Protein AF-A0A1E7FFR5-F1 (afdb_monomer)

Mean predicted aligned error: 17.93 Å

Secondary structure (DSSP, 8-state):
-EE-TTTTT-SEE------EEE-TTS-EEEP-EEEE-BS-TTS-SGGGEEEE-SS-SS-B--HHHHHTTTPEEEE-SSEEEEEETTEEEEEEEBPTTT-PBP--SB--TT--------------------SS--SSHHHHHHHHHHHTTS--HHHHHHHHHTTTTTTSTT--HHHHHHH----HHHHHHH--PPPTTSS-SS---HHHHHHTT-SS--SSPPP----------SSPPPGGGGTTEEEEEEPPPPSS--TTS--EEEEEEETTT--EEEEEES-S-HHHHHHHHHHHHHHHHHTT----EEEE-TT--HHHHHHHHHTT-EEEEPPTT-GGG-HHHHHHHHHHHHHHHHHHTS-TTS-GGGHHHHHHHHHHHHHHHSBPSS-TTSBHHHHHH----TTTS----TT-EEEEEPPTTTS-TTS-SEEEEE-----TTSTT-

Nearest PDB structures (foldseek):
  3oyn-assembly1_A  TM=8.747E-01  e=1.834E-05  Human spumaretrovirus
  6rny-assembly1_O  TM=8.633E-01  e=1.940E-05  Human spumaretrovirus
  5ejk-assembly1_H  TM=6.238E-01  e=1.550E-06  Rous sarcoma virus - Prague C
  5ejk-assembly1_E  TM=6.844E-01  e=1.238E-05  Rous sarcoma virus - Prague C
  7jn3-assembly1_E  TM=6.292E-01  e=2.052E-05  Rous sarcoma virus (strain Schmidt-Ruppin A)

Sequence (449 aa):
MFLANKHKHLGKPLQHEEINVGVANTNTMNSVTTRQLQLAAELPMEAQKAHGFKEMERSLISVPVLCDADCTVVFKKKNVQVIKENKIIIEGPRDAETNLWLMPLESNTTNTVKPIKRPFVIQLKHTANSAYQQKSASHLQAWHHATLGAPVVTTLIKAIDKNWLTSFPGLTSHGIRKHLPKSIQTTMGHLHKVRKNLQPTDKVTTAEIMEDEEDDPDYLPPRVIKNREHIVQITAINFADLKGMTSSDQTGAFPHTSSRGNRYIMVMEDSDSGAILAVASKSRNKDHLLAGFIEMHDTLKKAGINPVLHRIDNEFSKELIEEIESRGLKYQIAPRGNHRTIPAERAIQTVKNHFVSTLYGCDPSFPKSQWDRLLQVAVLTLNMLRPSRINPAKSAYNELWGNFDFNKTPLAPPGCLIVAHERPQDRKTWANHGVKGYFIGPAKHHYRN

InterPro domains:
  IPR012337 Ribonuclease H-like superfamily [SSF53098] (248-397)
  IPR036397 Ribonuclease H superfamily [G3DSA:3.30.420.10] (244-411)

Organism: NCBI:txid635003

Foldseek 3Di:
DEAELVCQPAADFDDDDWDWDQDPVRDIWIFDGWHFFAQFPLFDRQQRIYTYTHPDPHGDRDPVSLVVRVWDWDDDPFKIFIDHPNDGGWIFTQDPPVRDTDTDRHDCPPDPPDPDPDDDDPPPPPPPDPPDDDPDLLVLQVFVCLLLLNEDLVLLLVLVVLVLPVQRPSDHNVSCVPRHDDDPLLCQLDPDPDDPCPPPPDDDDPVVVVVPPPPDPQPDDADDDDDDDDDDDDPDPPPVVLPLEKEKDKDDFDPDQAPVQFTIKIWMARSQFRAIDIATFNDPDQVRVLVRVCVVQVLCVQLVRHRAEYEYEPSHDPVSVVVCVVSNHHYDYDPPPPPVVTPNVVSVSLLRSSLSSLVVSADPPQDPNNSNLQSVSSSLSSQSSDATSNHRSYGSNCSRPNRDNCQFWNTGRFNYKDWAADDPVRDDPPDDRTDIDGDSGTPVVGGPD

pLDDT: mean 75.16, std 17.01, range [21.8, 92.88]

Radius of gyration: 36.19 Å; Cα contacts (8 Å, |Δi|>4): 705; chains: 1; bounding box: 75×65×106 Å

Structure (mmCIF, N/CA/C/O backbone):
data_AF-A0A1E7FFR5-F1
#
_entry.id   AF-A0A1E7FFR5-F1
#
loop_
_atom_site.group_PDB
_atom_site.id
_atom_site.type_symbol
_atom_site.label_atom_id
_atom_site.label_alt_id
_atom_site.label_comp_id
_atom_site.label_asym_id
_atom_site.label_entity_id
_atom_site.label_seq_id
_atom_site.pdbx_PDB_ins_code
_atom_site.Cartn_x
_atom_site.Cartn_y
_atom_site.Cartn_z
_atom_site.occupancy
_atom_site.B_iso_or_equiv
_atom_site.auth_seq_id
_atom_site.auth_comp_id
_atom_site.auth_asym_id
_atom_site.auth_atom_id
_atom_site.pdbx_PDB_model_num
ATOM 1 N N . MET A 1 1 ? 32.898 -27.944 -46.310 1.00 87.81 1 MET A N 1
ATOM 2 C CA . MET A 1 1 ? 33.447 -26.607 -46.680 1.00 87.81 1 MET A CA 1
ATOM 3 C C . MET A 1 1 ? 34.243 -26.705 -47.976 1.00 87.81 1 MET A C 1
ATOM 5 O O . MET A 1 1 ? 34.567 -27.826 -48.353 1.00 87.81 1 MET A O 1
ATOM 9 N N . PHE A 1 2 ? 34.567 -25.591 -48.645 1.00 89.31 2 PHE A N 1
ATOM 10 C CA . PHE A 1 2 ? 35.280 -25.603 -49.933 1.00 89.31 2 PHE A CA 1
ATOM 11 C C . PHE A 1 2 ? 36.593 -24.813 -49.871 1.00 89.31 2 PHE A C 1
ATOM 13 O O . PHE A 1 2 ? 36.606 -23.646 -49.481 1.00 89.31 2 PHE A O 1
ATOM 20 N N . LEU A 1 3 ? 37.702 -25.439 -50.262 1.00 87.75 3 LEU A N 1
ATOM 21 C CA . LEU A 1 3 ? 39.032 -24.832 -50.293 1.00 87.75 3 LEU A CA 1
ATOM 22 C C . LEU A 1 3 ? 39.431 -24.486 -51.725 1.00 87.75 3 LEU A C 1
ATOM 24 O O . LEU A 1 3 ? 39.307 -25.298 -52.641 1.00 87.75 3 LEU A O 1
ATOM 28 N N . ALA A 1 4 ? 39.964 -23.278 -51.881 1.00 88.25 4 ALA A N 1
ATOM 29 C CA . ALA A 1 4 ? 40.553 -22.811 -53.127 1.00 88.25 4 ALA A CA 1
ATOM 30 C C . ALA A 1 4 ? 41.820 -23.592 -53.480 1.00 88.25 4 ALA A C 1
ATOM 32 O O . ALA A 1 4 ? 42.470 -24.175 -52.609 1.00 88.25 4 ALA A O 1
ATOM 33 N N . ASN A 1 5 ? 42.256 -23.478 -54.734 1.00 84.69 5 ASN A N 1
ATOM 34 C CA . ASN A 1 5 ? 43.468 -24.133 -55.225 1.00 84.69 5 ASN A CA 1
ATOM 35 C C . ASN A 1 5 ? 44.710 -23.797 -54.373 1.00 84.69 5 ASN A C 1
ATOM 37 O O . ASN A 1 5 ? 45.552 -24.657 -54.125 1.00 84.69 5 ASN A O 1
ATOM 41 N N . LYS A 1 6 ? 44.782 -22.562 -53.855 1.00 84.31 6 LYS A N 1
ATOM 42 C CA . LYS A 1 6 ? 45.863 -22.089 -52.971 1.00 84.31 6 LYS A CA 1
ATOM 43 C C . LYS A 1 6 ? 45.853 -22.739 -51.581 1.00 84.31 6 LYS A C 1
ATOM 45 O O . LYS A 1 6 ? 46.903 -22.840 -50.961 1.00 84.31 6 LYS A O 1
ATOM 50 N N . HIS A 1 7 ? 44.696 -23.192 -51.095 1.00 82.75 7 HIS A N 1
ATOM 51 C CA . HIS A 1 7 ? 44.523 -23.745 -49.745 1.00 82.75 7 HIS A CA 1
ATOM 52 C C . HIS A 1 7 ? 44.188 -25.244 -49.741 1.00 82.75 7 HIS A C 1
ATOM 54 O O . HIS A 1 7 ? 43.962 -25.818 -48.683 1.00 82.75 7 HIS A O 1
ATOM 60 N N . LYS A 1 8 ? 44.179 -25.920 -50.897 1.00 77.50 8 LYS A N 1
ATOM 61 C CA . LYS A 1 8 ? 43.788 -27.341 -51.031 1.00 77.50 8 LYS A CA 1
ATOM 62 C C . LYS A 1 8 ? 44.660 -28.341 -50.251 1.00 77.50 8 LYS A C 1
ATOM 64 O O . LYS A 1 8 ? 44.290 -29.510 -50.125 1.00 77.50 8 LYS A O 1
ATOM 69 N N . HIS A 1 9 ? 45.823 -27.895 -49.774 1.00 79.50 9 HIS A N 1
ATOM 70 C CA . HIS A 1 9 ? 46.769 -28.672 -48.967 1.00 79.50 9 HIS A CA 1
ATOM 71 C C . HIS A 1 9 ? 46.733 -28.318 -47.472 1.00 79.50 9 HIS A C 1
ATOM 73 O O . HIS A 1 9 ? 47.487 -28.906 -46.704 1.00 79.50 9 HIS A O 1
ATOM 79 N N . LEU A 1 10 ? 45.873 -27.380 -47.064 1.00 81.31 10 LEU A N 1
ATOM 80 C CA . LEU A 1 10 ? 45.746 -26.932 -45.681 1.00 81.31 10 LEU A CA 1
ATOM 81 C C . LEU A 1 10 ? 45.066 -28.010 -44.819 1.00 81.31 10 LEU A C 1
ATOM 83 O O . LEU A 1 10 ? 44.084 -28.625 -45.245 1.00 81.31 10 LEU A O 1
ATOM 87 N N . GLY A 1 11 ? 45.575 -28.229 -43.606 1.00 81.62 11 GLY A N 1
ATOM 88 C CA . GLY A 1 11 ? 45.042 -29.222 -42.670 1.00 81.62 11 GLY A CA 1
ATOM 89 C C . GLY A 1 11 ? 45.462 -30.676 -42.940 1.00 81.62 11 GLY A C 1
ATOM 90 O O . GLY A 1 11 ? 46.260 -30.994 -43.830 1.00 81.62 11 GLY A O 1
ATOM 91 N N . LYS A 1 12 ? 44.927 -31.600 -42.132 1.00 84.25 12 LYS A N 1
ATOM 92 C CA . LYS A 1 12 ? 45.300 -33.025 -42.185 1.00 84.25 12 LYS A CA 1
ATOM 93 C C . LYS A 1 12 ? 44.598 -33.738 -43.356 1.00 84.25 12 LYS A C 1
ATOM 95 O O . LYS A 1 12 ? 43.412 -33.484 -43.576 1.00 84.25 12 LYS A O 1
ATOM 100 N N . PRO A 1 13 ? 45.290 -34.609 -44.118 1.00 84.62 13 PRO A N 1
ATOM 101 C CA . PRO A 1 13 ? 44.663 -35.423 -45.162 1.00 84.62 13 PRO A CA 1
ATOM 102 C C . PRO A 1 13 ? 43.638 -36.390 -44.566 1.00 84.62 13 PRO A C 1
ATOM 104 O O . PRO A 1 13 ? 43.926 -37.051 -43.572 1.00 84.62 13 PRO A O 1
ATOM 107 N N . LEU A 1 14 ? 42.469 -36.482 -45.197 1.00 85.38 14 LEU A N 1
ATOM 108 C CA . LEU A 1 14 ? 41.482 -37.537 -44.970 1.00 85.38 14 LEU A CA 1
ATOM 109 C C . LEU A 1 14 ? 41.358 -38.403 -46.229 1.00 85.38 14 LEU A C 1
ATOM 111 O O . LEU A 1 14 ? 41.853 -38.026 -47.295 1.00 85.38 14 LEU A O 1
ATOM 115 N N . GLN A 1 15 ? 40.687 -39.553 -46.110 1.00 85.69 15 GLN A N 1
ATOM 116 C CA . GLN A 1 15 ? 40.279 -40.332 -47.278 1.00 85.69 15 GLN A CA 1
ATOM 117 C C . GLN A 1 15 ? 39.445 -39.442 -48.204 1.00 85.69 15 GLN A C 1
ATOM 119 O O . GLN A 1 15 ? 38.571 -38.700 -47.749 1.00 85.69 15 GLN A O 1
ATOM 124 N N . HIS A 1 16 ? 39.775 -39.460 -49.494 1.00 86.00 16 HIS A N 1
ATOM 125 C CA . HIS A 1 16 ? 39.111 -38.590 -50.446 1.00 86.00 16 HIS A CA 1
ATOM 126 C C . HIS A 1 16 ? 37.687 -39.079 -50.706 1.00 86.00 16 HIS A C 1
ATOM 128 O O . HIS A 1 16 ? 37.478 -40.196 -51.169 1.00 86.00 16 HIS A O 1
ATOM 134 N N . GLU A 1 17 ? 36.732 -38.212 -50.405 1.00 83.44 17 GLU A N 1
ATOM 135 C CA . GLU A 1 17 ? 35.335 -38.356 -50.788 1.00 83.44 17 GLU A CA 1
ATOM 136 C C . GLU A 1 17 ? 35.057 -37.349 -51.897 1.00 83.44 17 GLU A C 1
ATOM 138 O O . GLU A 1 17 ? 35.117 -36.132 -51.669 1.00 83.44 17 GLU A O 1
ATOM 143 N N . GLU A 1 18 ? 34.803 -37.874 -53.092 1.00 84.00 18 GLU A N 1
ATOM 144 C CA . GLU A 1 18 ? 34.504 -37.073 -54.270 1.00 84.00 18 GLU A CA 1
ATOM 145 C C . GLU A 1 18 ? 33.135 -36.411 -54.132 1.00 84.00 18 GLU A C 1
ATOM 147 O O . GLU A 1 18 ? 32.122 -37.063 -53.876 1.00 84.00 18 GLU A O 1
ATOM 152 N N . ILE A 1 19 ? 33.114 -35.094 -54.317 1.00 87.06 19 ILE A N 1
ATOM 153 C CA . ILE A 1 19 ? 31.893 -34.306 -54.398 1.00 87.06 19 ILE A CA 1
ATOM 154 C C . ILE A 1 19 ? 31.896 -33.474 -55.678 1.00 87.06 19 ILE A C 1
ATOM 156 O O . ILE A 1 19 ? 32.924 -32.915 -56.078 1.00 87.06 19 ILE A O 1
ATOM 160 N N . ASN A 1 20 ? 30.713 -33.354 -56.274 1.00 85.25 20 ASN A N 1
ATOM 161 C CA . ASN A 1 20 ? 30.481 -32.557 -57.470 1.00 85.25 20 ASN A CA 1
ATOM 162 C C . ASN A 1 20 ? 29.673 -31.319 -57.084 1.00 85.25 20 ASN A C 1
ATOM 164 O O . ASN A 1 20 ? 28.611 -31.428 -56.470 1.00 85.25 20 ASN A O 1
ATOM 168 N N . VAL A 1 21 ? 30.175 -30.137 -57.438 1.00 83.31 21 VAL A N 1
ATOM 169 C CA . VAL A 1 21 ? 29.532 -28.855 -57.124 1.00 83.31 21 VAL A CA 1
ATOM 170 C C . VAL A 1 21 ? 29.175 -28.145 -58.425 1.00 83.31 21 VAL A C 1
ATOM 172 O O . VAL A 1 21 ? 30.049 -27.862 -59.245 1.00 83.31 21 VAL A O 1
ATOM 175 N N . GLY A 1 22 ? 27.889 -27.849 -58.617 1.00 82.56 22 GLY A N 1
ATOM 176 C CA . GLY A 1 22 ? 27.416 -27.062 -59.757 1.00 82.56 22 GLY A CA 1
ATOM 177 C C . GLY A 1 22 ? 27.854 -25.600 -59.648 1.00 82.56 22 GLY A C 1
ATOM 178 O O . GLY A 1 22 ? 27.730 -24.988 -58.586 1.00 82.56 22 GLY A O 1
ATOM 179 N N . VAL A 1 23 ? 28.359 -25.038 -60.745 1.00 80.00 23 VAL A N 1
ATOM 180 C CA . VAL A 1 23 ? 28.769 -23.629 -60.847 1.00 80.00 23 VAL A CA 1
ATOM 181 C C . VAL A 1 23 ? 27.843 -22.835 -61.764 1.00 80.00 23 VAL A C 1
ATOM 183 O O . VAL A 1 23 ? 27.154 -23.382 -62.621 1.00 80.00 23 VAL A O 1
ATOM 186 N N . ALA A 1 24 ? 27.821 -21.511 -61.581 1.00 74.12 24 ALA A N 1
ATOM 187 C CA . ALA A 1 24 ? 26.884 -20.608 -62.256 1.00 74.12 24 ALA A CA 1
ATOM 188 C C . ALA A 1 24 ? 26.970 -20.632 -63.797 1.00 74.12 24 ALA A C 1
ATOM 190 O O . ALA A 1 24 ? 26.011 -20.266 -64.466 1.00 74.12 24 ALA A O 1
ATOM 191 N N . ASN A 1 25 ? 28.089 -21.088 -64.367 1.00 78.56 25 ASN A N 1
ATOM 192 C CA . ASN A 1 25 ? 28.279 -21.267 -65.810 1.00 78.56 25 ASN A CA 1
ATOM 193 C C . ASN A 1 25 ? 27.787 -22.636 -66.328 1.00 78.56 25 ASN A C 1
ATOM 195 O O . ASN A 1 25 ? 28.240 -23.074 -67.380 1.00 78.56 25 ASN A O 1
ATOM 199 N N . THR A 1 26 ? 26.896 -23.326 -65.603 1.00 73.25 26 THR A N 1
ATOM 200 C CA . THR A 1 26 ? 26.338 -24.663 -65.922 1.00 73.25 26 THR A CA 1
ATOM 201 C C . THR A 1 26 ? 27.332 -25.829 -65.934 1.00 73.25 26 THR A C 1
ATOM 203 O O . THR A 1 26 ? 26.937 -26.964 -66.184 1.00 73.25 26 THR A O 1
ATOM 206 N N . ASN A 1 27 ? 28.598 -25.584 -65.590 1.00 80.38 27 ASN A N 1
ATOM 207 C CA . ASN A 1 27 ? 29.601 -26.632 -65.422 1.00 80.38 27 ASN A CA 1
ATOM 208 C C . ASN A 1 27 ? 29.558 -27.244 -64.008 1.00 80.38 27 ASN A C 1
ATOM 210 O O . ASN A 1 27 ? 28.898 -26.739 -63.095 1.00 80.38 27 ASN A O 1
ATOM 214 N N . THR A 1 28 ? 30.301 -28.331 -63.814 1.00 82.25 28 THR A N 1
ATOM 215 C CA . THR A 1 28 ? 30.495 -28.986 -62.514 1.00 82.25 28 THR A CA 1
ATOM 216 C C . THR A 1 28 ? 31.973 -28.989 -62.145 1.00 82.25 28 THR A C 1
ATOM 218 O O . THR A 1 28 ? 32.807 -29.386 -62.956 1.00 82.25 28 THR A O 1
ATOM 221 N N . MET A 1 29 ? 32.295 -28.550 -60.927 1.00 85.25 29 MET A N 1
ATOM 222 C CA . MET A 1 29 ? 33.636 -28.674 -60.352 1.00 85.25 29 MET A CA 1
ATOM 223 C C . MET A 1 29 ? 33.705 -29.936 -59.498 1.00 85.25 29 MET A C 1
ATOM 225 O O . MET A 1 29 ? 32.824 -30.164 -58.663 1.00 85.25 29 MET A O 1
ATOM 229 N N . ASN A 1 30 ? 34.779 -30.705 -59.660 1.00 87.00 30 ASN A N 1
ATOM 230 C CA . ASN A 1 30 ? 35.004 -31.923 -58.890 1.00 87.00 30 ASN A CA 1
ATOM 231 C C . ASN A 1 30 ? 36.055 -31.657 -57.814 1.00 87.00 30 ASN A C 1
ATOM 233 O O . ASN A 1 30 ? 37.094 -31.036 -58.062 1.00 87.00 30 ASN A O 1
ATOM 237 N N . SER A 1 31 ? 35.794 -32.130 -56.599 1.00 88.62 31 SER A N 1
ATOM 238 C CA . SER A 1 31 ? 36.785 -32.051 -55.529 1.00 88.62 31 SER A CA 1
ATOM 239 C C . SER A 1 31 ? 37.996 -32.927 -55.846 1.00 88.62 31 SER A C 1
ATOM 241 O O . SER A 1 31 ? 37.844 -34.012 -56.388 1.00 88.62 31 SER A O 1
ATOM 243 N N . VAL A 1 32 ? 39.186 -32.481 -55.449 1.00 87.38 32 VAL A N 1
ATOM 244 C CA . VAL A 1 32 ? 40.460 -33.190 -55.672 1.00 87.38 32 VAL A CA 1
ATOM 245 C C . VAL A 1 32 ? 41.041 -33.737 -54.370 1.00 87.38 32 VAL A C 1
ATOM 247 O O . VAL A 1 32 ? 41.837 -34.673 -54.371 1.00 87.38 32 VAL A O 1
ATOM 250 N N . THR A 1 33 ? 40.700 -33.118 -53.240 1.00 86.31 33 THR A N 1
ATOM 251 C CA . THR A 1 33 ? 41.192 -33.521 -51.921 1.00 86.31 33 THR A CA 1
ATOM 252 C C . THR A 1 33 ? 40.106 -33.356 -50.869 1.00 86.31 33 THR A C 1
ATOM 254 O O . THR A 1 33 ? 39.301 -32.431 -50.947 1.00 86.31 33 THR A O 1
ATOM 257 N N . THR A 1 34 ? 40.120 -34.217 -49.851 1.00 89.31 34 THR A N 1
ATOM 258 C CA . THR A 1 34 ? 39.325 -34.048 -48.626 1.00 89.31 34 THR A CA 1
ATOM 259 C C . THR A 1 34 ? 40.282 -33.857 -47.455 1.00 89.31 34 THR A C 1
ATOM 261 O O . THR A 1 34 ? 41.282 -34.569 -47.321 1.00 89.31 34 THR A O 1
ATOM 264 N N . ARG A 1 35 ? 40.035 -32.827 -46.647 1.00 87.44 35 ARG A N 1
ATOM 265 C CA . ARG A 1 35 ? 40.941 -32.352 -45.599 1.00 87.44 35 ARG A CA 1
ATOM 266 C C . ARG A 1 35 ? 40.172 -32.016 -44.331 1.00 87.44 35 ARG A C 1
ATOM 268 O O . ARG A 1 35 ? 39.044 -31.532 -44.386 1.00 87.44 35 ARG A O 1
ATOM 275 N N . GLN A 1 36 ? 40.833 -32.230 -43.202 1.00 87.81 36 GLN A N 1
ATOM 276 C CA . GLN A 1 36 ? 40.369 -31.805 -41.891 1.00 87.81 36 GLN A CA 1
ATOM 277 C C . GLN A 1 36 ? 41.048 -30.486 -41.517 1.00 87.81 36 GLN A C 1
ATOM 279 O O . GLN A 1 36 ? 42.264 -30.455 -41.289 1.00 87.81 36 GLN A O 1
ATOM 284 N N . LEU A 1 37 ? 40.268 -29.409 -41.448 1.00 86.62 37 LEU A N 1
ATOM 285 C CA . LEU A 1 37 ? 40.723 -28.115 -40.946 1.00 86.62 37 LEU A CA 1
ATOM 286 C C . LEU A 1 37 ? 40.787 -28.128 -39.413 1.00 86.62 37 LEU A C 1
ATOM 288 O O . LEU A 1 37 ? 40.149 -28.950 -38.758 1.00 86.62 37 LEU A O 1
ATOM 292 N N . GLN A 1 38 ? 41.576 -27.216 -38.848 1.00 83.25 38 GLN A N 1
ATOM 293 C CA . GLN A 1 38 ? 41.631 -26.959 -37.406 1.00 83.25 38 GLN A CA 1
ATOM 294 C C . GLN A 1 38 ? 41.118 -25.543 -37.158 1.00 83.25 38 GLN A C 1
ATOM 296 O O . GLN A 1 38 ? 41.902 -24.637 -36.917 1.00 83.25 38 GLN A O 1
ATOM 301 N N . LEU A 1 39 ? 39.811 -25.328 -37.304 1.00 81.81 39 LEU A N 1
ATOM 302 C CA . LEU A 1 39 ? 39.199 -24.001 -37.182 1.00 81.81 39 LEU A CA 1
ATOM 303 C C . LEU A 1 39 ? 39.085 -23.562 -35.717 1.00 81.81 39 LEU A C 1
ATOM 305 O O . LEU A 1 39 ? 39.417 -22.429 -35.379 1.00 81.81 39 LEU A O 1
ATOM 309 N N . ALA A 1 40 ? 38.626 -24.468 -34.853 1.00 82.00 40 ALA A N 1
ATOM 310 C CA . ALA A 1 40 ? 38.515 -24.267 -33.412 1.00 82.00 40 ALA A CA 1
ATOM 311 C C . ALA A 1 40 ? 38.483 -25.626 -32.697 1.00 82.00 40 ALA A C 1
ATOM 313 O O . ALA A 1 40 ? 37.978 -26.609 -33.244 1.00 82.00 40 ALA A O 1
ATOM 314 N N . ALA A 1 41 ? 38.990 -25.680 -31.464 1.00 79.25 41 ALA A N 1
ATOM 315 C CA . ALA A 1 41 ? 39.007 -26.910 -30.671 1.00 79.25 41 ALA A CA 1
ATOM 316 C C . ALA A 1 41 ? 37.594 -27.357 -30.254 1.00 79.25 41 ALA A C 1
ATOM 318 O O . ALA A 1 41 ? 37.354 -28.544 -30.066 1.00 79.25 41 ALA A O 1
ATOM 319 N N . GLU A 1 42 ? 36.654 -26.417 -30.135 1.00 80.88 42 GLU A N 1
ATOM 320 C CA . GLU A 1 42 ? 35.278 -26.688 -29.710 1.00 80.88 42 GLU A CA 1
ATOM 321 C C . GLU A 1 42 ? 34.362 -27.216 -30.837 1.00 80.88 42 GLU A C 1
ATOM 323 O O . GLU A 1 42 ? 33.207 -27.575 -30.581 1.00 80.88 42 GLU A O 1
ATOM 328 N N . LEU A 1 43 ? 34.827 -27.263 -32.093 1.00 84.38 43 LEU A N 1
ATOM 329 C CA . LEU A 1 43 ? 34.035 -27.745 -33.232 1.00 84.38 43 LEU A CA 1
ATOM 330 C C . LEU A 1 43 ? 34.178 -29.266 -33.427 1.00 84.38 43 LEU A C 1
ATOM 332 O O . LEU A 1 43 ? 35.294 -29.784 -33.368 1.00 84.38 43 LEU A O 1
ATOM 336 N N . PRO A 1 44 ? 33.087 -29.996 -33.730 1.00 85.81 44 PRO A N 1
ATOM 337 C CA . PRO A 1 44 ? 33.170 -31.417 -34.054 1.00 85.81 44 PRO A CA 1
ATOM 338 C C . PRO A 1 44 ? 33.944 -31.637 -35.359 1.00 85.81 44 PRO A C 1
ATOM 340 O O . PRO A 1 44 ? 34.052 -30.733 -36.190 1.00 85.81 44 PRO A O 1
ATOM 343 N N . MET A 1 45 ? 34.468 -32.851 -35.558 1.00 83.44 45 MET A N 1
ATOM 344 C CA . MET A 1 45 ? 35.279 -33.163 -36.739 1.00 83.44 45 MET A CA 1
ATOM 345 C C . MET A 1 45 ? 34.513 -32.942 -38.052 1.00 83.44 45 MET A C 1
ATOM 347 O O . MET A 1 45 ? 35.054 -32.325 -38.966 1.00 83.44 45 MET A O 1
ATOM 351 N N . GLU A 1 46 ? 33.237 -33.325 -38.114 1.00 83.88 46 GLU A N 1
ATOM 352 C CA . GLU A 1 46 ? 32.391 -33.117 -39.300 1.00 83.88 46 GLU A CA 1
ATOM 353 C C . GLU A 1 46 ? 32.286 -31.639 -39.701 1.00 83.88 46 GLU A C 1
ATOM 355 O O . GLU A 1 46 ? 32.411 -31.284 -40.875 1.00 83.88 46 GLU A O 1
ATOM 360 N N . ALA A 1 47 ? 32.171 -30.744 -38.716 1.00 84.25 47 ALA A N 1
ATOM 361 C CA . ALA A 1 47 ? 32.079 -29.308 -38.955 1.00 84.25 47 ALA A CA 1
ATOM 362 C C . ALA A 1 47 ? 33.405 -28.666 -39.381 1.00 84.25 47 ALA A C 1
ATOM 364 O O . ALA A 1 47 ? 33.438 -27.475 -39.671 1.00 84.25 47 ALA A O 1
ATOM 365 N N . GLN A 1 48 ? 34.502 -29.423 -39.424 1.00 87.12 48 GLN A N 1
ATOM 366 C CA . GLN A 1 48 ? 35.806 -28.948 -39.891 1.00 87.12 48 GLN A CA 1
ATOM 367 C C . GLN A 1 48 ? 36.281 -29.706 -41.144 1.00 87.12 48 GLN A C 1
ATOM 369 O O . GLN A 1 48 ? 37.431 -29.561 -41.566 1.00 87.12 48 GLN A O 1
ATOM 374 N N . LYS A 1 49 ? 35.391 -30.478 -41.780 1.00 89.31 49 LYS A N 1
ATOM 375 C CA . LYS A 1 49 ? 35.653 -31.172 -43.044 1.00 89.31 49 LYS A CA 1
ATOM 376 C C . LYS A 1 49 ? 35.581 -30.209 -44.233 1.00 89.31 49 LYS A C 1
ATOM 378 O O . LYS A 1 49 ? 34.608 -29.463 -44.435 1.00 89.31 49 LYS A O 1
ATOM 383 N N . ALA A 1 50 ? 36.613 -30.234 -45.068 1.00 88.88 50 ALA A N 1
ATOM 384 C CA . ALA A 1 50 ? 36.729 -29.374 -46.235 1.00 88.88 50 ALA A CA 1
ATOM 385 C C . ALA A 1 50 ? 37.185 -30.140 -47.482 1.00 88.88 50 ALA A C 1
ATOM 387 O O . ALA A 1 50 ? 38.026 -31.032 -47.410 1.00 88.88 50 ALA A O 1
ATOM 388 N N . HIS A 1 51 ? 36.644 -29.757 -48.635 1.00 90.38 51 HIS A N 1
ATOM 389 C CA . HIS A 1 51 ? 36.973 -30.328 -49.938 1.00 90.38 51 HIS A CA 1
ATOM 390 C C . HIS A 1 51 ? 37.741 -29.293 -50.763 1.00 90.38 51 HIS A C 1
ATOM 392 O O . HIS A 1 51 ? 37.319 -28.139 -50.847 1.00 90.38 51 HIS A O 1
ATOM 398 N N . GLY A 1 52 ? 38.882 -29.673 -51.333 1.00 87.94 52 GLY A N 1
ATOM 399 C CA . GLY A 1 52 ? 39.728 -28.802 -52.148 1.00 87.94 52 GLY A CA 1
ATOM 400 C C . GLY A 1 52 ? 39.412 -28.891 -53.634 1.00 87.94 52 GLY A C 1
ATOM 401 O O . GLY A 1 52 ? 39.253 -29.988 -54.164 1.00 87.94 52 GLY A O 1
ATOM 402 N N . PHE A 1 53 ? 39.383 -27.742 -54.310 1.00 89.06 53 PHE A N 1
ATOM 403 C CA . PHE A 1 53 ? 39.092 -27.615 -55.742 1.00 89.06 53 PHE A CA 1
ATOM 404 C C . PHE A 1 53 ? 40.242 -26.917 -56.474 1.00 89.06 53 PHE A C 1
ATOM 406 O O . PHE A 1 53 ? 40.974 -26.118 -55.883 1.00 89.06 53 PHE A O 1
ATOM 413 N N . LYS A 1 54 ? 40.417 -27.210 -57.769 1.00 85.75 54 LYS A N 1
ATOM 414 C CA . LYS A 1 54 ? 41.439 -26.553 -58.607 1.00 85.75 54 LYS A CA 1
ATOM 415 C C . LYS A 1 54 ? 40.915 -25.274 -59.255 1.00 85.75 54 LYS A C 1
ATOM 417 O O . LYS A 1 54 ? 41.701 -24.352 -59.454 1.00 85.75 54 LYS A O 1
ATOM 422 N N . GLU A 1 55 ? 39.620 -25.213 -59.547 1.00 83.81 55 GLU A N 1
ATOM 423 C CA . GLU A 1 55 ? 39.001 -24.102 -60.273 1.00 83.81 55 GLU A CA 1
ATOM 424 C C . GLU A 1 55 ? 38.625 -22.913 -59.368 1.00 83.81 55 GLU A C 1
ATOM 426 O O . GLU A 1 55 ? 38.346 -21.825 -59.861 1.00 83.81 55 GLU A O 1
ATOM 431 N N . MET A 1 56 ? 38.631 -23.087 -58.039 1.00 81.38 56 MET A N 1
ATOM 432 C CA . MET A 1 56 ? 38.228 -22.041 -57.092 1.00 81.38 56 MET A CA 1
ATOM 433 C C . MET A 1 56 ? 39.379 -21.101 -56.708 1.00 81.38 56 MET A C 1
ATOM 435 O O . MET A 1 56 ? 40.426 -21.540 -56.222 1.00 81.38 56 MET A O 1
ATOM 439 N N . GLU A 1 57 ? 39.134 -19.791 -56.817 1.00 82.12 57 GLU A N 1
ATOM 440 C CA . GLU A 1 57 ? 40.076 -18.742 -56.396 1.00 82.12 57 GLU A CA 1
ATOM 441 C C . GLU A 1 57 ? 40.033 -18.444 -54.890 1.00 82.12 57 GLU A C 1
ATOM 443 O O . GLU A 1 57 ? 41.073 -18.190 -54.276 1.00 82.12 57 GLU A O 1
ATOM 448 N N . ARG A 1 58 ? 38.841 -18.481 -54.276 1.00 84.38 58 ARG A N 1
ATOM 449 C CA . ARG A 1 58 ? 38.621 -18.181 -52.849 1.00 84.38 58 ARG A CA 1
ATOM 450 C C . ARG A 1 58 ? 37.978 -19.357 -52.128 1.00 84.38 58 ARG A C 1
ATOM 452 O O . ARG A 1 58 ? 37.209 -20.109 -52.710 1.00 84.38 58 ARG A O 1
ATOM 459 N N . SER A 1 59 ? 38.337 -19.532 -50.859 1.00 89.19 59 SER A N 1
ATOM 460 C CA . SER A 1 59 ? 37.783 -20.599 -50.016 1.00 89.19 59 SER A CA 1
ATOM 461 C C . SER A 1 59 ? 36.466 -20.146 -49.392 1.00 89.19 59 SER A C 1
ATOM 463 O O . SER A 1 59 ? 36.316 -18.969 -49.069 1.00 89.19 59 SER A O 1
ATOM 465 N N . LEU A 1 60 ? 35.528 -21.074 -49.217 1.00 89.75 60 LEU A N 1
ATOM 466 C CA . LEU A 1 60 ? 34.194 -20.822 -48.682 1.00 89.75 60 LEU A CA 1
ATOM 467 C C . LEU A 1 60 ? 33.924 -21.708 -47.466 1.00 89.75 60 LEU A C 1
ATOM 469 O O . LEU A 1 60 ? 34.123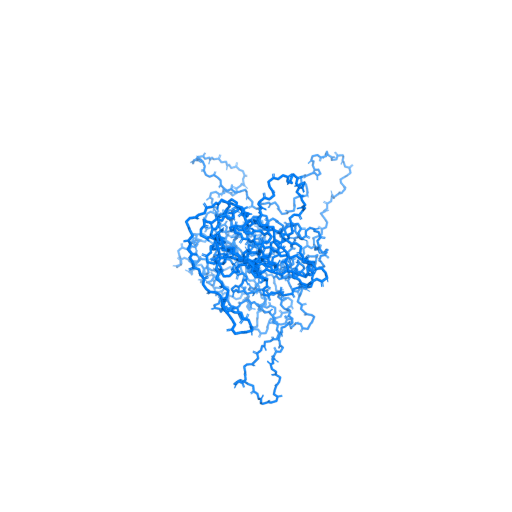 -22.928 -47.490 1.00 89.75 60 LEU A O 1
ATOM 473 N N . ILE A 1 61 ? 33.405 -2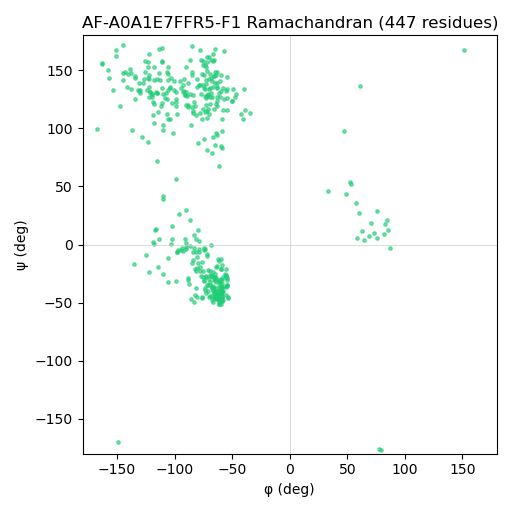1.081 -46.415 1.00 89.00 61 ILE A N 1
ATOM 474 C CA . ILE A 1 61 ? 32.928 -21.755 -45.211 1.00 89.00 61 ILE A CA 1
ATOM 475 C C . ILE A 1 61 ? 31.410 -21.888 -45.306 1.00 89.00 61 ILE A C 1
ATOM 477 O O . ILE A 1 61 ? 30.708 -20.929 -45.620 1.00 89.00 61 ILE A O 1
ATOM 481 N N . SER A 1 62 ? 30.908 -23.094 -45.050 1.00 87.81 62 SER A N 1
ATOM 482 C CA . SER A 1 62 ? 29.474 -23.379 -45.085 1.00 87.81 62 SER A CA 1
ATOM 483 C C . SER A 1 62 ? 28.847 -23.004 -43.745 1.00 87.81 62 SER A C 1
ATOM 485 O O . SER A 1 62 ? 29.170 -23.611 -42.726 1.00 87.81 62 SER A O 1
ATOM 487 N N . VAL A 1 63 ? 27.960 -22.005 -43.747 1.00 89.00 63 VAL A N 1
ATOM 488 C CA . VAL A 1 63 ? 27.204 -21.593 -42.552 1.00 89.00 63 VAL A CA 1
ATOM 489 C C . VAL A 1 63 ? 26.271 -22.705 -42.053 1.00 89.00 63 VAL A C 1
ATOM 491 O O . VAL A 1 63 ? 26.308 -22.956 -40.852 1.00 89.00 63 VAL A O 1
ATOM 494 N N . PRO A 1 64 ? 25.512 -23.424 -42.913 1.00 88.00 64 PRO A N 1
ATOM 495 C CA . PRO A 1 64 ? 24.689 -24.552 -42.470 1.00 88.00 64 PRO A CA 1
ATOM 496 C C . PRO A 1 64 ? 25.476 -25.594 -41.674 1.00 88.00 64 PRO A C 1
ATOM 498 O O . PRO A 1 64 ? 25.081 -25.926 -40.570 1.00 88.00 64 PRO A O 1
ATOM 501 N N . VAL A 1 65 ? 26.663 -25.985 -42.151 1.00 89.06 65 VAL A N 1
ATOM 502 C CA . VAL A 1 65 ? 27.526 -26.968 -41.465 1.00 89.06 65 VAL A CA 1
ATOM 503 C C . VAL A 1 65 ? 27.955 -26.498 -40.068 1.00 89.06 65 VAL A C 1
ATOM 505 O O . VAL A 1 65 ? 28.114 -27.311 -39.163 1.00 89.06 65 VAL A O 1
ATOM 508 N N . LEU A 1 66 ? 28.151 -25.189 -39.872 1.00 88.88 66 LEU A N 1
ATOM 509 C CA . LEU A 1 66 ? 28.432 -24.632 -38.546 1.00 88.88 66 LEU A CA 1
ATOM 510 C C . LEU A 1 66 ? 27.176 -24.633 -37.664 1.00 88.88 66 LEU A C 1
ATOM 512 O O . LEU A 1 66 ? 27.262 -24.958 -36.482 1.00 88.88 66 LEU A O 1
ATOM 516 N N . CYS A 1 67 ? 26.020 -24.281 -38.223 1.00 86.06 67 CYS A N 1
ATOM 517 C CA . CYS A 1 67 ? 24.753 -24.268 -37.494 1.00 86.06 67 CYS A CA 1
ATOM 518 C C . CYS A 1 67 ? 24.282 -25.672 -37.090 1.00 86.06 67 CYS A C 1
ATOM 520 O O . CYS A 1 67 ? 23.814 -25.829 -35.968 1.00 86.06 67 CYS A O 1
ATOM 522 N N . ASP A 1 68 ? 24.499 -26.683 -37.935 1.00 89.25 68 ASP A N 1
ATOM 523 C CA . ASP A 1 68 ? 24.233 -28.098 -37.634 1.00 89.25 68 ASP A CA 1
ATOM 524 C C . ASP A 1 68 ? 25.125 -28.627 -36.492 1.00 89.25 68 ASP A C 1
ATOM 526 O O . ASP A 1 68 ? 24.810 -29.627 -35.857 1.00 89.25 68 ASP A O 1
ATOM 530 N N . ALA A 1 69 ? 26.233 -27.937 -36.202 1.00 86.56 69 ALA A N 1
ATOM 531 C CA . ALA A 1 69 ? 27.134 -28.210 -35.082 1.00 86.56 69 ALA A CA 1
ATOM 532 C C . ALA A 1 69 ? 26.848 -27.337 -33.842 1.00 86.56 69 ALA A C 1
ATOM 534 O O . ALA A 1 69 ? 27.767 -27.046 -33.062 1.00 86.56 69 ALA A O 1
ATOM 535 N N . ASP A 1 70 ? 25.598 -26.886 -33.697 1.00 88.31 70 ASP A N 1
ATOM 536 C CA . ASP A 1 70 ? 25.086 -26.031 -32.618 1.00 88.31 70 ASP A CA 1
ATOM 537 C C . ASP A 1 70 ? 25.780 -24.661 -32.502 1.00 88.31 70 ASP A C 1
ATOM 539 O O . ASP A 1 70 ? 25.838 -24.053 -31.428 1.00 88.31 70 ASP A O 1
ATOM 543 N N . CYS A 1 71 ? 26.325 -24.138 -33.606 1.00 86.56 71 CYS A N 1
ATOM 544 C CA . CYS A 1 71 ? 26.936 -22.809 -33.617 1.00 86.56 71 CYS A CA 1
ATOM 545 C C . CYS A 1 71 ? 25.961 -21.728 -34.096 1.00 86.56 71 CYS A C 1
ATOM 547 O O . CYS A 1 71 ? 25.244 -21.872 -35.083 1.00 86.56 71 CYS A O 1
ATOM 549 N N . THR A 1 72 ? 26.011 -20.565 -33.451 1.00 88.31 72 THR A N 1
ATOM 550 C CA . THR A 1 72 ? 25.334 -19.348 -33.911 1.00 88.31 72 THR A CA 1
ATOM 551 C C . THR A 1 72 ? 26.323 -18.450 -34.648 1.00 88.31 72 THR A C 1
ATOM 553 O O . THR A 1 72 ? 27.332 -18.034 -34.076 1.00 88.31 72 THR A O 1
ATOM 556 N N . VAL A 1 73 ? 26.030 -18.112 -35.906 1.00 88.81 73 VAL A N 1
ATOM 557 C CA . VAL A 1 73 ? 26.853 -17.199 -36.715 1.00 88.81 73 VAL A CA 1
ATOM 558 C C . VAL A 1 73 ? 26.201 -15.818 -36.764 1.00 88.81 73 VAL A C 1
ATOM 560 O O . VAL A 1 73 ? 25.066 -15.672 -37.211 1.00 88.81 73 VAL A O 1
ATOM 563 N N . VAL A 1 74 ? 26.920 -14.788 -36.317 1.00 88.88 74 VAL A N 1
ATOM 564 C CA . VAL A 1 74 ? 26.437 -13.401 -36.279 1.00 88.88 74 VAL A CA 1
ATOM 565 C C . VAL A 1 74 ? 27.248 -12.539 -37.241 1.00 88.88 74 VAL A C 1
ATOM 567 O O . VAL A 1 74 ? 28.430 -12.272 -37.015 1.00 88.88 74 VAL A O 1
ATOM 570 N N . PHE A 1 75 ? 26.593 -12.047 -38.292 1.00 89.31 75 PHE A N 1
ATOM 571 C CA . PHE A 1 75 ? 27.166 -11.082 -39.229 1.00 89.31 75 PHE A CA 1
ATOM 572 C C . PHE A 1 75 ? 26.915 -9.652 -38.737 1.00 89.31 75 PHE A C 1
ATOM 574 O O . PHE A 1 75 ? 25.773 -9.216 -38.600 1.00 89.31 75 PHE A O 1
ATOM 581 N N . LYS A 1 76 ? 27.986 -8.899 -38.471 1.00 85.00 76 LYS A N 1
ATOM 582 C CA . LYS A 1 76 ? 27.931 -7.482 -38.080 1.00 85.00 76 LYS A CA 1
ATOM 583 C C . LYS A 1 76 ? 28.497 -6.603 -39.195 1.00 85.00 76 LYS A C 1
ATOM 585 O O . LYS A 1 76 ? 29.159 -7.071 -40.122 1.00 85.00 76 LYS A O 1
ATOM 590 N N . LYS A 1 77 ? 28.293 -5.284 -39.068 1.00 85.06 77 LYS A N 1
ATOM 591 C CA . LYS A 1 77 ? 28.772 -4.285 -40.044 1.00 85.06 77 LYS A CA 1
ATOM 592 C C . LYS A 1 77 ? 30.284 -4.376 -40.309 1.00 85.06 77 LYS A C 1
ATOM 594 O O . LYS A 1 77 ? 30.690 -4.127 -41.438 1.00 85.06 77 LYS A O 1
ATOM 599 N N . LYS A 1 78 ? 31.089 -4.712 -39.290 1.00 83.88 78 LYS A N 1
ATOM 600 C CA . LYS A 1 78 ? 32.566 -4.708 -39.347 1.00 83.88 78 LYS A CA 1
ATOM 601 C C . LYS A 1 78 ? 33.230 -6.088 -39.206 1.00 83.88 78 LYS A C 1
ATOM 603 O O . LYS A 1 78 ? 34.390 -6.222 -39.571 1.00 83.88 78 LYS A O 1
ATOM 608 N N . ASN A 1 79 ? 32.540 -7.091 -38.666 1.00 87.12 79 ASN A N 1
ATOM 609 C CA . ASN A 1 79 ? 33.106 -8.414 -38.384 1.00 87.12 79 ASN A CA 1
ATOM 610 C C . ASN A 1 79 ? 32.038 -9.518 -38.453 1.00 87.12 79 ASN A C 1
ATOM 612 O O . ASN A 1 79 ? 30.838 -9.240 -38.492 1.00 87.12 79 ASN A O 1
ATOM 616 N N . VAL A 1 80 ? 32.489 -10.769 -38.473 1.00 89.00 80 VAL A N 1
ATOM 617 C CA . VAL A 1 80 ? 31.675 -11.975 -38.287 1.00 89.00 80 VAL A CA 1
ATOM 618 C C . VAL A 1 80 ? 32.150 -12.713 -37.040 1.00 89.00 80 VAL A C 1
ATOM 620 O O . VAL A 1 80 ? 33.348 -12.749 -36.756 1.00 89.00 80 VAL A O 1
ATOM 623 N N . GLN A 1 81 ? 31.210 -13.275 -36.281 1.00 89.81 81 GLN A N 1
ATOM 624 C CA . GLN A 1 81 ? 31.492 -14.041 -35.066 1.00 89.81 81 GLN A CA 1
ATOM 625 C C . GLN A 1 81 ? 30.747 -15.377 -35.107 1.00 89.81 81 GLN A C 1
ATOM 627 O O . GLN A 1 81 ? 29.551 -15.401 -35.399 1.00 89.81 81 GLN A O 1
ATOM 632 N N . VAL A 1 82 ? 31.445 -16.470 -34.798 1.00 86.88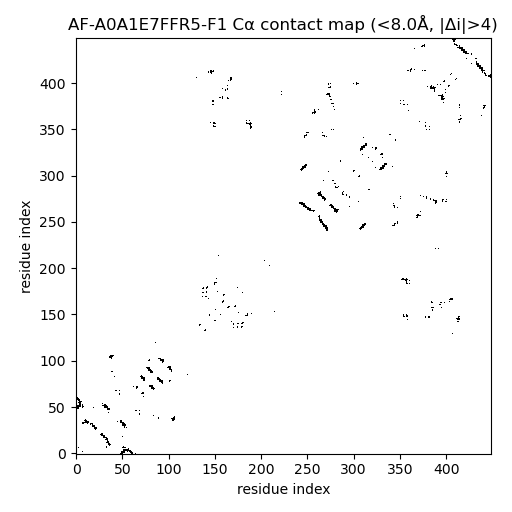 82 VAL A N 1
ATOM 633 C CA . VAL A 1 82 ? 30.864 -17.807 -34.605 1.00 86.88 82 VAL A CA 1
ATOM 634 C C . VAL A 1 82 ? 30.872 -18.115 -33.112 1.00 86.88 82 VAL A C 1
ATOM 636 O O . VAL A 1 82 ? 31.913 -18.013 -32.456 1.00 86.88 82 VAL A O 1
ATOM 639 N N . ILE A 1 83 ? 29.704 -18.448 -32.571 1.00 85.12 83 ILE A N 1
ATOM 640 C CA . ILE A 1 83 ? 29.466 -18.624 -31.139 1.00 85.12 83 ILE A CA 1
ATOM 641 C C . ILE A 1 83 ? 28.998 -20.053 -30.889 1.00 85.12 83 ILE A C 1
ATOM 643 O O . ILE A 1 83 ? 28.033 -20.491 -31.510 1.00 85.12 83 ILE A O 1
ATOM 647 N N . LYS A 1 84 ? 29.631 -20.742 -29.942 1.00 82.06 84 LYS A N 1
ATOM 648 C CA . LYS A 1 84 ? 29.200 -22.050 -29.439 1.00 82.06 84 LYS A CA 1
ATOM 649 C C . LYS A 1 84 ? 29.179 -22.002 -27.915 1.00 82.06 84 LYS A C 1
ATOM 651 O O . LYS A 1 84 ? 30.111 -21.465 -27.322 1.00 82.06 84 LYS A O 1
ATOM 656 N N . GLU A 1 85 ? 28.098 -22.468 -27.287 1.00 80.69 85 GLU A N 1
ATOM 657 C CA . GLU A 1 85 ? 27.942 -22.470 -25.817 1.00 80.69 85 GLU A CA 1
ATOM 658 C C . GLU A 1 85 ? 28.269 -21.109 -25.155 1.00 80.69 85 GLU A C 1
ATOM 660 O O . GLU A 1 85 ? 28.954 -21.022 -24.138 1.00 80.69 85 GLU A O 1
ATOM 665 N N . ASN A 1 86 ? 27.804 -20.003 -25.754 1.00 73.75 86 ASN A N 1
ATOM 666 C CA . ASN A 1 86 ? 28.081 -18.620 -25.324 1.00 73.75 86 ASN A CA 1
ATOM 667 C C . ASN A 1 86 ? 29.558 -18.172 -25.361 1.00 73.75 86 ASN A C 1
ATOM 669 O O . ASN A 1 86 ? 29.880 -17.087 -24.867 1.00 73.75 86 ASN A O 1
ATOM 673 N N . LYS A 1 87 ? 30.451 -18.940 -25.988 1.00 78.50 87 LYS A N 1
ATOM 674 C CA . LYS A 1 87 ? 31.845 -18.561 -26.236 1.00 78.50 87 LYS A CA 1
ATOM 675 C C . LYS A 1 87 ? 32.038 -18.212 -27.711 1.00 78.50 87 LYS A C 1
ATOM 677 O O . LYS A 1 87 ? 31.597 -18.943 -28.595 1.00 78.50 87 LYS A O 1
ATOM 682 N N . ILE A 1 88 ? 32.696 -17.085 -27.985 1.00 82.75 88 ILE A N 1
ATOM 683 C CA . ILE A 1 88 ? 33.143 -16.754 -29.344 1.00 82.75 88 ILE A CA 1
ATOM 684 C C . ILE A 1 88 ? 34.331 -17.664 -29.649 1.00 82.75 88 ILE A C 1
ATOM 686 O O . ILE A 1 88 ? 35.364 -17.560 -28.988 1.00 82.75 88 ILE A O 1
ATOM 690 N N . ILE A 1 89 ? 34.155 -18.559 -30.617 1.00 84.50 89 ILE A N 1
ATOM 691 C CA . ILE A 1 89 ? 35.168 -19.547 -31.006 1.00 84.50 89 ILE A CA 1
ATOM 692 C C . ILE A 1 89 ? 35.958 -19.097 -32.238 1.00 84.50 89 ILE A C 1
ATOM 694 O O . ILE A 1 89 ? 37.142 -19.391 -32.351 1.00 84.50 89 ILE A O 1
ATOM 698 N N . ILE A 1 90 ? 35.324 -18.342 -33.142 1.00 85.69 90 ILE A N 1
ATOM 699 C CA . ILE A 1 90 ? 35.947 -17.807 -34.358 1.00 85.69 90 ILE A CA 1
ATOM 700 C C . ILE A 1 90 ? 35.487 -16.360 -34.541 1.00 85.69 90 ILE A C 1
ATOM 702 O O . ILE A 1 90 ? 34.293 -16.059 -34.454 1.00 85.69 90 ILE A O 1
ATOM 706 N N . GLU A 1 91 ? 36.430 -15.466 -34.830 1.00 85.81 91 GLU A N 1
ATOM 707 C CA . GLU A 1 91 ? 36.166 -14.073 -35.184 1.00 85.81 91 GLU A CA 1
ATOM 708 C C . GLU A 1 91 ? 36.943 -13.694 -36.446 1.00 85.81 91 GLU A C 1
ATOM 710 O O . GLU A 1 91 ? 38.096 -14.086 -36.625 1.00 85.81 91 GLU A O 1
ATOM 715 N N . GLY A 1 92 ? 36.291 -12.937 -37.327 1.00 85.81 92 GLY A N 1
ATOM 716 C CA . GLY A 1 92 ? 36.837 -12.575 -38.626 1.00 85.81 92 GLY A CA 1
ATOM 717 C C . GLY A 1 92 ? 36.433 -11.168 -39.078 1.00 85.81 92 GLY A C 1
ATOM 718 O O . GLY A 1 92 ? 35.301 -10.747 -38.813 1.00 85.81 92 GLY A O 1
ATOM 719 N N . PRO A 1 93 ? 37.323 -10.399 -39.731 1.00 88.94 93 PRO A N 1
ATOM 720 C CA . PRO A 1 93 ? 37.002 -9.061 -40.215 1.00 88.94 93 PRO A CA 1
ATOM 721 C C . PRO A 1 93 ? 36.123 -9.109 -41.471 1.00 88.94 93 PRO A C 1
ATOM 723 O O . PRO A 1 93 ? 36.150 -10.066 -42.246 1.00 88.94 93 PRO A O 1
ATOM 726 N N . ARG A 1 94 ? 35.353 -8.041 -41.699 1.00 89.44 94 ARG A N 1
ATOM 727 C CA . ARG A 1 94 ? 34.737 -7.791 -43.004 1.00 89.44 94 ARG A CA 1
ATOM 728 C C . ARG A 1 94 ? 35.709 -6.992 -43.861 1.00 89.44 94 ARG A C 1
ATOM 730 O O . ARG A 1 94 ? 36.086 -5.886 -43.478 1.00 89.44 94 ARG A O 1
ATOM 737 N N . ASP A 1 95 ? 36.096 -7.557 -44.993 1.00 85.06 95 ASP A N 1
ATOM 738 C CA . ASP A 1 95 ? 36.969 -6.884 -45.945 1.00 85.06 95 ASP A CA 1
ATOM 739 C C . ASP A 1 95 ? 36.217 -5.740 -46.643 1.00 85.06 95 ASP A C 1
ATOM 741 O O . ASP A 1 95 ? 35.094 -5.923 -47.123 1.00 85.06 95 ASP A O 1
ATOM 745 N N . ALA A 1 96 ? 36.821 -4.552 -46.660 1.00 81.19 96 ALA A N 1
ATOM 746 C CA . ALA A 1 96 ? 36.210 -3.340 -47.199 1.00 81.19 96 ALA A CA 1
ATOM 747 C C . ALA A 1 96 ? 36.229 -3.308 -48.734 1.00 81.19 96 ALA A C 1
ATOM 749 O O . ALA A 1 96 ? 35.346 -2.697 -49.331 1.00 81.19 96 ALA A O 1
ATOM 750 N N . GLU A 1 97 ? 37.195 -3.982 -49.365 1.00 82.19 97 GLU A N 1
ATOM 751 C CA . GLU A 1 97 ? 37.319 -4.018 -50.825 1.00 82.19 97 GLU A CA 1
ATOM 752 C C . GLU A 1 97 ? 36.363 -5.041 -51.440 1.00 82.19 97 GLU A C 1
ATOM 754 O O . GLU A 1 97 ? 35.664 -4.751 -52.408 1.00 82.19 97 GLU A O 1
ATOM 759 N N . THR A 1 98 ? 36.288 -6.241 -50.856 1.00 80.38 98 THR A N 1
ATOM 760 C CA . THR A 1 98 ? 35.500 -7.341 -51.438 1.00 80.38 98 THR A CA 1
ATOM 761 C C . THR A 1 98 ? 34.117 -7.503 -50.814 1.00 80.38 98 THR A C 1
ATOM 763 O O . THR A 1 98 ? 33.318 -8.302 -51.295 1.00 80.38 98 THR A O 1
ATOM 766 N N . ASN A 1 99 ? 33.808 -6.746 -49.752 1.00 82.38 99 ASN A N 1
ATOM 767 C CA . ASN A 1 99 ? 32.575 -6.820 -48.957 1.00 82.38 99 ASN A CA 1
ATOM 768 C C . ASN A 1 99 ? 32.284 -8.185 -48.304 1.00 82.38 99 ASN A C 1
ATOM 770 O O . ASN A 1 99 ? 31.229 -8.337 -47.673 1.00 82.38 99 ASN A O 1
ATOM 774 N N . LEU A 1 100 ? 33.208 -9.146 -48.408 1.00 86.81 100 LEU A N 1
ATOM 775 C CA . LEU A 1 100 ? 33.101 -10.485 -47.837 1.00 86.81 100 LEU A CA 1
ATOM 776 C C . LEU A 1 100 ? 33.557 -10.505 -46.376 1.00 86.81 100 LEU A C 1
ATOM 778 O O . LEU A 1 100 ? 34.455 -9.772 -45.959 1.00 86.81 100 LEU A O 1
ATOM 782 N N . TRP A 1 101 ? 32.950 -11.391 -45.592 1.00 89.56 101 TRP A N 1
ATOM 783 C CA . TRP A 1 101 ? 33.435 -11.708 -44.254 1.00 89.56 101 TRP A CA 1
ATOM 784 C C . TRP A 1 101 ? 34.519 -12.775 -44.353 1.00 89.56 101 TRP A C 1
ATOM 786 O O . TRP A 1 101 ? 34.268 -13.880 -44.833 1.00 89.56 101 TRP A O 1
ATOM 796 N N . LEU A 1 102 ? 35.725 -12.431 -43.914 1.00 87.81 102 LEU A N 1
ATOM 797 C CA . LEU A 1 102 ? 36.867 -13.333 -43.926 1.00 87.81 102 LEU A CA 1
ATOM 798 C C . LEU A 1 102 ? 36.908 -14.096 -42.609 1.00 87.81 102 LEU A C 1
ATOM 800 O O . LEU A 1 102 ? 36.835 -13.487 -41.547 1.00 87.81 102 LEU A O 1
ATOM 804 N N . MET A 1 103 ? 37.048 -15.416 -42.677 1.00 85.75 103 MET A N 1
ATOM 805 C CA . MET A 1 103 ? 37.236 -16.271 -41.507 1.00 85.75 103 MET A CA 1
ATOM 806 C C . MET A 1 103 ? 38.616 -16.934 -41.565 1.00 85.75 103 MET A C 1
ATOM 808 O O . MET A 1 103 ? 39.061 -17.303 -42.657 1.00 85.75 103 MET A O 1
ATOM 812 N N . PRO A 1 104 ? 39.298 -17.097 -40.420 1.00 83.62 104 PRO A N 1
ATOM 813 C CA . PRO A 1 104 ? 40.552 -17.833 -40.370 1.00 83.62 104 PRO A CA 1
ATOM 814 C C . PRO A 1 104 ? 40.307 -19.311 -40.709 1.00 83.62 104 PRO A C 1
ATOM 816 O O . PRO A 1 104 ? 39.317 -19.896 -40.274 1.00 83.62 104 PRO A O 1
ATOM 819 N N . LEU A 1 105 ? 41.206 -19.903 -41.498 1.00 80.19 105 LEU A N 1
ATOM 820 C CA . LEU A 1 105 ? 41.147 -21.319 -41.891 1.00 80.19 105 LEU A CA 1
ATOM 821 C C . LEU A 1 105 ? 41.945 -22.240 -40.945 1.00 80.19 105 LEU A C 1
ATOM 823 O O . LEU A 1 105 ? 41.875 -23.461 -41.077 1.00 80.19 105 LEU A O 1
ATOM 827 N N . GLU A 1 106 ? 42.662 -21.655 -39.983 1.00 74.88 106 GLU A N 1
ATOM 828 C CA . GLU A 1 106 ? 43.403 -22.337 -38.920 1.00 74.88 106 GLU A CA 1
ATOM 829 C C . GLU A 1 106 ? 43.216 -21.598 -37.588 1.00 74.88 106 GLU A C 1
ATOM 831 O O . GLU A 1 106 ? 43.021 -20.379 -37.550 1.00 74.88 106 GLU A O 1
ATOM 836 N N . SER A 1 107 ? 43.280 -22.335 -36.483 1.00 65.94 107 SER A N 1
ATOM 837 C CA . SER A 1 107 ? 43.157 -21.800 -35.137 1.00 65.94 107 SER A CA 1
ATOM 838 C C . SER A 1 107 ? 44.402 -20.984 -34.800 1.00 65.94 107 SER A C 1
ATOM 840 O O . SER A 1 107 ? 45.485 -21.541 -34.619 1.00 65.94 107 SER A O 1
ATOM 842 N N . ASN A 1 108 ? 44.256 -19.668 -34.664 1.00 56.09 108 ASN A N 1
ATOM 843 C CA . ASN A 1 108 ? 45.317 -18.810 -34.141 1.00 56.09 108 ASN A CA 1
ATOM 844 C C . ASN A 1 108 ? 45.488 -19.054 -32.631 1.00 56.09 108 ASN A C 1
ATOM 846 O O . ASN A 1 108 ? 44.980 -18.297 -31.808 1.00 56.09 108 ASN A O 1
ATOM 850 N N . THR A 1 109 ? 46.216 -20.103 -32.250 1.00 47.34 109 THR A N 1
ATOM 851 C CA . THR A 1 109 ? 46.610 -20.367 -30.853 1.00 47.34 109 THR A CA 1
ATOM 852 C C . THR A 1 109 ? 47.731 -19.446 -30.356 1.00 47.34 109 THR A C 1
ATOM 854 O O . THR A 1 109 ? 48.073 -19.485 -29.178 1.00 47.34 109 THR A O 1
ATOM 857 N N . THR A 1 110 ? 48.280 -18.570 -31.204 1.00 38.56 110 THR A N 1
ATOM 858 C CA . THR A 1 110 ? 49.444 -17.723 -30.885 1.00 38.56 110 THR A CA 1
ATOM 859 C C . THR A 1 110 ? 49.133 -16.267 -30.545 1.00 38.56 110 THR A C 1
ATOM 861 O O . THR A 1 110 ? 50.060 -15.510 -30.271 1.00 38.56 110 THR A O 1
ATOM 864 N N . ASN A 1 111 ? 47.866 -15.855 -30.464 1.00 39.19 111 ASN A N 1
ATOM 865 C CA . ASN A 1 111 ? 47.540 -14.510 -29.991 1.00 39.19 111 ASN A CA 1
ATOM 866 C C . ASN A 1 111 ? 47.074 -14.538 -28.533 1.00 39.19 111 ASN A C 1
ATOM 868 O O . ASN A 1 111 ? 45.893 -14.705 -28.229 1.00 39.19 111 ASN A O 1
ATOM 872 N N . THR A 1 112 ? 48.019 -14.280 -27.629 1.00 37.94 112 THR A N 1
ATOM 873 C CA . THR A 1 112 ? 47.783 -13.705 -26.299 1.00 37.94 112 THR A CA 1
ATOM 874 C C . THR A 1 112 ? 47.167 -12.307 -26.445 1.00 37.94 112 THR A C 1
ATOM 876 O O . THR A 1 112 ? 47.772 -11.279 -26.145 1.00 37.94 112 THR A O 1
ATOM 879 N N . VAL A 1 113 ? 45.927 -12.239 -26.934 1.00 40.69 113 VAL A N 1
ATOM 880 C CA . VAL A 1 113 ? 45.151 -11.001 -26.926 1.00 40.69 113 VAL A CA 1
ATOM 881 C C . VAL A 1 113 ? 44.761 -10.745 -25.475 1.00 40.69 113 VAL A C 1
ATOM 883 O O . VAL A 1 113 ? 43.937 -11.460 -24.903 1.00 40.69 113 VAL A O 1
ATOM 886 N N . LYS A 1 114 ? 45.375 -9.724 -24.862 1.00 36.47 114 LYS A N 1
ATOM 887 C CA . LYS A 1 114 ? 44.889 -9.104 -23.617 1.00 36.47 114 LYS A CA 1
ATOM 888 C C . LYS A 1 114 ? 43.361 -9.004 -23.698 1.00 36.47 114 LYS A C 1
ATOM 890 O O . LYS A 1 114 ? 42.886 -8.560 -24.740 1.00 36.47 114 LYS A O 1
ATOM 895 N N . PRO A 1 115 ? 42.591 -9.378 -22.661 1.00 36.72 115 PRO A N 1
ATOM 896 C CA . PRO A 1 115 ? 41.138 -9.465 -22.749 1.00 36.72 115 PRO A CA 1
ATOM 897 C C . PRO A 1 115 ? 40.558 -8.101 -23.131 1.00 36.72 115 PRO A C 1
ATOM 899 O O . PRO A 1 115 ? 40.390 -7.213 -22.294 1.00 36.72 115 PRO A O 1
ATOM 902 N N . ILE A 1 116 ? 40.271 -7.920 -24.419 1.00 43.31 116 ILE A N 1
ATOM 903 C CA . ILE A 1 116 ? 39.511 -6.784 -24.913 1.00 43.31 116 ILE A CA 1
ATOM 904 C C . ILE A 1 116 ? 38.143 -6.933 -24.261 1.00 43.31 116 ILE A C 1
ATOM 906 O O . ILE A 1 116 ? 37.523 -7.997 -24.334 1.00 43.31 116 ILE A O 1
ATOM 910 N N . LYS A 1 117 ? 37.726 -5.888 -23.536 1.00 42.84 117 LYS A N 1
ATOM 911 C CA . LYS A 1 117 ? 36.450 -5.817 -22.818 1.00 42.84 117 LYS A CA 1
ATOM 912 C C . LYS A 1 117 ? 35.356 -6.465 -23.667 1.00 42.84 117 LYS A C 1
ATOM 914 O O . LYS A 1 117 ? 35.076 -5.997 -24.767 1.00 42.84 117 LYS A O 1
ATOM 919 N N . ARG A 1 118 ? 34.807 -7.562 -23.135 1.00 45.22 118 ARG A N 1
ATOM 920 C CA . ARG A 1 118 ? 33.798 -8.439 -23.744 1.00 45.22 118 ARG A CA 1
ATOM 921 C C . ARG A 1 118 ? 32.828 -7.620 -24.613 1.00 45.22 118 ARG A C 1
ATOM 923 O O . ARG A 1 118 ? 32.082 -6.818 -24.042 1.00 45.22 118 ARG A O 1
ATOM 930 N N . PRO A 1 119 ? 32.803 -7.776 -25.951 1.00 43.31 119 PRO A N 1
ATOM 931 C CA . PRO A 1 119 ? 31.719 -7.215 -26.735 1.00 43.31 119 PRO A CA 1
ATOM 932 C C . PRO A 1 119 ? 30.432 -7.907 -26.285 1.00 43.31 119 PRO A C 1
ATOM 934 O O . PRO A 1 119 ? 30.365 -9.130 -26.198 1.00 43.31 119 PRO A O 1
ATOM 937 N N . PHE A 1 120 ? 29.453 -7.084 -25.923 1.00 43.66 120 PHE A N 1
ATOM 938 C CA . PHE A 1 120 ? 28.137 -7.448 -25.412 1.00 43.66 120 PHE A CA 1
ATOM 939 C C . PHE A 1 120 ? 27.573 -8.661 -26.173 1.00 43.66 120 PHE A C 1
ATOM 941 O O . PHE A 1 120 ? 27.188 -8.551 -27.339 1.00 43.66 120 PHE A O 1
ATOM 948 N N . VAL A 1 121 ? 27.530 -9.826 -25.522 1.00 45.59 121 VAL A N 1
ATOM 949 C CA . VAL A 1 121 ? 26.616 -10.889 -25.937 1.00 45.59 121 VAL A CA 1
ATOM 950 C C . VAL A 1 121 ? 25.236 -10.288 -25.722 1.00 45.59 121 VAL A C 1
ATOM 952 O O . VAL A 1 121 ? 24.911 -9.893 -24.599 1.00 45.59 121 VAL A O 1
ATOM 955 N N . ILE A 1 122 ? 24.440 -10.159 -26.785 1.00 47.31 122 ILE A N 1
ATOM 956 C CA . ILE A 1 122 ? 23.004 -9.925 -26.641 1.00 47.31 122 ILE A CA 1
ATOM 957 C C . ILE A 1 122 ? 22.461 -11.226 -26.050 1.00 47.31 122 ILE A C 1
ATOM 959 O O . ILE A 1 122 ? 21.928 -12.078 -26.748 1.00 47.31 122 ILE A O 1
ATOM 963 N N . GLN A 1 123 ? 22.641 -11.411 -24.741 1.00 45.31 123 GLN A N 1
ATOM 964 C CA . GLN A 1 123 ? 21.648 -12.142 -23.988 1.00 45.31 123 GLN A CA 1
ATOM 965 C C . GLN A 1 123 ? 20.362 -11.385 -24.294 1.00 45.31 123 GLN A C 1
ATOM 967 O O . GLN A 1 123 ? 20.252 -10.207 -23.936 1.00 45.31 123 GLN A O 1
ATOM 972 N N . LEU A 1 124 ? 19.401 -12.030 -24.957 1.00 42.28 124 LEU A N 1
ATOM 973 C CA . LEU A 1 124 ? 18.014 -11.685 -24.700 1.00 42.28 124 LEU A CA 1
ATOM 974 C C . LEU A 1 124 ? 17.817 -11.935 -23.205 1.00 42.28 124 LEU A C 1
ATOM 976 O O . LEU A 1 124 ? 17.401 -13.001 -22.765 1.00 42.28 124 LEU A O 1
ATOM 980 N N . LYS A 1 125 ? 18.198 -10.946 -22.392 1.00 42.72 125 LYS A N 1
ATOM 981 C CA . LYS A 1 125 ? 17.647 -10.800 -21.067 1.00 42.72 125 LYS A CA 1
ATOM 982 C C . LYS A 1 125 ? 16.171 -10.653 -21.356 1.00 42.72 125 LYS A C 1
ATOM 984 O O . LYS A 1 125 ? 15.752 -9.630 -21.893 1.00 42.72 125 LYS A O 1
ATOM 989 N N . HIS A 1 126 ? 15.402 -11.686 -21.045 1.00 40.12 126 HIS A N 1
ATOM 990 C CA . HIS A 1 126 ? 13.991 -11.506 -20.783 1.00 40.12 126 HIS A CA 1
ATOM 991 C C . HIS A 1 126 ? 13.917 -10.538 -19.601 1.00 40.12 126 HIS A C 1
ATOM 993 O O . HIS A 1 126 ? 13.934 -10.923 -18.437 1.00 40.12 126 HIS A O 1
ATOM 999 N N . THR A 1 127 ? 13.983 -9.245 -19.902 1.00 44.09 127 THR A N 1
ATOM 1000 C CA . THR A 1 127 ? 13.768 -8.193 -18.932 1.00 44.09 127 THR A CA 1
ATOM 1001 C C . THR A 1 127 ? 12.269 -8.156 -18.736 1.00 44.09 127 THR A C 1
ATOM 1003 O O . THR A 1 127 ? 11.535 -7.729 -19.629 1.00 44.09 127 THR A O 1
ATOM 1006 N N . ALA A 1 128 ? 11.808 -8.628 -17.581 1.00 40.88 128 ALA A N 1
ATOM 1007 C CA . ALA A 1 128 ? 10.491 -8.276 -17.086 1.00 40.88 128 ALA A CA 1
ATOM 1008 C C . ALA A 1 128 ? 10.513 -6.767 -16.806 1.00 40.88 128 ALA A C 1
ATOM 1010 O O . ALA A 1 128 ? 10.865 -6.318 -15.718 1.00 40.88 128 ALA A O 1
ATOM 1011 N N . ASN A 1 129 ? 10.248 -5.973 -17.842 1.00 46.91 129 ASN A N 1
ATOM 1012 C CA . ASN A 1 129 ? 10.082 -4.540 -17.686 1.00 46.91 129 ASN A CA 1
ATOM 1013 C C . ASN A 1 129 ? 8.816 -4.317 -16.859 1.00 46.91 129 ASN A C 1
ATOM 1015 O O . ASN A 1 129 ? 7.799 -4.977 -17.085 1.00 46.91 129 ASN A O 1
ATOM 1019 N N . SER A 1 130 ? 8.893 -3.407 -15.888 1.00 46.78 130 SER A N 1
ATOM 1020 C CA . SER A 1 130 ? 7.720 -2.965 -15.136 1.00 46.78 130 SER A CA 1
ATOM 1021 C C . SER A 1 130 ? 6.608 -2.588 -16.117 1.00 46.78 130 SER A C 1
ATOM 1023 O O . SER A 1 130 ? 6.864 -1.857 -17.074 1.00 46.78 130 SER A O 1
ATOM 1025 N N . ALA A 1 131 ? 5.375 -3.041 -15.869 1.00 47.28 131 ALA A N 1
ATOM 1026 C CA . ALA A 1 131 ? 4.201 -2.591 -16.626 1.00 47.28 131 ALA A CA 1
ATOM 1027 C C . ALA A 1 131 ? 3.976 -1.066 -16.506 1.00 47.28 131 ALA A C 1
ATOM 1029 O O . ALA A 1 131 ? 3.203 -0.485 -17.263 1.00 47.28 131 ALA A O 1
ATOM 1030 N N . TYR A 1 132 ? 4.676 -0.418 -15.569 1.00 55.00 132 TYR A N 1
ATOM 1031 C CA . TYR A 1 132 ? 4.618 1.008 -15.288 1.00 55.00 132 TYR A CA 1
ATOM 1032 C C . TYR A 1 132 ? 5.852 1.701 -15.857 1.00 55.00 132 TYR A C 1
ATOM 1034 O O . TYR A 1 132 ? 6.966 1.562 -15.345 1.00 55.00 132 TYR A O 1
ATOM 1042 N N . GLN A 1 133 ? 5.646 2.467 -16.926 1.00 57.38 133 GLN A N 1
ATOM 1043 C CA . GLN A 1 133 ? 6.697 3.237 -17.573 1.00 57.38 133 GLN A CA 1
ATOM 1044 C C . GLN A 1 133 ? 6.845 4.586 -16.870 1.00 57.38 133 GLN A C 1
ATOM 1046 O O . GLN A 1 133 ? 6.045 5.498 -17.069 1.00 57.38 133 GLN A O 1
ATOM 1051 N N . GLN A 1 134 ? 7.880 4.718 -16.041 1.00 63.34 134 GLN A N 1
ATOM 1052 C CA . GLN A 1 134 ? 8.233 5.990 -15.422 1.00 63.34 134 GLN A CA 1
ATOM 1053 C C . GLN A 1 134 ? 9.557 6.509 -15.988 1.00 63.34 134 GLN A C 1
ATOM 1055 O O . GLN A 1 134 ? 10.520 5.759 -16.134 1.00 63.34 134 GLN A O 1
ATOM 1060 N N . LYS A 1 135 ? 9.605 7.803 -16.325 1.00 67.06 135 LYS A N 1
ATOM 1061 C CA . LYS A 1 135 ? 10.706 8.407 -17.102 1.00 67.06 135 LYS A CA 1
ATOM 1062 C C . LYS A 1 135 ? 12.034 8.491 -16.336 1.00 67.06 135 LYS A C 1
ATOM 1064 O O . LYS A 1 135 ? 13.085 8.597 -16.954 1.00 67.06 135 LYS A O 1
ATOM 1069 N N . SER A 1 136 ? 11.992 8.474 -15.001 1.00 81.69 136 SER A N 1
ATOM 1070 C CA . SER A 1 136 ? 13.168 8.562 -14.124 1.00 81.69 136 SER A CA 1
ATOM 1071 C C . SER A 1 136 ? 12.979 7.706 -12.874 1.00 81.69 136 SER A C 1
ATOM 1073 O O . SER A 1 136 ? 11.872 7.622 -12.338 1.00 81.69 136 SER A O 1
ATOM 1075 N N . ALA A 1 137 ? 14.083 7.160 -12.357 1.00 79.94 137 ALA A N 1
ATOM 1076 C CA . ALA A 1 137 ? 14.117 6.468 -11.073 1.00 79.94 137 ALA A CA 1
ATOM 1077 C C . ALA A 1 137 ? 13.567 7.338 -9.928 1.00 79.94 137 ALA A C 1
ATOM 1079 O O . ALA A 1 137 ? 12.873 6.817 -9.062 1.00 79.94 137 ALA A O 1
ATOM 1080 N N . SER A 1 138 ? 13.795 8.658 -9.949 1.00 83.19 138 SER A N 1
ATOM 1081 C CA . SER A 1 138 ? 13.269 9.581 -8.929 1.00 83.19 138 SER A CA 1
ATOM 1082 C C . SER A 1 138 ? 11.747 9.650 -8.911 1.00 83.19 138 SER A C 1
ATOM 1084 O O . SER A 1 138 ? 11.130 9.511 -7.857 1.00 83.19 138 SER A O 1
ATOM 1086 N N . HIS A 1 139 ? 11.131 9.790 -10.083 1.00 85.06 139 HIS A N 1
ATOM 1087 C CA . HIS A 1 139 ? 9.678 9.804 -10.212 1.00 85.06 139 HIS A CA 1
ATOM 1088 C C . HIS A 1 139 ? 9.064 8.450 -9.842 1.00 85.06 139 HIS A C 1
ATOM 1090 O O . HIS A 1 139 ? 7.948 8.410 -9.336 1.00 85.06 139 HIS A O 1
ATOM 1096 N N . LEU A 1 140 ? 9.785 7.347 -10.062 1.00 86.88 140 LEU A N 1
ATOM 1097 C CA . LEU A 1 140 ? 9.330 6.012 -9.675 1.00 86.88 140 LEU A CA 1
ATOM 1098 C C . LEU A 1 140 ? 9.331 5.849 -8.150 1.00 86.88 140 LEU A C 1
ATOM 1100 O O . LEU A 1 140 ? 8.340 5.396 -7.585 1.00 86.88 140 LEU A O 1
ATOM 1104 N N . GLN A 1 141 ? 10.397 6.289 -7.474 1.00 88.00 141 GLN A N 1
ATOM 1105 C CA . GLN A 1 141 ? 10.446 6.283 -6.009 1.00 88.00 141 GLN A CA 1
ATOM 1106 C C . GLN A 1 141 ? 9.354 7.174 -5.404 1.00 88.00 141 GLN A C 1
ATOM 1108 O O . GLN A 1 141 ? 8.660 6.750 -4.483 1.00 88.00 141 GLN A O 1
ATOM 1113 N N . ALA A 1 142 ? 9.161 8.381 -5.947 1.00 88.50 142 ALA A N 1
ATOM 1114 C CA . ALA A 1 142 ? 8.110 9.294 -5.503 1.00 88.50 142 ALA A CA 1
ATOM 1115 C C . ALA A 1 142 ? 6.705 8.707 -5.723 1.00 88.50 142 ALA A C 1
ATOM 1117 O O . ALA A 1 142 ? 5.848 8.815 -4.849 1.00 88.50 142 ALA A O 1
ATOM 1118 N N . TRP A 1 143 ? 6.482 8.029 -6.854 1.00 89.31 143 TRP A N 1
ATOM 1119 C CA . TRP A 1 143 ? 5.225 7.339 -7.139 1.00 89.31 143 TRP A CA 1
ATOM 1120 C C . TRP A 1 143 ? 4.933 6.238 -6.119 1.00 89.31 143 TRP A C 1
ATOM 1122 O O . TRP A 1 143 ? 3.837 6.197 -5.563 1.00 89.31 143 TRP A O 1
ATOM 1132 N N . HIS A 1 144 ? 5.902 5.365 -5.831 1.00 90.44 144 HIS A N 1
ATOM 1133 C CA . HIS A 1 144 ? 5.720 4.306 -4.836 1.00 90.44 144 HIS A CA 1
ATOM 1134 C C . HIS A 1 144 ? 5.561 4.855 -3.417 1.00 90.44 144 HIS A C 1
ATOM 1136 O O . HIS A 1 144 ? 4.724 4.358 -2.667 1.00 90.44 144 HIS A O 1
ATOM 1142 N N . HIS A 1 145 ? 6.297 5.910 -3.063 1.00 91.81 145 HIS A N 1
ATOM 1143 C CA . HIS A 1 145 ? 6.146 6.593 -1.778 1.00 91.81 145 HIS A CA 1
ATOM 1144 C C . HIS A 1 145 ? 4.729 7.159 -1.602 1.00 91.81 145 HIS A C 1
ATOM 1146 O O . HIS A 1 145 ? 4.086 6.872 -0.594 1.00 91.81 145 HIS A O 1
ATOM 1152 N N . ALA A 1 146 ? 4.193 7.853 -2.610 1.00 91.38 146 ALA A N 1
ATOM 1153 C CA . ALA A 1 146 ? 2.816 8.353 -2.599 1.00 91.38 146 ALA A CA 1
ATOM 1154 C C . ALA A 1 146 ? 1.773 7.217 -2.615 1.00 91.38 146 ALA A C 1
ATOM 1156 O O . ALA A 1 146 ? 0.766 7.283 -1.914 1.00 91.38 146 ALA A O 1
ATOM 1157 N N . THR A 1 147 ? 2.038 6.138 -3.358 1.00 91.69 147 THR A N 1
ATOM 1158 C CA . THR A 1 147 ? 1.192 4.930 -3.403 1.00 91.69 147 THR A CA 1
ATOM 1159 C C . THR A 1 147 ? 1.026 4.294 -2.027 1.00 91.69 147 THR A C 1
ATOM 1161 O O . THR A 1 147 ? -0.054 3.822 -1.687 1.00 91.69 147 THR A O 1
ATOM 1164 N N . LEU A 1 148 ? 2.081 4.318 -1.213 1.00 92.12 148 LEU A N 1
ATOM 1165 C CA . LEU A 1 148 ? 2.080 3.778 0.142 1.00 92.12 148 LEU A CA 1
ATOM 1166 C C . LEU A 1 148 ? 1.510 4.750 1.190 1.00 92.12 148 LEU A C 1
ATOM 1168 O O . LEU A 1 148 ? 1.583 4.441 2.371 1.00 92.12 148 LEU A O 1
ATOM 1172 N N . GLY A 1 149 ? 0.933 5.893 0.798 1.00 89.38 149 GLY A N 1
ATOM 1173 C CA . GLY A 1 149 ? 0.379 6.885 1.734 1.00 89.38 149 GLY A CA 1
ATOM 1174 C C . GLY A 1 149 ? 1.411 7.871 2.293 1.00 89.38 149 GLY A C 1
ATOM 1175 O O . GLY A 1 149 ? 1.191 8.472 3.343 1.00 89.38 149 GLY A O 1
ATOM 1176 N N . ALA A 1 150 ? 2.541 8.036 1.599 1.00 90.75 150 ALA A N 1
ATOM 1177 C CA . ALA A 1 150 ? 3.641 8.922 1.972 1.00 90.75 150 ALA A CA 1
ATOM 1178 C C . ALA A 1 150 ? 4.155 8.718 3.417 1.00 90.75 150 ALA A C 1
ATOM 1180 O O . ALA A 1 150 ? 4.241 9.689 4.179 1.00 90.75 150 ALA A O 1
ATOM 1181 N N . PRO A 1 151 ? 4.533 7.481 3.800 1.00 88.88 151 PRO A N 1
ATOM 1182 C CA . PRO A 1 151 ? 5.010 7.177 5.147 1.00 88.88 151 PRO A CA 1
ATOM 1183 C C . PRO A 1 151 ? 6.333 7.888 5.462 1.00 88.88 151 PRO A C 1
ATOM 1185 O O . PRO A 1 151 ? 7.027 8.391 4.569 1.00 88.88 151 PRO A O 1
ATOM 1188 N N . VAL A 1 152 ? 6.726 7.867 6.738 1.00 88.19 152 VAL A N 1
ATOM 1189 C CA . VAL A 1 152 ? 8.059 8.311 7.165 1.00 88.19 152 VAL A CA 1
ATOM 1190 C C . VAL A 1 152 ? 9.134 7.495 6.436 1.00 88.19 152 VAL A C 1
ATOM 1192 O O . VAL A 1 152 ? 9.039 6.273 6.297 1.00 88.19 152 VAL A O 1
ATOM 1195 N N . VAL A 1 153 ? 10.158 8.187 5.929 1.00 86.62 153 VAL A N 1
ATOM 1196 C CA . VAL A 1 153 ? 11.181 7.599 5.048 1.00 86.62 153 VAL A CA 1
ATOM 1197 C C . VAL A 1 153 ? 11.962 6.484 5.750 1.00 86.62 153 VAL A C 1
ATOM 1199 O O . VAL A 1 153 ? 12.285 5.478 5.122 1.00 86.62 153 VAL A O 1
ATOM 1202 N N . THR A 1 154 ? 12.220 6.618 7.051 1.00 85.94 154 THR A N 1
ATOM 1203 C CA . THR A 1 154 ? 12.887 5.598 7.874 1.00 85.94 154 THR A CA 1
ATOM 1204 C C . THR A 1 154 ? 12.056 4.321 7.973 1.00 85.94 154 THR A C 1
ATOM 1206 O O . THR A 1 154 ? 12.582 3.239 7.711 1.00 85.94 154 THR A O 1
ATOM 1209 N N . THR A 1 155 ? 10.750 4.428 8.237 1.00 86.38 155 THR A N 1
ATOM 1210 C CA . THR A 1 155 ? 9.812 3.292 8.235 1.00 86.38 155 THR A CA 1
ATOM 1211 C C . THR A 1 155 ? 9.778 2.591 6.878 1.00 86.38 155 THR A C 1
ATOM 1213 O O . THR A 1 155 ? 9.839 1.363 6.813 1.00 86.38 155 THR A O 1
ATOM 1216 N N . LEU A 1 156 ? 9.740 3.358 5.782 1.00 88.38 156 LEU A N 1
ATOM 1217 C CA . LEU A 1 156 ? 9.754 2.795 4.432 1.00 88.38 156 LEU A CA 1
ATOM 1218 C C . LEU A 1 156 ? 11.059 2.042 4.139 1.00 88.38 156 LEU A C 1
ATOM 1220 O O . LEU A 1 156 ? 11.020 0.935 3.609 1.00 88.38 156 LEU A O 1
ATOM 1224 N N . ILE A 1 157 ? 12.210 2.610 4.507 1.00 88.88 157 ILE A N 1
ATOM 1225 C CA . ILE A 1 157 ? 13.513 1.955 4.336 1.00 88.88 157 ILE A CA 1
ATOM 1226 C C . ILE A 1 157 ? 13.574 0.658 5.151 1.00 88.88 157 ILE A C 1
ATOM 1228 O O . ILE A 1 157 ? 13.924 -0.376 4.586 1.00 88.88 157 ILE A O 1
ATOM 1232 N N . LYS A 1 158 ? 13.149 0.677 6.426 1.00 88.38 158 LYS A N 1
ATOM 1233 C CA . LYS A 1 158 ? 13.076 -0.525 7.277 1.00 88.38 158 LYS A CA 1
ATOM 1234 C C . LYS A 1 158 ? 12.229 -1.629 6.620 1.00 88.38 158 LYS A C 1
ATOM 1236 O O . LYS A 1 158 ? 12.631 -2.790 6.626 1.00 88.38 158 LYS A O 1
ATOM 1241 N N . ALA A 1 159 ? 11.082 -1.282 6.033 1.00 88.19 159 ALA A N 1
ATOM 1242 C CA . ALA A 1 159 ? 10.205 -2.243 5.357 1.00 88.19 159 ALA A CA 1
ATOM 1243 C C . ALA A 1 159 ? 10.824 -2.827 4.070 1.00 88.19 159 ALA A C 1
ATOM 1245 O O . ALA A 1 159 ? 10.654 -4.015 3.782 1.00 88.19 159 ALA A O 1
ATOM 1246 N N . ILE A 1 160 ? 11.558 -2.009 3.306 1.00 89.69 160 ILE A N 1
ATOM 1247 C CA . ILE A 1 160 ? 12.281 -2.453 2.104 1.00 89.69 160 ILE A CA 1
ATOM 1248 C C . ILE A 1 160 ? 13.425 -3.394 2.487 1.00 89.69 160 ILE A C 1
ATOM 1250 O O . ILE A 1 160 ? 13.537 -4.473 1.912 1.00 89.69 160 ILE A O 1
ATOM 1254 N N . ASP A 1 161 ? 14.233 -3.024 3.483 1.00 88.06 161 ASP A N 1
ATOM 1255 C CA . ASP A 1 161 ? 15.392 -3.814 3.914 1.00 88.06 161 ASP A CA 1
ATOM 1256 C C . ASP A 1 161 ? 14.969 -5.171 4.517 1.00 88.06 161 ASP A C 1
ATOM 1258 O O . ASP A 1 161 ? 15.682 -6.165 4.384 1.00 88.06 161 ASP A O 1
ATOM 1262 N N . LYS A 1 162 ? 13.764 -5.254 5.105 1.00 86.31 162 LYS A N 1
ATOM 1263 C CA . LYS A 1 162 ? 13.141 -6.510 5.567 1.00 86.31 162 LYS A CA 1
ATOM 1264 C C . LYS A 1 162 ? 12.442 -7.318 4.461 1.00 86.31 162 LYS A C 1
ATOM 1266 O O . LYS A 1 162 ? 11.835 -8.344 4.755 1.00 86.31 162 LYS A O 1
ATOM 1271 N N . ASN A 1 163 ? 12.532 -6.899 3.196 1.00 87.69 163 ASN A N 1
ATOM 1272 C CA . ASN A 1 163 ? 11.924 -7.567 2.039 1.00 87.69 163 ASN A CA 1
ATOM 1273 C C . ASN A 1 163 ? 10.395 -7.745 2.137 1.00 87.69 163 ASN A C 1
ATOM 1275 O O . ASN A 1 163 ? 9.843 -8.734 1.654 1.00 87.69 163 ASN A O 1
ATOM 1279 N N . TRP A 1 164 ? 9.674 -6.791 2.733 1.00 88.56 164 TRP A N 1
ATOM 1280 C CA . TRP A 1 164 ? 8.204 -6.851 2.783 1.00 88.56 164 TRP A CA 1
ATOM 1281 C C . TRP A 1 164 ? 7.537 -6.367 1.491 1.00 88.56 164 TRP A C 1
ATOM 1283 O O . TRP A 1 164 ? 6.408 -6.749 1.197 1.00 88.56 164 TRP A O 1
ATOM 1293 N N . LEU A 1 165 ? 8.239 -5.546 0.706 1.00 88.00 165 LEU A N 1
ATOM 1294 C CA . LEU A 1 165 ? 7.735 -4.891 -0.507 1.00 88.00 165 LEU A CA 1
ATOM 1295 C C . LEU A 1 165 ? 8.370 -5.471 -1.785 1.00 88.00 165 LEU A C 1
ATOM 1297 O O . LEU A 1 165 ? 8.700 -4.739 -2.713 1.00 88.00 165 LEU A O 1
ATOM 1301 N N . THR A 1 166 ? 8.563 -6.790 -1.841 1.00 84.50 166 THR A N 1
ATOM 1302 C CA . THR A 1 166 ? 9.304 -7.474 -2.925 1.00 84.50 166 THR A CA 1
ATOM 1303 C C . THR A 1 166 ? 8.663 -7.357 -4.303 1.00 84.50 166 THR A C 1
ATOM 1305 O O . THR A 1 166 ? 9.367 -7.377 -5.309 1.00 84.50 166 THR A O 1
ATOM 1308 N N . SER A 1 167 ? 7.338 -7.226 -4.371 1.00 84.94 167 SER A N 1
ATOM 1309 C CA . SER A 1 167 ? 6.613 -7.123 -5.638 1.00 84.94 167 SER A CA 1
ATOM 1310 C C . SER A 1 167 ? 6.648 -5.721 -6.258 1.00 84.94 167 SER A C 1
ATOM 1312 O O . SER A 1 167 ? 6.271 -5.573 -7.420 1.00 84.94 167 SER A O 1
ATOM 1314 N N . PHE A 1 168 ? 7.119 -4.698 -5.531 1.00 86.25 168 PHE A N 1
ATOM 1315 C CA . PHE A 1 168 ? 7.151 -3.313 -6.005 1.00 86.25 168 PHE A CA 1
ATOM 1316 C C . PHE A 1 168 ? 8.319 -3.097 -6.984 1.00 86.25 168 PHE A C 1
ATOM 1318 O O . PHE A 1 168 ? 9.487 -3.153 -6.587 1.00 86.25 168 PHE A O 1
ATOM 1325 N N . PRO A 1 169 ? 8.044 -2.826 -8.271 1.00 84.38 169 PRO A N 1
ATOM 1326 C CA . PRO A 1 169 ? 9.082 -2.797 -9.292 1.00 84.38 169 PRO A CA 1
ATOM 1327 C C . PRO A 1 169 ? 10.019 -1.599 -9.110 1.00 84.38 169 PRO A C 1
ATOM 1329 O O . PRO A 1 169 ? 9.600 -0.451 -9.182 1.00 84.38 169 PRO A O 1
ATOM 1332 N N . GLY A 1 170 ? 11.316 -1.853 -8.931 1.00 81.94 170 GLY A N 1
ATOM 1333 C CA . GLY A 1 170 ? 12.332 -0.797 -8.849 1.00 81.94 170 GLY A CA 1
ATOM 1334 C C . GLY A 1 170 ? 12.370 -0.034 -7.519 1.00 81.94 170 GLY A C 1
ATOM 1335 O O . GLY A 1 170 ? 13.148 0.915 -7.394 1.00 81.94 170 GLY A O 1
ATOM 1336 N N . LEU A 1 171 ? 11.583 -0.439 -6.519 1.00 85.31 171 LEU A N 1
ATOM 1337 C CA . LEU A 1 171 ? 11.635 0.118 -5.168 1.00 85.31 171 LEU A CA 1
ATOM 1338 C C . LEU A 1 171 ? 12.880 -0.414 -4.441 1.00 85.31 171 LEU A C 1
ATOM 1340 O O . LEU A 1 171 ? 13.022 -1.614 -4.234 1.00 85.31 171 LEU A O 1
ATOM 1344 N N . THR A 1 172 ? 13.809 0.473 -4.076 1.00 86.44 172 THR A N 1
ATOM 1345 C CA . THR A 1 172 ? 15.061 0.094 -3.390 1.00 86.44 172 THR A CA 1
ATOM 1346 C C . THR A 1 172 ? 15.411 1.107 -2.308 1.00 86.44 172 THR A C 1
ATOM 1348 O O . THR A 1 172 ? 15.181 2.305 -2.481 1.00 86.44 172 THR A O 1
ATOM 1351 N N . SER A 1 173 ? 16.023 0.660 -1.208 1.00 86.62 173 SER A N 1
ATOM 1352 C CA . SER A 1 173 ? 16.424 1.551 -0.110 1.00 86.62 173 SER A CA 1
ATOM 1353 C C . SER A 1 173 ? 17.479 2.569 -0.557 1.00 86.62 173 SER A C 1
ATOM 1355 O O . SER A 1 173 ? 17.392 3.746 -0.203 1.00 86.62 173 SER A O 1
ATOM 1357 N N . HIS A 1 174 ? 18.411 2.166 -1.430 1.00 85.25 174 HIS A N 1
ATOM 1358 C CA . HIS A 1 174 ? 19.353 3.089 -2.074 1.00 85.25 174 HIS A CA 1
ATOM 1359 C C . HIS A 1 174 ? 18.642 4.128 -2.956 1.00 85.25 174 HIS A C 1
ATOM 1361 O O . HIS A 1 174 ? 18.956 5.316 -2.885 1.00 85.25 174 HIS A O 1
ATOM 1367 N N . GLY A 1 175 ? 17.661 3.699 -3.759 1.00 82.44 175 GLY A N 1
ATOM 1368 C CA . GLY A 1 175 ? 16.875 4.589 -4.610 1.00 82.44 175 GLY A CA 1
ATOM 1369 C C . GLY A 1 175 ? 16.109 5.632 -3.801 1.00 82.44 175 GLY A C 1
ATOM 1370 O O . GLY A 1 175 ? 16.159 6.812 -4.139 1.00 82.44 175 GLY A O 1
ATOM 1371 N N . ILE A 1 176 ? 15.468 5.219 -2.706 1.00 85.69 176 ILE A N 1
ATOM 1372 C CA . ILE A 1 176 ? 14.746 6.120 -1.799 1.00 85.69 176 ILE A CA 1
ATOM 1373 C C . ILE A 1 176 ? 15.699 7.145 -1.177 1.00 85.69 176 ILE A C 1
ATOM 1375 O O . ILE A 1 176 ? 15.455 8.342 -1.297 1.00 85.69 176 ILE A O 1
ATOM 1379 N N . ARG A 1 177 ? 16.826 6.711 -0.596 1.00 84.75 177 ARG A N 1
ATOM 1380 C CA . ARG A 1 177 ? 17.805 7.624 0.028 1.00 84.75 177 ARG A CA 1
ATOM 1381 C C . ARG A 1 177 ? 18.384 8.644 -0.956 1.00 84.75 177 ARG A C 1
ATOM 1383 O O . ARG A 1 177 ? 18.657 9.775 -0.571 1.00 84.75 177 ARG A O 1
ATOM 1390 N N . LYS A 1 178 ? 18.598 8.242 -2.212 1.00 84.31 178 LYS A N 1
ATOM 1391 C CA . LYS A 1 178 ? 19.251 9.075 -3.230 1.00 84.31 178 LYS A CA 1
ATOM 1392 C C . LYS A 1 178 ? 18.287 9.986 -3.988 1.00 84.31 178 LYS A C 1
ATOM 1394 O O . LYS A 1 178 ? 18.690 11.060 -4.428 1.00 84.31 178 LYS A O 1
ATOM 1399 N N . HIS A 1 179 ? 17.053 9.540 -4.211 1.00 80.31 179 HIS A N 1
ATOM 1400 C CA . HIS A 1 179 ? 16.163 10.156 -5.194 1.00 80.31 179 HIS A CA 1
ATOM 1401 C C . HIS A 1 179 ? 14.806 10.604 -4.652 1.00 80.31 179 HIS A C 1
ATOM 1403 O O . HIS A 1 179 ? 14.088 11.275 -5.395 1.00 80.31 179 HIS A O 1
ATOM 1409 N N . LEU A 1 180 ? 14.437 10.261 -3.412 1.00 83.56 180 LEU A N 1
ATOM 1410 C CA . LEU A 1 180 ? 13.190 10.731 -2.814 1.00 83.56 180 LEU A CA 1
ATOM 1411 C C . LEU A 1 180 ? 13.401 12.127 -2.193 1.00 83.56 180 LEU A C 1
ATOM 1413 O O . LEU A 1 180 ? 14.140 12.248 -1.214 1.00 83.56 180 LEU A O 1
ATOM 1417 N N . PRO A 1 181 ? 12.775 13.194 -2.726 1.00 78.00 181 PRO A N 1
ATOM 1418 C CA . PRO A 1 181 ? 12.788 14.494 -2.065 1.00 78.00 181 PRO A CA 1
ATOM 1419 C C . PRO A 1 181 ? 11.975 14.446 -0.764 1.00 78.00 181 PRO A C 1
ATOM 1421 O O . PRO A 1 181 ? 11.089 13.606 -0.598 1.00 78.00 181 PRO A O 1
ATOM 1424 N N . LYS A 1 182 ? 12.233 15.385 0.155 1.00 79.75 182 LYS A N 1
ATOM 1425 C CA . LYS A 1 182 ? 11.403 15.543 1.358 1.00 79.75 182 LYS A CA 1
ATOM 1426 C C . LYS A 1 182 ? 9.954 15.813 0.938 1.00 79.75 182 LYS A C 1
ATOM 1428 O O . LYS A 1 182 ? 9.668 16.828 0.308 1.00 79.75 182 LYS A O 1
ATOM 1433 N N . SER A 1 183 ? 9.055 14.891 1.273 1.00 82.94 183 SER A N 1
ATOM 1434 C CA . SER A 1 183 ? 7.645 14.986 0.905 1.00 82.94 183 SER A CA 1
ATOM 1435 C C . SER A 1 183 ? 6.885 15.860 1.896 1.00 82.94 183 SER A C 1
ATOM 1437 O O . SER A 1 183 ? 6.824 15.551 3.087 1.00 82.94 183 SER A O 1
ATOM 1439 N N . ILE A 1 184 ? 6.244 16.915 1.388 1.00 84.94 184 ILE A N 1
ATOM 1440 C CA . ILE A 1 184 ? 5.322 17.754 2.170 1.00 84.94 184 ILE A CA 1
ATOM 1441 C C . ILE A 1 184 ? 4.169 16.899 2.722 1.00 84.94 184 ILE A C 1
ATOM 1443 O O . ILE A 1 184 ? 3.727 17.122 3.846 1.00 84.94 184 ILE A O 1
ATOM 1447 N N . GLN A 1 185 ? 3.731 15.874 1.977 1.00 86.50 185 GLN A N 1
ATOM 1448 C CA . GLN A 1 185 ? 2.652 14.963 2.380 1.00 86.50 185 GLN A CA 1
ATOM 1449 C C . GLN A 1 185 ? 2.991 14.242 3.694 1.00 86.50 185 GLN A C 1
ATOM 1451 O O . GLN A 1 185 ? 2.172 14.203 4.611 1.00 86.50 185 GLN A O 1
ATOM 1456 N N . THR A 1 186 ? 4.225 13.741 3.822 1.00 86.44 186 THR A N 1
ATOM 1457 C CA . THR A 1 186 ? 4.714 13.107 5.055 1.00 86.44 186 THR A CA 1
ATOM 1458 C C . THR A 1 186 ? 4.754 14.107 6.205 1.00 86.44 186 THR A C 1
ATOM 1460 O O . THR A 1 186 ? 4.295 13.800 7.303 1.00 86.44 186 THR A O 1
ATOM 1463 N N . THR A 1 187 ? 5.255 15.324 5.963 1.00 84.31 187 THR A N 1
ATOM 1464 C CA . THR A 1 187 ? 5.316 16.370 6.993 1.00 84.31 187 THR A CA 1
ATOM 1465 C C . THR A 1 187 ? 3.927 16.719 7.525 1.00 84.31 187 THR A C 1
ATOM 1467 O O . THR A 1 187 ? 3.753 16.809 8.734 1.00 84.31 187 THR A O 1
ATOM 1470 N N . MET A 1 188 ? 2.915 16.843 6.665 1.00 86.56 188 MET A N 1
ATOM 1471 C CA . MET A 1 188 ? 1.558 17.209 7.093 1.00 86.56 188 MET A CA 1
ATOM 1472 C C . MET A 1 188 ? 0.888 16.155 7.988 1.00 86.56 188 MET A C 1
ATOM 1474 O O . MET A 1 188 ? 0.088 16.516 8.847 1.00 86.56 188 MET A O 1
ATOM 1478 N N . GLY A 1 189 ? 1.212 14.870 7.811 1.00 80.12 189 GLY A N 1
ATOM 1479 C CA . GLY A 1 189 ? 0.669 13.787 8.641 1.00 80.12 189 GLY A CA 1
ATOM 1480 C C . GLY A 1 189 ? 1.469 13.492 9.912 1.00 80.12 189 GLY A C 1
ATOM 1481 O O . GLY A 1 189 ? 0.894 13.044 10.900 1.00 80.12 189 GLY A O 1
ATOM 1482 N N . HIS A 1 190 ? 2.783 13.738 9.906 1.00 83.75 190 HIS A N 1
ATOM 1483 C CA . HIS A 1 190 ? 3.702 13.250 10.946 1.00 83.75 190 HIS A CA 1
ATOM 1484 C C . HIS A 1 190 ? 4.435 14.353 11.726 1.00 83.75 190 HIS A C 1
ATOM 1486 O O . HIS A 1 190 ? 5.259 14.046 12.589 1.00 83.75 190 HIS A O 1
ATOM 1492 N N . LEU A 1 191 ? 4.167 15.635 11.456 1.00 81.88 191 LEU A N 1
ATOM 1493 C CA . LEU A 1 191 ? 4.779 16.727 12.211 1.00 81.88 191 LEU A CA 1
ATOM 1494 C C . LEU A 1 191 ? 4.199 16.797 13.631 1.00 81.88 191 LEU A C 1
ATOM 1496 O O . LEU A 1 191 ? 3.020 17.087 13.834 1.00 81.88 191 LEU A O 1
ATOM 1500 N N . HIS A 1 192 ? 5.054 16.574 14.626 1.00 73.44 192 HIS A N 1
ATOM 1501 C CA . HIS A 1 192 ? 4.715 16.706 16.039 1.00 73.44 192 HIS A CA 1
ATOM 1502 C C . HIS A 1 192 ? 5.328 17.967 16.646 1.00 73.44 192 HIS A C 1
ATOM 1504 O O . HIS A 1 192 ? 6.362 18.464 16.198 1.00 73.44 192 HIS A O 1
ATOM 1510 N N . LYS A 1 193 ? 4.684 18.493 17.695 1.00 71.25 193 LYS A N 1
ATOM 1511 C CA . LYS A 1 193 ? 5.249 19.598 18.469 1.00 71.25 193 LYS A CA 1
ATOM 1512 C C . LYS A 1 193 ? 6.572 19.142 19.087 1.00 71.25 193 LYS A C 1
ATOM 1514 O O . LYS A 1 193 ? 6.631 18.104 19.740 1.00 71.25 193 LYS A O 1
ATOM 1519 N N . VAL A 1 194 ? 7.595 19.966 18.898 1.00 64.88 194 VAL A N 1
ATOM 1520 C CA . VAL A 1 194 ? 8.904 19.876 19.548 1.00 64.88 194 VAL A CA 1
ATOM 1521 C C . VAL A 1 194 ? 8.706 19.667 21.061 1.00 64.88 194 VAL A C 1
ATOM 1523 O O . VAL A 1 194 ? 7.931 20.400 21.688 1.00 64.88 194 VAL A O 1
ATOM 1526 N N . ARG A 1 195 ? 9.333 18.630 21.640 1.00 52.28 195 ARG A N 1
ATOM 1527 C CA . ARG A 1 195 ? 9.182 18.296 23.070 1.00 52.28 195 ARG A CA 1
ATOM 1528 C C . ARG A 1 195 ? 9.638 19.482 23.935 1.00 52.28 195 ARG A C 1
ATOM 1530 O O . ARG A 1 195 ? 10.545 20.226 23.569 1.00 52.28 195 ARG A O 1
ATOM 1537 N N . LYS A 1 196 ? 8.998 19.692 25.090 1.00 45.09 196 LYS A N 1
ATOM 1538 C CA . LYS A 1 196 ? 9.510 20.658 26.078 1.00 45.09 196 LYS A CA 1
ATOM 1539 C C . LYS A 1 196 ? 10.876 20.159 26.583 1.00 45.09 196 LYS A C 1
ATOM 1541 O O . LYS A 1 196 ? 11.043 18.953 26.715 1.00 45.09 196 LYS A O 1
ATOM 1546 N N . ASN A 1 197 ? 11.797 21.078 26.882 1.00 54.88 197 ASN A N 1
ATOM 1547 C CA . ASN A 1 197 ? 13.141 20.823 27.437 1.00 54.88 197 ASN A CA 1
ATOM 1548 C C . ASN A 1 197 ? 14.208 20.280 26.462 1.00 54.88 197 ASN A C 1
ATOM 1550 O O . ASN A 1 197 ? 15.140 19.619 26.892 1.00 54.88 197 ASN A O 1
ATOM 1554 N N . LEU A 1 198 ? 14.133 20.599 25.165 1.00 56.66 198 LEU A N 1
ATOM 1555 C CA . LEU A 1 198 ? 15.200 20.257 24.201 1.00 56.66 198 LEU A CA 1
ATOM 1556 C C . LEU A 1 198 ? 16.494 21.073 24.357 1.00 56.66 198 LEU A C 1
ATOM 1558 O O . LEU A 1 198 ? 17.504 20.740 23.747 1.00 56.66 198 LEU A O 1
ATOM 1562 N N . GLN A 1 199 ? 16.477 22.120 25.182 1.00 49.28 199 GLN A N 1
ATOM 1563 C CA . GLN A 1 199 ? 17.692 22.734 25.715 1.00 49.28 199 GLN A CA 1
ATOM 1564 C C . GLN A 1 199 ? 17.629 22.717 27.243 1.00 49.28 199 GLN A C 1
ATOM 1566 O O . GLN A 1 199 ? 17.092 23.648 27.847 1.00 49.28 199 GLN A O 1
ATOM 1571 N N . PRO A 1 200 ? 18.107 21.636 27.874 1.00 50.75 200 PRO A N 1
ATOM 1572 C CA . PRO A 1 200 ? 18.351 21.603 29.308 1.00 50.75 200 PRO A CA 1
ATOM 1573 C C . PRO A 1 200 ? 19.432 22.636 29.655 1.00 50.75 200 PRO A C 1
ATOM 1575 O O . PRO A 1 200 ? 20.440 22.736 28.961 1.00 50.75 200 PRO A O 1
ATOM 1578 N N . THR A 1 201 ? 19.240 23.416 30.720 1.00 54.69 201 THR A N 1
ATOM 1579 C CA . THR A 1 201 ? 20.271 24.332 31.252 1.00 54.69 201 THR A CA 1
ATOM 1580 C C . THR A 1 201 ? 21.387 23.612 32.015 1.00 54.69 201 THR A C 1
ATOM 1582 O O . THR A 1 201 ? 22.375 24.247 32.376 1.00 54.69 201 THR A O 1
ATOM 1585 N N . ASP A 1 202 ? 21.267 22.298 32.209 1.00 57.50 202 ASP A N 1
ATOM 1586 C CA . ASP A 1 202 ? 22.266 21.459 32.864 1.00 57.50 202 ASP A CA 1
ATOM 1587 C C . ASP A 1 202 ? 23.024 20.604 31.840 1.00 57.50 202 ASP A C 1
ATOM 1589 O O . ASP A 1 202 ? 22.480 20.207 30.809 1.00 57.50 202 ASP A O 1
ATOM 1593 N N . LYS A 1 203 ? 24.313 20.350 32.110 1.00 48.25 203 LYS A N 1
ATOM 1594 C CA . LYS A 1 203 ? 25.218 19.602 31.225 1.00 48.25 203 LYS A CA 1
ATOM 1595 C C . LYS A 1 203 ? 24.742 18.155 31.072 1.00 48.25 203 LYS A C 1
ATOM 1597 O O . LYS A 1 203 ? 25.078 17.309 31.891 1.00 48.25 203 LYS A O 1
ATOM 1602 N N . VAL A 1 204 ? 23.998 17.891 30.006 1.00 46.16 204 VAL A N 1
ATOM 1603 C CA . VAL A 1 204 ? 23.611 16.541 29.590 1.00 46.16 204 VAL A CA 1
ATOM 1604 C C . VAL A 1 204 ? 24.823 15.829 28.992 1.00 46.16 204 VAL A C 1
ATOM 1606 O O . VAL A 1 204 ? 25.582 16.402 28.204 1.00 46.16 204 VAL A O 1
ATOM 1609 N N . THR A 1 205 ? 25.029 14.582 29.403 1.00 51.81 205 THR A N 1
ATOM 1610 C CA . THR A 1 205 ? 26.145 13.744 28.951 1.00 51.81 205 THR A CA 1
ATOM 1611 C C . THR A 1 205 ? 25.845 13.235 27.541 1.00 51.81 205 THR A C 1
ATOM 1613 O O . THR A 1 205 ? 24.698 12.955 27.208 1.00 51.81 205 THR A O 1
ATOM 1616 N N . THR A 1 206 ? 26.856 13.053 26.689 1.00 46.25 206 THR A N 1
ATOM 1617 C CA . THR A 1 206 ? 26.683 12.634 25.280 1.00 46.25 206 THR A CA 1
ATOM 1618 C C . THR A 1 206 ? 25.894 11.327 25.099 1.00 46.25 206 THR A C 1
ATOM 1620 O O . THR A 1 206 ? 25.334 11.113 24.031 1.00 46.25 206 THR A O 1
ATOM 1623 N N . ALA A 1 207 ? 25.819 10.480 26.132 1.00 47.06 207 ALA A N 1
ATOM 1624 C CA . ALA A 1 207 ? 25.015 9.257 26.142 1.00 47.06 207 ALA A CA 1
ATOM 1625 C C . ALA A 1 207 ? 23.496 9.521 26.208 1.00 47.06 207 ALA A C 1
ATOM 1627 O O . ALA A 1 207 ? 22.737 8.820 25.553 1.00 47.06 207 ALA A O 1
ATOM 1628 N N . GLU A 1 208 ? 23.058 10.565 26.917 1.00 43.88 208 GLU A N 1
ATOM 1629 C CA . GLU A 1 208 ? 21.637 10.923 27.070 1.00 43.88 208 GLU A CA 1
ATOM 1630 C C . GLU A 1 208 ? 21.079 11.587 25.797 1.00 43.88 208 GLU A C 1
ATOM 1632 O O . GLU A 1 208 ? 19.908 11.441 25.473 1.00 43.88 208 GLU A O 1
ATOM 1637 N N . ILE A 1 209 ? 21.933 12.256 25.012 1.00 42.09 209 ILE A N 1
ATOM 1638 C CA . ILE A 1 209 ? 21.557 12.876 23.725 1.00 42.09 209 ILE A CA 1
ATOM 1639 C C . ILE A 1 209 ? 21.318 11.810 22.638 1.00 42.09 209 ILE A C 1
ATOM 1641 O O . ILE A 1 209 ? 20.542 12.031 21.711 1.00 42.09 209 ILE A O 1
ATOM 1645 N N . MET A 1 210 ? 21.978 10.650 22.741 1.00 36.41 210 MET A N 1
ATOM 1646 C CA . MET A 1 210 ? 21.897 9.573 21.747 1.00 36.41 210 MET A CA 1
ATOM 1647 C C . MET A 1 210 ? 20.699 8.630 21.947 1.00 36.41 210 MET A C 1
ATOM 1649 O O . MET A 1 210 ? 20.353 7.914 21.011 1.00 36.41 210 MET A O 1
ATOM 1653 N N . GLU A 1 211 ? 20.051 8.635 23.117 1.00 37.47 211 GLU A N 1
ATOM 1654 C CA . GLU A 1 211 ? 18.821 7.859 23.366 1.00 37.47 211 GLU A CA 1
ATOM 1655 C C . GLU A 1 211 ? 17.557 8.548 22.810 1.00 37.47 211 GLU A C 1
ATOM 1657 O O . GLU A 1 211 ? 16.553 7.891 22.547 1.00 37.47 211 GLU A O 1
ATOM 1662 N N . ASP A 1 212 ? 17.599 9.861 22.561 1.00 35.38 212 ASP A N 1
ATOM 1663 C CA . ASP A 1 212 ? 16.411 10.657 22.218 1.00 35.38 212 ASP A CA 1
ATOM 1664 C C . ASP A 1 212 ? 16.094 10.757 20.706 1.00 35.38 212 ASP A C 1
ATOM 1666 O O . ASP A 1 212 ? 15.045 11.294 20.330 1.00 35.38 212 ASP A O 1
ATOM 1670 N N . GLU A 1 213 ? 16.938 10.197 19.827 1.00 33.50 213 GLU A N 1
ATOM 1671 C CA . GLU A 1 213 ? 16.665 10.027 18.384 1.00 33.50 213 GLU A CA 1
ATOM 1672 C C . GLU A 1 213 ? 15.977 8.681 18.053 1.00 33.50 213 GLU A C 1
ATOM 1674 O O . GLU A 1 213 ? 16.122 8.136 16.955 1.00 33.50 213 GLU A O 1
ATOM 1679 N N . GLU A 1 214 ? 15.182 8.124 18.973 1.00 34.94 214 GLU A N 1
ATOM 1680 C CA . GLU A 1 214 ? 14.318 6.982 18.656 1.00 34.94 214 GLU A CA 1
ATOM 1681 C C . GLU A 1 214 ? 13.097 7.409 17.823 1.00 34.94 214 GLU A C 1
ATOM 1683 O O . GLU A 1 214 ? 12.013 7.751 18.306 1.00 34.94 214 GLU A O 1
ATOM 1688 N N . ASP A 1 215 ? 13.300 7.351 16.512 1.00 41.72 215 ASP A N 1
ATOM 1689 C CA . ASP A 1 215 ? 12.271 7.302 15.483 1.00 41.72 215 ASP A CA 1
ATOM 1690 C C . ASP A 1 215 ? 11.450 6.003 15.661 1.00 41.72 215 ASP A C 1
ATOM 1692 O O . ASP A 1 215 ? 11.860 4.944 15.187 1.00 41.72 215 ASP A O 1
ATOM 1696 N N . ASP A 1 216 ? 10.325 6.107 16.388 1.00 39.91 216 ASP A N 1
ATOM 1697 C CA . ASP A 1 216 ? 9.408 5.029 16.825 1.00 39.91 216 ASP A CA 1
ATOM 1698 C C . ASP A 1 216 ? 10.181 3.838 17.440 1.00 39.91 216 ASP A C 1
ATOM 1700 O O . ASP A 1 216 ? 10.679 3.002 16.676 1.00 39.91 216 ASP A O 1
ATOM 1704 N N . PRO A 1 217 ? 10.307 3.725 18.787 1.00 36.12 217 PRO A N 1
ATOM 1705 C CA . PRO A 1 217 ? 10.946 2.558 19.388 1.00 36.12 217 PRO A CA 1
ATOM 1706 C C . PRO A 1 217 ? 10.291 1.334 18.775 1.00 36.12 217 PRO A C 1
ATOM 1708 O O . PRO A 1 217 ? 9.057 1.236 18.785 1.00 36.12 217 PRO A O 1
ATOM 1711 N N . ASP A 1 218 ? 11.104 0.461 18.173 1.00 40.09 218 ASP A N 1
ATOM 1712 C CA . ASP A 1 218 ? 10.643 -0.813 17.642 1.00 40.09 218 ASP A CA 1
ATOM 1713 C C . ASP A 1 218 ? 9.685 -1.393 18.687 1.00 40.09 218 ASP A C 1
ATOM 1715 O O . ASP A 1 218 ? 10.065 -1.622 19.837 1.00 40.09 218 ASP A O 1
ATOM 1719 N N . TYR A 1 219 ? 8.402 -1.465 18.321 1.00 44.34 219 TYR A N 1
ATOM 1720 C CA . TYR A 1 219 ? 7.321 -1.667 19.274 1.00 44.34 219 TYR A CA 1
ATOM 1721 C C . TYR A 1 219 ? 7.454 -3.068 19.870 1.00 44.34 219 TYR A C 1
ATOM 1723 O O . TYR A 1 219 ? 6.932 -4.029 19.312 1.00 44.34 219 TYR A O 1
ATOM 1731 N N . LEU A 1 220 ? 8.151 -3.139 21.005 1.00 48.62 220 LEU A N 1
ATOM 1732 C CA . LEU A 1 220 ? 8.548 -4.329 21.752 1.00 48.62 220 LEU A CA 1
ATOM 1733 C C . LEU A 1 220 ? 9.467 -5.293 20.965 1.00 48.62 220 LEU A C 1
ATOM 1735 O O . LEU A 1 220 ? 9.223 -5.597 19.796 1.00 48.62 220 LEU A O 1
ATOM 1739 N N . PRO A 1 221 ? 10.532 -5.823 21.597 1.00 41.97 221 PRO A N 1
ATOM 1740 C CA . PRO A 1 221 ? 11.497 -6.675 20.913 1.00 41.97 221 PRO A CA 1
ATOM 1741 C C . PRO A 1 221 ? 10.860 -7.985 20.393 1.00 41.97 221 PRO A C 1
ATOM 1743 O O . PRO A 1 221 ? 9.959 -8.536 21.036 1.00 41.97 221 PRO A O 1
ATOM 1746 N N . PRO A 1 222 ? 11.354 -8.530 19.260 1.00 41.81 222 PRO A N 1
ATOM 1747 C CA . PRO A 1 222 ? 11.038 -9.877 18.780 1.00 41.81 222 PRO A CA 1
ATOM 1748 C C . PRO A 1 222 ? 11.131 -10.935 19.888 1.00 41.81 222 PRO A C 1
ATOM 1750 O O . PRO A 1 222 ? 12.148 -11.038 20.574 1.00 41.81 222 PRO A O 1
ATOM 1753 N N . ARG A 1 223 ? 10.094 -11.766 20.055 1.00 44.47 223 ARG A N 1
ATOM 1754 C CA . ARG A 1 223 ? 10.094 -12.837 21.066 1.00 44.47 223 ARG A CA 1
ATOM 1755 C C . ARG A 1 223 ? 11.024 -13.981 20.651 1.00 44.47 223 ARG A C 1
ATOM 1757 O O . ARG A 1 223 ? 10.823 -14.590 19.605 1.00 44.47 223 ARG A O 1
ATOM 1764 N N . VAL A 1 224 ? 11.965 -14.350 21.521 1.00 42.72 224 VAL A N 1
ATOM 1765 C CA . VAL A 1 224 ? 12.704 -15.621 21.438 1.00 42.72 224 VAL A CA 1
ATOM 1766 C C . VAL A 1 224 ? 12.385 -16.430 22.694 1.00 42.72 224 VAL A C 1
ATOM 1768 O O . VAL A 1 224 ? 12.849 -16.113 23.785 1.00 42.72 224 VAL A O 1
ATOM 1771 N N . ILE A 1 225 ? 11.547 -17.459 22.564 1.00 45.09 225 ILE A N 1
ATOM 1772 C CA . ILE A 1 225 ? 11.128 -18.300 23.694 1.00 45.09 225 ILE A CA 1
ATOM 1773 C C . ILE A 1 225 ? 12.234 -19.327 23.962 1.00 45.09 225 ILE A C 1
ATOM 1775 O O . ILE A 1 225 ? 12.446 -20.211 23.135 1.00 45.09 225 ILE A O 1
ATOM 1779 N N . LYS A 1 226 ? 12.939 -19.213 25.097 1.00 48.69 226 LYS A N 1
ATOM 1780 C CA . LYS A 1 226 ? 13.996 -20.170 25.487 1.00 48.69 226 LYS A CA 1
ATOM 1781 C C . LYS A 1 226 ? 13.795 -20.875 26.836 1.00 48.69 226 LYS A C 1
ATOM 1783 O O . LYS A 1 226 ? 14.315 -21.973 26.969 1.00 48.69 226 LYS A O 1
ATOM 1788 N N . ASN A 1 227 ? 13.039 -20.337 27.803 1.00 37.72 227 ASN A N 1
ATOM 1789 C CA . ASN A 1 227 ? 12.650 -21.077 29.019 1.00 37.72 227 ASN A CA 1
ATOM 1790 C C . ASN A 1 227 ? 11.466 -20.423 29.766 1.00 37.72 227 ASN A C 1
ATOM 1792 O O . ASN A 1 227 ? 11.195 -19.243 29.560 1.00 37.72 227 ASN A O 1
ATOM 1796 N N . ARG A 1 228 ? 10.726 -21.214 30.562 1.00 39.69 228 ARG A N 1
ATOM 1797 C CA . ARG A 1 228 ? 9.341 -20.954 31.029 1.00 39.69 228 ARG A CA 1
ATOM 1798 C C . ARG A 1 228 ? 9.176 -20.624 32.533 1.00 39.69 228 ARG A C 1
ATOM 1800 O O . ARG A 1 228 ? 8.209 -21.085 33.124 1.00 39.69 228 ARG A O 1
ATOM 1807 N N . GLU A 1 229 ? 10.025 -19.812 33.160 1.00 32.34 229 GLU A N 1
ATOM 1808 C CA . GLU A 1 229 ? 9.756 -19.333 34.538 1.00 32.34 229 GLU A CA 1
ATOM 1809 C C . GLU A 1 229 ? 10.305 -17.926 34.786 1.00 32.34 229 GLU A C 1
ATOM 1811 O O . GLU A 1 229 ? 11.517 -17.777 34.727 1.00 32.34 229 GLU A O 1
ATOM 1816 N N . HIS A 1 230 ? 9.458 -16.931 35.121 1.00 27.97 230 HIS A N 1
ATOM 1817 C CA . HIS A 1 230 ? 9.860 -15.667 35.779 1.00 27.97 230 HIS A CA 1
ATOM 1818 C C . HIS A 1 230 ? 8.684 -14.991 36.534 1.00 27.97 230 HIS A C 1
ATOM 1820 O O . HIS A 1 230 ? 7.556 -14.982 36.042 1.00 27.97 230 HIS A O 1
ATOM 1826 N N . ILE A 1 231 ? 8.976 -14.371 37.692 1.00 33.97 231 ILE A N 1
ATOM 1827 C CA . ILE A 1 231 ? 8.114 -13.465 38.490 1.00 33.97 231 ILE A CA 1
ATOM 1828 C C . ILE A 1 231 ? 8.755 -12.071 38.488 1.00 33.97 231 ILE A C 1
ATOM 1830 O O . ILE A 1 231 ? 9.922 -11.991 38.859 1.00 33.97 231 ILE A O 1
ATOM 1834 N N . VAL A 1 232 ? 8.018 -10.989 38.181 1.00 24.27 232 VAL A N 1
ATOM 1835 C CA . VAL A 1 232 ? 8.365 -9.602 38.584 1.00 24.27 232 VAL A CA 1
ATOM 1836 C C . VAL A 1 232 ? 7.101 -8.732 38.670 1.00 24.27 232 VAL A C 1
ATOM 1838 O O . VAL A 1 232 ? 6.295 -8.705 37.743 1.00 24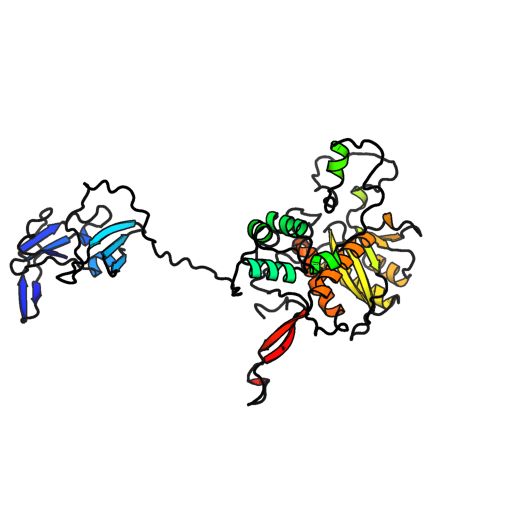.27 2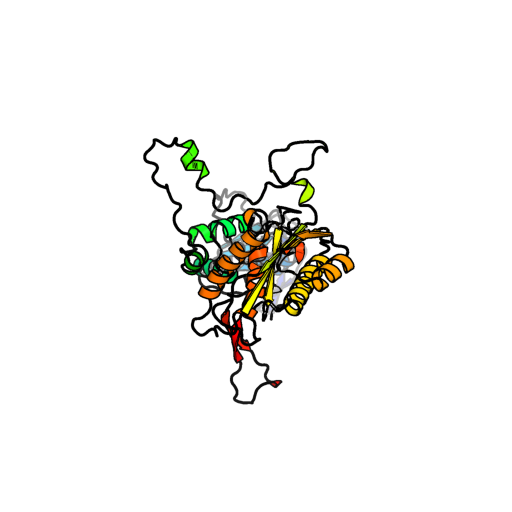32 VAL A O 1
ATOM 1841 N N . GLN A 1 233 ? 6.964 -7.973 39.760 1.00 21.80 233 GLN A N 1
ATOM 1842 C CA . GLN A 1 233 ? 5.988 -6.897 39.937 1.00 21.80 233 GLN A CA 1
ATOM 1843 C C . GLN A 1 233 ? 6.740 -5.589 40.227 1.00 21.80 233 GLN A C 1
ATOM 1845 O O . GLN A 1 233 ? 7.626 -5.576 41.072 1.00 21.80 233 GLN A O 1
ATOM 1850 N N . ILE A 1 234 ? 6.380 -4.517 39.516 1.00 25.12 234 ILE A N 1
ATOM 1851 C CA . ILE A 1 234 ? 6.011 -3.171 40.000 1.00 25.12 234 ILE A CA 1
ATOM 1852 C C . ILE A 1 234 ? 5.388 -2.493 38.769 1.00 25.12 234 ILE A C 1
ATOM 1854 O O . ILE A 1 234 ? 6.065 -2.140 37.809 1.00 25.12 234 ILE A O 1
ATOM 1858 N N . THR A 1 235 ? 4.052 -2.501 38.768 1.00 34.66 235 THR A N 1
ATOM 1859 C CA . THR A 1 235 ? 3.091 -1.990 37.768 1.00 34.66 235 THR A CA 1
ATOM 1860 C C . THR A 1 235 ? 3.525 -2.083 36.298 1.00 34.66 235 THR A C 1
ATOM 1862 O O . THR A 1 235 ? 3.358 -1.156 35.511 1.00 34.66 235 THR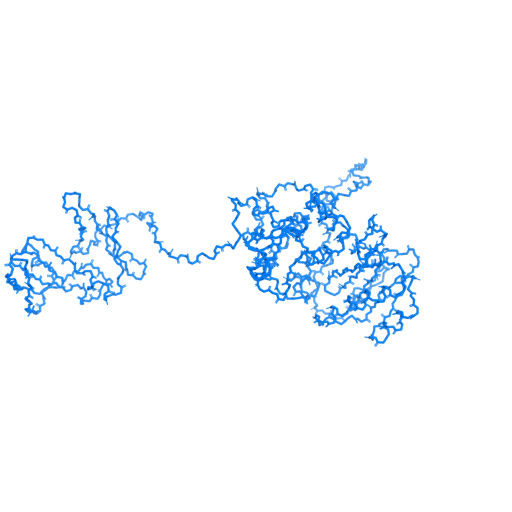 A O 1
ATOM 1865 N N . ALA A 1 236 ? 4.043 -3.254 35.931 1.00 31.72 236 ALA A N 1
ATOM 1866 C CA . ALA A 1 236 ? 4.205 -3.725 34.568 1.00 31.72 236 ALA A CA 1
ATOM 1867 C C . ALA A 1 236 ? 3.030 -4.663 34.258 1.00 31.72 236 ALA A C 1
ATOM 1869 O O . ALA A 1 236 ? 2.789 -5.620 34.992 1.00 31.72 236 ALA A O 1
ATOM 1870 N N . ILE A 1 237 ? 2.279 -4.392 33.190 1.00 35.62 237 ILE A N 1
ATOM 1871 C CA . ILE A 1 237 ? 1.371 -5.398 32.624 1.00 35.62 237 ILE A CA 1
ATOM 1872 C C . ILE A 1 237 ? 2.275 -6.535 32.130 1.00 35.62 237 ILE A C 1
ATOM 1874 O O . ILE A 1 237 ? 3.162 -6.296 31.312 1.00 35.62 237 ILE A O 1
ATOM 1878 N N . ASN A 1 238 ? 2.094 -7.749 32.650 1.00 34.62 238 ASN A N 1
ATOM 1879 C CA . ASN A 1 238 ? 2.892 -8.913 32.271 1.00 34.62 238 ASN A CA 1
ATOM 1880 C C . ASN A 1 238 ? 2.788 -9.137 30.749 1.00 34.62 238 ASN A C 1
ATOM 1882 O O . ASN A 1 238 ? 1.694 -9.270 30.208 1.00 34.62 238 ASN A O 1
ATOM 1886 N N . PHE A 1 239 ? 3.913 -9.206 30.028 1.00 39.28 239 PHE A N 1
ATOM 1887 C CA . PHE A 1 239 ? 3.920 -9.423 28.567 1.00 39.28 239 PHE A CA 1
ATOM 1888 C C . PHE A 1 239 ? 3.336 -10.785 28.147 1.00 39.28 239 PHE A C 1
ATOM 1890 O O . PHE A 1 239 ? 2.946 -10.964 26.990 1.00 39.28 239 PHE A O 1
ATOM 1897 N N . ALA A 1 240 ? 3.251 -11.733 29.084 1.00 38.00 240 ALA A N 1
ATOM 1898 C CA . ALA A 1 240 ? 2.531 -12.993 28.924 1.00 38.00 240 ALA A CA 1
ATOM 1899 C C . ALA A 1 240 ? 1.002 -12.799 28.808 1.00 38.00 240 ALA A C 1
ATOM 1901 O O . ALA A 1 240 ? 0.345 -13.609 28.156 1.00 38.00 240 ALA A O 1
ATOM 1902 N N . ASP A 1 241 ? 0.463 -11.692 29.332 1.00 43.53 241 ASP A N 1
ATOM 1903 C CA . ASP A 1 241 ? -0.976 -11.396 29.387 1.00 43.53 241 ASP A CA 1
ATOM 1904 C C . ASP A 1 241 ? -1.492 -10.626 28.152 1.00 43.53 241 ASP A C 1
ATOM 1906 O O . ASP A 1 241 ? -2.686 -10.353 28.051 1.00 43.53 241 ASP A O 1
ATOM 1910 N N . LEU A 1 242 ? -0.620 -10.274 27.193 1.00 47.84 242 LEU A N 1
ATOM 1911 C CA . LEU A 1 242 ? -1.006 -9.659 25.906 1.00 47.84 242 LEU A CA 1
ATOM 1912 C C . LEU A 1 242 ? -1.361 -10.681 24.807 1.00 47.84 242 LEU A C 1
ATOM 1914 O O . LEU A 1 242 ? -1.709 -10.279 23.698 1.00 47.84 242 LEU A O 1
ATOM 1918 N N . LYS A 1 243 ? -1.263 -11.989 25.082 1.00 47.06 243 LYS A N 1
ATOM 1919 C CA . LYS A 1 243 ? -1.539 -13.034 24.086 1.00 47.06 243 LYS A CA 1
ATOM 1920 C C . LYS A 1 243 ? -3.040 -13.129 23.793 1.00 47.06 243 LYS A C 1
ATOM 1922 O O . LYS A 1 243 ? -3.845 -13.293 24.706 1.00 47.06 243 LYS A O 1
ATOM 1927 N N . GLY A 1 244 ? -3.408 -13.072 22.519 1.00 50.16 244 GLY A N 1
ATOM 1928 C CA . GLY A 1 244 ? -4.787 -13.091 22.037 1.00 50.16 244 GLY A CA 1
ATOM 1929 C C . GLY A 1 244 ? -5.555 -11.811 22.357 1.00 50.16 244 GLY A C 1
ATOM 1930 O O . GLY A 1 244 ? -6.783 -11.844 22.380 1.00 50.16 244 GLY A O 1
ATOM 1931 N N . MET A 1 245 ? -4.870 -10.707 22.662 1.00 57.88 245 MET A N 1
ATOM 1932 C CA . MET A 1 245 ? -5.527 -9.463 23.040 1.00 57.88 245 MET A CA 1
ATOM 1933 C C . MET A 1 245 ? -5.790 -8.575 21.825 1.00 57.88 245 MET A C 1
ATOM 1935 O O . MET A 1 245 ? -4.878 -8.230 21.081 1.00 57.88 245 MET A O 1
ATOM 1939 N N . THR A 1 246 ? -7.032 -8.129 21.686 1.00 58.56 246 THR A N 1
ATOM 1940 C CA . THR A 1 246 ? -7.411 -7.042 20.780 1.00 58.56 246 THR A CA 1
ATOM 1941 C C . THR A 1 246 ? -7.880 -5.851 21.594 1.00 58.56 246 THR A C 1
ATOM 1943 O O . THR A 1 246 ? -8.469 -6.007 22.663 1.00 58.56 246 THR A O 1
ATOM 1946 N N . SER A 1 247 ? -7.633 -4.648 21.100 1.00 59.38 247 SER A N 1
ATOM 1947 C CA . SER A 1 247 ? -8.101 -3.417 21.727 1.00 59.38 247 SER A CA 1
ATOM 1948 C C . SER A 1 247 ? -8.782 -2.560 20.678 1.00 59.38 247 SER A C 1
ATOM 1950 O O . SER A 1 247 ? -8.219 -2.366 19.602 1.00 59.38 247 SER A O 1
ATOM 1952 N N . SER A 1 248 ? -9.988 -2.071 20.966 1.00 63.84 248 SER A N 1
ATOM 1953 C CA . SER A 1 248 ? -10.691 -1.160 20.063 1.00 63.84 248 SER A CA 1
ATOM 1954 C C . SER A 1 248 ? -11.047 0.155 20.738 1.00 63.84 248 SER A C 1
ATOM 1956 O O . SER A 1 248 ? -11.373 0.196 21.923 1.00 63.84 248 SER A O 1
ATOM 1958 N N . ASP A 1 249 ? -10.954 1.233 19.966 1.00 67.75 249 ASP A N 1
ATOM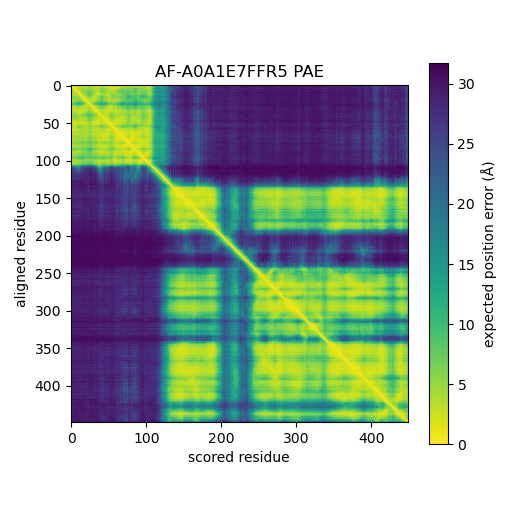 1959 C CA . ASP A 1 249 ? -11.357 2.569 20.385 1.00 67.75 249 ASP A CA 1
ATOM 1960 C C . ASP A 1 249 ? -11.820 3.387 19.162 1.00 67.75 249 ASP A C 1
ATOM 1962 O O . ASP A 1 249 ? -11.582 3.029 18.000 1.00 67.75 249 ASP A O 1
ATOM 1966 N N . GLN A 1 250 ? -12.547 4.471 19.409 1.00 63.53 250 GLN A N 1
ATOM 1967 C CA . GLN A 1 250 ? -13.097 5.351 18.389 1.00 63.53 250 GLN A CA 1
ATOM 1968 C C . GLN A 1 250 ? -12.332 6.663 18.311 1.00 63.53 250 GLN A C 1
ATOM 1970 O O . GLN A 1 250 ? -12.006 7.305 19.308 1.00 63.53 250 GLN A O 1
ATOM 1975 N N . THR A 1 251 ? -12.146 7.156 17.092 1.00 67.50 251 THR A N 1
ATOM 1976 C CA . THR A 1 251 ? -11.638 8.510 16.904 1.00 67.50 251 THR A CA 1
ATOM 1977 C C . THR A 1 251 ? -12.686 9.565 17.267 1.00 67.50 251 THR A C 1
ATOM 1979 O O . THR A 1 251 ? -13.896 9.330 17.244 1.00 67.50 251 THR A O 1
ATOM 1982 N N . GLY A 1 252 ? -12.222 10.797 17.497 1.00 71.56 252 GLY A N 1
ATOM 1983 C CA . GLY A 1 252 ? -13.082 11.978 17.416 1.00 71.56 252 GLY A CA 1
ATOM 1984 C C . GLY A 1 252 ? -13.753 12.110 16.040 1.00 71.56 252 GLY A C 1
ATOM 1985 O O . GLY A 1 252 ? -13.369 11.436 15.078 1.00 71.56 252 GLY A O 1
ATOM 1986 N N . ALA A 1 253 ? -14.761 12.981 15.958 1.00 75.56 253 ALA A N 1
ATOM 1987 C CA . ALA A 1 253 ? -15.506 13.213 14.726 1.00 75.56 253 ALA A CA 1
ATOM 1988 C C . ALA A 1 253 ? -14.586 13.713 13.603 1.00 75.56 253 ALA A C 1
ATOM 1990 O O . ALA A 1 253 ? -13.814 14.656 13.784 1.00 75.56 253 ALA A O 1
ATOM 1991 N N . PHE A 1 254 ? -14.707 13.099 12.430 1.00 81.25 254 PHE A N 1
ATOM 1992 C CA . PHE A 1 254 ? -14.030 13.546 11.227 1.00 81.25 254 PHE A CA 1
ATOM 1993 C C . PHE A 1 254 ? -14.614 14.899 10.769 1.00 81.25 254 PHE A C 1
ATOM 1995 O O . PHE A 1 254 ? -15.829 15.102 10.890 1.00 81.25 254 PHE A O 1
ATOM 2002 N N . PRO A 1 255 ? -13.797 15.831 10.233 1.00 81.25 255 PRO A N 1
ATOM 2003 C CA . PRO A 1 255 ? -14.257 17.182 9.887 1.00 81.25 255 PRO A CA 1
ATOM 2004 C C . PRO A 1 255 ? -15.401 17.234 8.866 1.00 81.25 255 PRO A C 1
ATOM 2006 O O . PRO A 1 255 ? -16.225 18.145 8.903 1.00 81.25 255 PRO A O 1
ATOM 2009 N N . HIS A 1 256 ? -15.470 16.255 7.960 1.00 81.94 256 HIS A N 1
ATOM 2010 C CA . HIS A 1 256 ? -16.492 16.172 6.918 1.00 81.94 256 HIS A CA 1
ATOM 2011 C C . HIS A 1 256 ? -17.272 14.862 7.019 1.00 81.94 256 HIS A C 1
ATOM 2013 O O . HIS A 1 256 ? -16.689 13.788 7.145 1.00 81.94 256 HIS A O 1
ATOM 2019 N N . THR A 1 257 ? -18.598 14.931 6.906 1.00 86.50 257 THR A N 1
ATOM 2020 C CA . THR A 1 257 ? -19.418 13.714 6.809 1.00 86.50 257 THR A CA 1
ATOM 2021 C C . THR A 1 257 ? -19.258 13.118 5.413 1.00 86.50 257 THR A C 1
ATOM 2023 O O . THR A 1 257 ? -19.274 13.849 4.418 1.00 86.50 257 THR A O 1
ATOM 2026 N N . SER A 1 258 ? -19.056 11.804 5.330 1.00 88.00 258 SER A N 1
ATOM 2027 C CA . SER A 1 258 ? -18.927 11.127 4.044 1.00 88.00 258 SER A CA 1
ATOM 2028 C C . SER A 1 258 ? -20.263 11.086 3.299 1.00 88.00 258 SER A C 1
ATOM 2030 O O . SER A 1 258 ? -21.333 11.192 3.897 1.00 88.00 258 SER A O 1
ATOM 2032 N N . SER A 1 259 ? -20.225 10.857 1.987 1.00 87.56 259 SER A N 1
ATOM 2033 C CA . SER A 1 259 ? -21.430 10.662 1.167 1.00 87.56 259 SER A CA 1
ATOM 2034 C C . SER A 1 259 ? -22.285 9.467 1.612 1.00 87.56 259 SER A C 1
ATOM 2036 O O . SER A 1 259 ? -23.477 9.421 1.329 1.00 87.56 259 SER A O 1
ATOM 2038 N N . ARG A 1 260 ? -21.687 8.511 2.335 1.00 85.38 260 ARG A N 1
ATOM 2039 C CA . ARG A 1 260 ? -22.362 7.346 2.927 1.00 85.38 260 ARG A CA 1
ATOM 2040 C C . ARG A 1 260 ? -22.875 7.614 4.347 1.00 85.38 260 ARG A C 1
ATOM 2042 O O . ARG A 1 260 ? -23.446 6.717 4.967 1.00 85.38 260 ARG A O 1
ATOM 2049 N N . GLY A 1 261 ? -22.679 8.830 4.859 1.00 84.94 261 GLY A N 1
ATOM 2050 C CA . GLY A 1 261 ? -23.062 9.244 6.206 1.00 84.94 261 GLY A CA 1
ATOM 2051 C C . GLY A 1 261 ? -22.031 8.913 7.284 1.00 84.94 261 GLY A C 1
ATOM 2052 O O . GLY A 1 261 ? -22.363 9.002 8.461 1.00 84.94 261 GLY A O 1
ATOM 2053 N N . ASN A 1 262 ? -20.803 8.522 6.922 1.00 86.94 262 ASN A N 1
ATOM 2054 C CA . ASN A 1 262 ? -19.766 8.187 7.898 1.00 86.94 262 ASN A CA 1
ATOM 2055 C C . ASN A 1 262 ? -19.134 9.450 8.489 1.00 86.94 262 ASN A C 1
ATOM 2057 O O . ASN A 1 262 ? -18.826 10.397 7.764 1.00 86.94 262 ASN A O 1
ATOM 2061 N N . ARG A 1 263 ? -18.913 9.455 9.805 1.00 84.25 263 ARG A N 1
ATOM 2062 C CA . ARG A 1 263 ? -18.324 10.584 10.540 1.00 84.25 263 ARG A CA 1
ATOM 2063 C C . ARG A 1 263 ? -17.246 10.168 11.537 1.00 84.25 263 ARG A C 1
ATOM 2065 O O . ARG A 1 263 ? -16.467 11.013 11.959 1.00 84.25 263 ARG A O 1
ATOM 2072 N N . TYR A 1 264 ? -17.172 8.897 11.905 1.00 84.06 264 TYR A N 1
ATOM 2073 C CA . TYR A 1 264 ? -16.217 8.381 12.881 1.00 84.06 264 TYR A CA 1
ATOM 2074 C C . TYR A 1 264 ? -15.376 7.273 12.254 1.00 84.06 264 TYR A C 1
ATOM 2076 O O . TYR A 1 264 ? -15.790 6.651 11.276 1.00 84.06 264 TYR A O 1
ATOM 2084 N N . ILE A 1 265 ? -14.194 7.031 12.813 1.00 85.62 265 ILE A N 1
ATOM 2085 C CA . ILE A 1 265 ? -13.350 5.893 12.457 1.00 85.62 265 ILE A CA 1
ATOM 2086 C C . ILE A 1 265 ? -13.191 5.061 13.725 1.00 85.62 265 ILE A C 1
ATOM 2088 O O . ILE A 1 265 ? -12.755 5.569 14.757 1.00 85.62 265 ILE A O 1
ATOM 2092 N N . MET A 1 266 ? -13.581 3.796 13.658 1.00 84.31 266 MET A N 1
ATOM 2093 C CA . MET A 1 266 ? -13.304 2.818 14.701 1.00 84.31 266 MET A CA 1
ATOM 2094 C C . MET A 1 266 ? -11.993 2.125 14.353 1.00 84.31 266 MET A C 1
ATOM 2096 O O . MET A 1 266 ? -11.804 1.732 13.203 1.00 84.31 266 MET A O 1
ATOM 2100 N N . VAL A 1 267 ? -11.089 2.006 15.320 1.00 84.12 267 VAL A N 1
ATOM 2101 C CA . VAL A 1 267 ? -9.772 1.392 15.135 1.00 84.12 267 VAL A CA 1
ATOM 2102 C C . VAL A 1 267 ? -9.643 0.222 16.097 1.00 84.12 267 VAL A C 1
ATOM 2104 O O . VAL A 1 267 ? -9.924 0.365 17.284 1.00 84.12 267 VAL A O 1
ATOM 2107 N N . MET A 1 268 ? -9.207 -0.926 15.586 1.00 82.31 268 MET A N 1
ATOM 2108 C CA . MET A 1 268 ? -8.866 -2.108 16.369 1.00 82.31 268 MET A CA 1
ATOM 2109 C C . MET A 1 268 ? -7.397 -2.452 16.144 1.00 82.31 268 MET A C 1
ATOM 2111 O O . MET A 1 268 ? -6.953 -2.594 15.007 1.00 82.31 268 MET A O 1
ATOM 2115 N N . GLU A 1 269 ? -6.646 -2.595 17.227 1.00 82.94 269 GLU A N 1
ATOM 2116 C CA . GLU A 1 269 ? -5.305 -3.172 17.208 1.00 82.94 269 GLU A CA 1
ATOM 2117 C C . GLU A 1 269 ? -5.382 -4.622 17.670 1.00 82.94 269 GLU A C 1
ATOM 2119 O O . GLU A 1 269 ? -6.038 -4.928 18.670 1.00 82.94 269 GLU A O 1
ATOM 2124 N N . ASP A 1 270 ? -4.731 -5.507 16.921 1.00 77.81 270 ASP A N 1
ATOM 2125 C CA . ASP A 1 270 ? -4.466 -6.870 17.359 1.00 77.81 270 ASP A CA 1
ATOM 2126 C C . ASP A 1 270 ? -3.037 -6.961 17.883 1.00 77.81 270 ASP A C 1
ATOM 2128 O O . ASP A 1 270 ? -2.071 -6.706 17.157 1.00 77.81 270 ASP A O 1
ATOM 2132 N N . SER A 1 271 ? -2.897 -7.327 19.155 1.00 69.56 271 SER A N 1
ATOM 2133 C CA . SER A 1 271 ? -1.604 -7.283 19.819 1.00 69.56 271 SER A CA 1
ATOM 2134 C C . SER A 1 271 ? -0.671 -8.420 19.401 1.00 69.56 271 SER A C 1
ATOM 2136 O O . SER A 1 271 ? 0.544 -8.254 19.506 1.00 69.56 271 SER A O 1
ATOM 2138 N N . ASP A 1 272 ? -1.192 -9.539 18.898 1.00 65.44 272 ASP A N 1
ATOM 2139 C CA . ASP A 1 272 ? -0.365 -10.662 18.448 1.00 65.44 272 ASP A CA 1
ATOM 2140 C C . ASP A 1 272 ? 0.151 -10.449 17.022 1.00 65.44 272 ASP A C 1
ATOM 2142 O O . ASP A 1 272 ? 1.350 -10.558 16.777 1.00 65.44 272 ASP A O 1
ATOM 2146 N N . SER A 1 273 ? -0.708 -10.097 16.067 1.00 68.25 273 SER A N 1
ATOM 2147 C CA . SER A 1 273 ? -0.267 -9.792 14.700 1.00 68.25 273 SER A CA 1
ATOM 2148 C C . SER A 1 273 ? 0.345 -8.401 14.563 1.00 68.25 273 SER A C 1
ATOM 2150 O O . SER A 1 273 ? 1.076 -8.162 13.610 1.00 68.25 273 SER A O 1
ATOM 2152 N N . GLY A 1 274 ? 0.087 -7.472 15.487 1.00 74.06 274 GLY A N 1
ATOM 2153 C CA . GLY A 1 274 ? 0.496 -6.067 15.366 1.00 74.06 274 GLY A CA 1
ATOM 2154 C C . GLY A 1 274 ? -0.259 -5.294 14.275 1.00 74.06 274 GLY A C 1
ATOM 2155 O O . GLY A 1 274 ? 0.104 -4.144 13.975 1.00 74.06 274 GLY A O 1
ATOM 2156 N N . ALA A 1 275 ? -1.279 -5.920 13.676 1.00 80.69 275 ALA A N 1
ATOM 2157 C CA . ALA A 1 275 ? -2.116 -5.335 12.646 1.00 80.69 275 ALA A CA 1
ATOM 2158 C C . ALA A 1 275 ? -3.062 -4.297 13.240 1.00 80.69 275 ALA A C 1
ATOM 2160 O O . ALA A 1 275 ? -3.616 -4.471 14.328 1.00 80.69 275 ALA A O 1
ATOM 2161 N N . ILE A 1 276 ? -3.267 -3.218 12.489 1.00 86.50 276 ILE A N 1
ATOM 2162 C CA . ILE A 1 276 ? -4.277 -2.219 12.812 1.00 86.50 276 ILE A CA 1
ATOM 2163 C C . ILE A 1 276 ? -5.382 -2.308 11.771 1.00 86.50 276 ILE A C 1
ATOM 2165 O O . ILE A 1 276 ? -5.136 -2.135 10.578 1.00 86.50 276 ILE A O 1
ATOM 2169 N N . LEU A 1 277 ? -6.603 -2.554 12.220 1.00 85.75 277 LEU A N 1
ATOM 2170 C CA . LEU A 1 277 ? -7.806 -2.513 11.404 1.00 85.75 277 LEU A CA 1
ATOM 2171 C C . LEU A 1 277 ? -8.551 -1.213 11.694 1.00 85.75 277 LEU A C 1
ATOM 2173 O O . LEU A 1 277 ? -8.565 -0.736 12.827 1.00 85.75 277 LEU A O 1
ATOM 2177 N N . ALA A 1 278 ? -9.158 -0.622 10.667 1.00 87.62 278 ALA A N 1
ATOM 2178 C CA . ALA A 1 278 ? -9.998 0.550 10.846 1.00 87.62 278 ALA A CA 1
ATOM 2179 C C . ALA A 1 278 ? -11.222 0.498 9.932 1.00 87.62 278 ALA A C 1
ATOM 2181 O O . ALA A 1 278 ? -11.103 0.189 8.744 1.00 87.62 278 ALA A O 1
ATOM 2182 N N . VAL A 1 279 ? -12.383 0.836 10.491 1.00 86.75 279 VAL A N 1
ATOM 2183 C CA . VAL A 1 279 ? -13.680 0.849 9.803 1.00 86.75 279 VAL A CA 1
ATOM 2184 C C . VAL A 1 279 ? -14.346 2.207 10.011 1.00 86.75 279 VAL A C 1
ATOM 2186 O O . VAL A 1 279 ? -14.291 2.790 11.095 1.00 86.75 279 VAL A O 1
ATOM 2189 N N . ALA A 1 280 ? -14.964 2.740 8.958 1.00 87.25 280 ALA A N 1
ATOM 2190 C CA . ALA A 1 280 ? -15.714 3.987 9.034 1.00 87.25 280 ALA A CA 1
ATOM 2191 C C . ALA A 1 280 ? -17.114 3.736 9.618 1.00 87.25 280 ALA A C 1
ATOM 2193 O O . ALA A 1 280 ? -17.803 2.806 9.207 1.00 87.25 280 ALA A O 1
ATOM 2194 N N . SER A 1 281 ? -17.548 4.592 10.540 1.00 82.31 281 SER A N 1
ATOM 2195 C CA . SER A 1 281 ? -18.840 4.502 11.224 1.00 82.31 281 SER A CA 1
ATOM 2196 C C . SER A 1 281 ? -19.639 5.804 11.101 1.00 82.31 281 SER A C 1
ATOM 2198 O O . SER A 1 281 ? -19.076 6.904 11.045 1.00 82.31 281 SER A O 1
ATOM 2200 N N . LYS A 1 282 ? -20.971 5.692 11.070 1.00 83.62 282 LYS A N 1
ATOM 2201 C CA . LYS A 1 282 ? -21.906 6.823 10.936 1.00 83.62 282 LYS A CA 1
ATOM 2202 C C . LYS A 1 282 ? -22.068 7.613 12.225 1.00 83.62 282 LYS A C 1
ATOM 2204 O O . LYS A 1 282 ? -22.010 8.841 12.216 1.00 83.62 282 LYS A O 1
ATOM 2209 N N . SER A 1 283 ? -22.245 6.914 13.337 1.00 78.38 283 SER A N 1
ATOM 2210 C CA . SER A 1 283 ? -22.453 7.524 14.646 1.00 78.38 283 SER A CA 1
ATOM 2211 C C . SER A 1 283 ? -21.790 6.701 15.745 1.00 78.38 283 SER A C 1
ATOM 2213 O O . SER A 1 283 ? -21.318 5.589 15.512 1.00 78.38 283 SER A O 1
ATOM 2215 N N . ARG A 1 284 ? -21.776 7.255 16.961 1.00 70.44 284 ARG A N 1
ATOM 2216 C CA . ARG A 1 284 ? -21.340 6.554 18.179 1.00 70.44 284 ARG A CA 1
ATOM 2217 C C . ARG A 1 284 ? -22.433 5.627 18.738 1.00 70.44 284 ARG A C 1
ATOM 2219 O O . ARG A 1 284 ? -22.339 5.191 19.880 1.00 70.44 284 ARG A O 1
ATOM 2226 N N . ASN A 1 285 ? -23.495 5.364 17.967 1.00 75.75 285 ASN A N 1
ATOM 2227 C CA . ASN A 1 285 ? -24.566 4.469 18.392 1.00 75.75 285 ASN A CA 1
ATOM 2228 C C . ASN A 1 285 ? -24.060 3.030 18.449 1.00 75.75 285 ASN A C 1
ATOM 2230 O O . ASN A 1 285 ? -23.259 2.599 17.620 1.00 75.75 285 ASN A O 1
ATOM 2234 N N . LYS A 1 286 ? -24.607 2.287 19.405 1.00 74.25 286 LYS A N 1
ATOM 2235 C CA . LYS A 1 286 ? -24.218 0.920 19.754 1.00 74.25 286 LYS A CA 1
ATOM 2236 C C . LYS A 1 286 ? -24.237 -0.022 18.546 1.00 74.25 286 LYS A C 1
ATOM 2238 O O . LYS A 1 286 ? -23.244 -0.700 18.309 1.00 74.25 286 LYS A O 1
ATOM 2243 N N . ASP A 1 287 ? -25.282 0.040 17.724 1.00 78.38 287 ASP A N 1
ATOM 2244 C CA . ASP A 1 287 ? -25.458 -0.819 16.543 1.00 78.38 287 ASP A CA 1
ATOM 2245 C C . ASP A 1 287 ? -24.324 -0.664 15.521 1.00 78.38 287 ASP A C 1
ATOM 2247 O O . ASP A 1 287 ? -23.841 -1.637 14.942 1.00 78.38 287 ASP A O 1
ATOM 2251 N N . HIS A 1 288 ? -23.859 0.569 15.303 1.00 79.31 288 HIS A N 1
ATOM 2252 C CA . HIS A 1 288 ? -22.771 0.831 14.361 1.00 79.31 288 HIS A CA 1
ATOM 2253 C C . HIS A 1 288 ? -21.408 0.405 14.914 1.00 79.31 288 HIS A C 1
ATOM 2255 O O . HIS A 1 288 ? -20.540 0.000 14.141 1.00 79.31 288 HIS A O 1
ATOM 2261 N N . LEU A 1 289 ? -21.225 0.458 16.235 1.00 75.38 289 LEU A N 1
ATOM 2262 C CA . LEU A 1 289 ? -20.024 -0.060 16.896 1.00 75.38 289 LEU A CA 1
ATOM 2263 C C . LEU A 1 289 ? -19.982 -1.580 16.863 1.00 75.38 289 LEU A C 1
ATOM 2265 O O . LEU A 1 289 ? -18.930 -2.152 16.592 1.00 75.38 289 LEU A O 1
ATOM 2269 N N . LEU A 1 290 ? -21.132 -2.218 17.069 1.00 80.69 290 LEU A N 1
ATOM 2270 C CA . LEU A 1 290 ? -21.284 -3.659 16.947 1.00 80.69 290 LEU A CA 1
ATOM 2271 C C . LEU A 1 290 ? -20.954 -4.125 15.531 1.00 80.69 290 LEU A C 1
ATOM 2273 O O . LEU A 1 290 ? -20.120 -5.009 15.359 1.00 80.69 290 LEU A O 1
ATOM 2277 N N . ALA A 1 291 ? -21.519 -3.473 14.513 1.00 83.94 291 ALA A N 1
ATOM 2278 C CA . ALA A 1 291 ? -21.215 -3.784 13.120 1.00 83.94 291 ALA A CA 1
ATOM 2279 C C . ALA A 1 291 ? -19.715 -3.631 12.798 1.00 83.94 291 ALA A C 1
ATOM 2281 O O . ALA A 1 291 ? -19.125 -4.519 12.182 1.00 83.94 291 ALA A O 1
ATOM 2282 N N . GLY A 1 292 ? -19.083 -2.541 13.252 1.00 81.31 292 GLY A N 1
ATOM 2283 C CA . GLY A 1 292 ? -17.648 -2.316 13.057 1.00 81.31 292 GLY A CA 1
ATOM 2284 C C . GLY A 1 292 ? -16.776 -3.347 13.781 1.00 81.31 292 GLY A C 1
ATOM 2285 O O . GLY A 1 292 ? -15.801 -3.838 13.212 1.00 81.31 292 GLY A O 1
ATOM 2286 N N . PHE A 1 293 ? -17.144 -3.719 15.010 1.00 81.94 293 PHE A N 1
ATOM 2287 C CA . PHE A 1 293 ? -16.469 -4.771 15.767 1.00 81.94 293 PHE A CA 1
ATOM 2288 C C . PHE A 1 293 ? -16.554 -6.122 15.051 1.00 81.94 293 PHE A C 1
ATOM 2290 O O . PHE A 1 293 ? -15.524 -6.770 14.858 1.00 81.94 293 PHE A O 1
ATOM 2297 N N . ILE A 1 294 ? -17.754 -6.514 14.609 1.00 84.44 294 ILE A N 1
ATOM 2298 C CA . ILE A 1 294 ? -17.992 -7.766 13.883 1.00 84.44 294 ILE A CA 1
ATOM 2299 C C . ILE A 1 294 ? -17.130 -7.823 12.618 1.00 84.44 294 ILE A C 1
ATOM 2301 O O . ILE A 1 294 ? -16.428 -8.809 12.410 1.00 84.44 294 ILE A O 1
ATOM 2305 N N . GLU A 1 295 ? -17.108 -6.757 11.811 1.00 86.81 295 GLU A N 1
ATOM 2306 C CA . GLU A 1 295 ? -16.315 -6.705 10.575 1.00 86.81 295 GLU A CA 1
ATOM 2307 C C . GLU A 1 295 ? -14.808 -6.885 10.833 1.00 86.81 295 GLU A C 1
ATOM 2309 O O . GLU A 1 295 ? -14.136 -7.673 10.154 1.00 86.81 295 GLU A O 1
ATOM 2314 N N . MET A 1 296 ? -14.262 -6.180 11.829 1.00 84.69 296 MET A N 1
ATOM 2315 C CA . MET A 1 296 ? -12.838 -6.266 12.168 1.00 84.69 296 MET A CA 1
ATOM 2316 C C . MET A 1 296 ? -12.476 -7.639 12.741 1.00 84.69 296 MET A C 1
ATOM 2318 O O . MET A 1 296 ? -11.490 -8.247 12.324 1.00 84.69 296 MET A O 1
ATOM 2322 N N . HIS A 1 297 ? -13.301 -8.167 13.641 1.00 81.81 297 HIS A N 1
ATOM 2323 C CA . HIS A 1 297 ? -13.087 -9.477 14.239 1.00 81.81 297 HIS A CA 1
ATOM 2324 C C . HIS A 1 297 ? -13.211 -10.616 13.211 1.00 81.81 297 HIS A C 1
ATOM 2326 O O . HIS A 1 297 ? -12.384 -11.529 13.194 1.00 81.81 297 HIS A O 1
ATOM 2332 N N . ASP A 1 298 ? -14.195 -10.565 12.311 1.00 85.44 298 ASP A N 1
ATOM 2333 C CA . ASP A 1 298 ? -14.345 -11.555 11.238 1.00 85.44 298 ASP A CA 1
ATOM 2334 C C . ASP A 1 298 ? -13.161 -11.520 10.268 1.00 85.44 298 ASP A C 1
ATOM 2336 O O . ASP A 1 298 ? -12.764 -12.555 9.732 1.00 85.44 298 ASP A O 1
ATOM 2340 N N . THR A 1 299 ? -12.560 -10.345 10.062 1.00 83.44 299 THR A N 1
ATOM 2341 C CA . THR A 1 299 ? -11.332 -10.206 9.271 1.00 83.44 299 THR A CA 1
ATOM 2342 C C . THR A 1 299 ? -10.156 -10.930 9.931 1.00 83.44 299 THR A C 1
ATOM 2344 O O . THR A 1 299 ? -9.427 -11.640 9.237 1.00 83.44 299 THR A O 1
ATOM 2347 N N . LEU A 1 300 ? -10.001 -10.823 11.256 1.00 79.25 300 LEU A N 1
ATOM 2348 C CA . LEU A 1 300 ? -8.973 -11.556 12.009 1.00 79.25 300 LEU A CA 1
ATOM 2349 C C . LEU A 1 300 ? -9.219 -13.071 11.979 1.00 79.25 300 LEU A C 1
ATOM 2351 O O . LEU A 1 300 ? -8.309 -13.830 11.641 1.00 79.25 300 LEU A O 1
ATOM 2355 N N . LYS A 1 301 ? -10.462 -13.515 12.221 1.00 80.62 301 LYS A N 1
ATOM 2356 C CA . LYS A 1 301 ? -10.815 -14.944 12.162 1.00 80.62 301 LYS A CA 1
ATOM 2357 C C . LYS A 1 301 ? -10.576 -15.546 10.778 1.00 80.62 301 LYS A C 1
ATOM 2359 O O . LYS A 1 301 ? -10.053 -16.653 10.682 1.00 80.62 301 LYS A O 1
ATOM 2364 N N . LYS A 1 302 ? -10.896 -14.822 9.699 1.00 82.88 302 LYS A N 1
ATOM 2365 C CA . LYS A 1 302 ? -10.606 -15.259 8.318 1.00 82.88 302 LYS A CA 1
ATOM 2366 C C . LYS A 1 302 ? -9.110 -15.430 8.050 1.00 82.88 302 LYS A C 1
ATOM 2368 O O . LYS A 1 302 ? -8.746 -16.286 7.251 1.00 82.88 302 LYS A O 1
ATOM 2373 N N . ALA A 1 303 ? -8.264 -14.647 8.715 1.00 75.06 303 ALA A N 1
ATOM 2374 C CA . ALA A 1 303 ? -6.811 -14.781 8.649 1.00 75.06 303 ALA A CA 1
ATOM 2375 C C . ALA A 1 303 ? -6.258 -15.927 9.523 1.00 75.06 303 ALA A C 1
ATOM 2377 O O . ALA A 1 303 ? -5.059 -16.186 9.507 1.00 75.06 303 ALA A O 1
ATOM 2378 N N . GLY A 1 304 ? -7.108 -16.620 10.291 1.00 74.25 304 GLY A N 1
ATOM 2379 C CA . GLY A 1 304 ? -6.693 -17.662 11.234 1.00 74.25 304 GLY A CA 1
ATOM 2380 C C . GLY A 1 304 ? -6.200 -17.124 12.581 1.00 74.25 304 GLY A C 1
ATOM 2381 O O . GLY A 1 304 ? -5.693 -1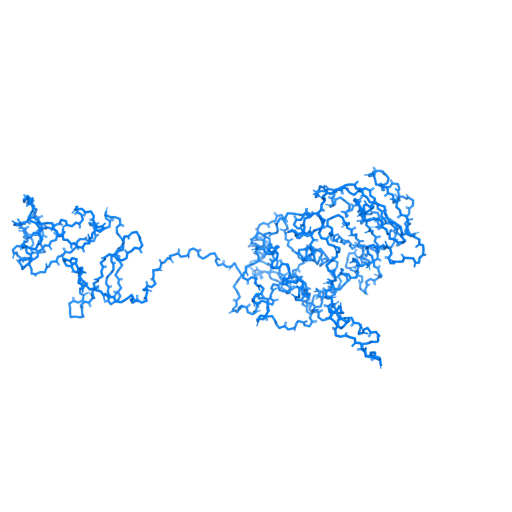7.896 13.395 1.00 74.25 304 GLY A O 1
ATOM 2382 N N . ILE A 1 305 ? -6.362 -15.822 12.840 1.00 73.88 305 ILE A N 1
ATOM 2383 C CA . ILE A 1 305 ? -6.053 -15.201 14.129 1.00 73.88 305 ILE A CA 1
ATOM 2384 C C . ILE A 1 305 ? -7.318 -15.263 14.980 1.00 73.88 305 ILE A C 1
ATOM 2386 O O . ILE A 1 305 ? -8.356 -14.723 14.602 1.00 73.88 305 ILE A O 1
ATOM 2390 N N . ASN A 1 306 ? -7.230 -15.924 16.132 1.00 74.50 306 ASN A N 1
ATOM 2391 C CA . ASN A 1 306 ? -8.343 -16.079 17.065 1.00 74.50 306 ASN A CA 1
ATOM 2392 C C . ASN A 1 306 ? -8.073 -15.255 18.329 1.00 74.50 306 ASN A C 1
ATOM 2394 O O . ASN A 1 306 ? -7.334 -15.726 19.201 1.00 74.50 306 ASN A O 1
ATOM 2398 N N . PRO A 1 307 ? -8.644 -14.043 18.450 1.00 72.31 307 PRO A N 1
ATOM 2399 C CA . PRO A 1 307 ? -8.493 -13.252 19.660 1.00 72.31 307 PRO A CA 1
ATOM 2400 C C . PRO A 1 307 ? -9.214 -13.923 20.838 1.00 72.31 307 PRO A C 1
ATOM 2402 O O . PRO A 1 307 ? -10.300 -14.477 20.690 1.00 72.31 307 PRO A O 1
ATOM 2405 N N . VAL A 1 308 ? -8.592 -13.869 22.013 1.00 66.75 308 VAL A N 1
ATOM 2406 C CA . VAL A 1 308 ? -9.050 -14.479 23.272 1.00 66.75 308 VAL A CA 1
ATOM 2407 C C . VAL A 1 308 ? -9.593 -13.422 24.232 1.00 66.75 308 VAL A C 1
ATOM 2409 O O . VAL A 1 308 ? -10.504 -13.704 25.009 1.00 66.75 308 VAL A O 1
ATOM 2412 N N . LEU A 1 309 ? -9.041 -12.207 24.194 1.00 70.50 309 LEU A N 1
ATOM 2413 C CA . LEU A 1 309 ? -9.417 -11.110 25.076 1.00 70.50 309 LEU A CA 1
ATOM 2414 C C . LEU A 1 309 ? -9.646 -9.829 24.272 1.00 70.50 309 LEU A C 1
ATOM 2416 O O . LEU A 1 309 ? -8.815 -9.452 23.449 1.00 70.50 309 LEU A O 1
ATOM 2420 N N . HIS A 1 310 ? -10.751 -9.137 24.532 1.00 73.56 310 HIS A N 1
ATOM 2421 C CA . HIS A 1 310 ? -11.031 -7.821 23.977 1.00 73.56 310 HIS A CA 1
ATOM 2422 C C . HIS A 1 310 ? -10.988 -6.755 25.079 1.00 73.56 310 HIS A C 1
ATOM 2424 O O . HIS A 1 310 ? -11.750 -6.812 26.046 1.00 73.56 310 HIS A O 1
ATOM 2430 N N . ARG A 1 311 ? -10.078 -5.783 24.950 1.00 70.69 311 ARG A N 1
ATOM 2431 C CA . ARG A 1 311 ? -10.011 -4.600 25.818 1.00 70.69 311 ARG A CA 1
ATOM 2432 C C . ARG A 1 311 ? -10.838 -3.467 25.244 1.00 70.69 311 ARG A C 1
ATOM 2434 O O . ARG A 1 311 ? -10.652 -3.078 24.090 1.00 70.69 311 ARG A O 1
ATOM 2441 N N . ILE A 1 312 ? -11.698 -2.926 26.094 1.00 68.62 312 ILE A N 1
ATOM 2442 C CA . ILE A 1 312 ? -12.780 -2.026 25.719 1.00 68.62 312 ILE A CA 1
ATOM 2443 C C . ILE A 1 312 ? -12.806 -0.837 26.688 1.00 68.62 312 ILE A C 1
ATOM 2445 O O . ILE A 1 312 ? -12.518 -1.000 27.875 1.00 68.62 312 ILE A O 1
ATOM 2449 N N . ASP A 1 313 ? -13.153 0.357 26.205 1.00 64.06 313 ASP A N 1
ATOM 2450 C CA . ASP A 1 313 ? -13.414 1.514 27.075 1.00 64.06 313 ASP A CA 1
ATOM 2451 C C . ASP A 1 313 ? -14.816 1.436 27.733 1.00 64.06 313 ASP A C 1
ATOM 2453 O O . ASP A 1 313 ? -15.673 0.640 27.360 1.00 64.06 313 ASP A O 1
ATOM 2457 N N . ASN A 1 314 ? -15.092 2.267 28.734 1.00 60.75 314 ASN A N 1
ATOM 2458 C CA . ASN A 1 314 ? -16.331 2.274 29.522 1.00 60.75 314 ASN A CA 1
ATOM 2459 C C . ASN A 1 314 ? -17.600 2.719 28.760 1.00 60.75 314 ASN A C 1
ATOM 2461 O O . ASN A 1 314 ? -18.673 2.772 29.362 1.00 60.75 314 ASN A O 1
ATOM 2465 N N . GLU A 1 315 ? -17.514 3.069 27.474 1.00 58.53 315 GLU A N 1
ATOM 2466 C CA . GLU A 1 315 ? -18.653 3.564 26.678 1.00 58.53 315 GLU A CA 1
ATOM 2467 C C . GLU A 1 315 ? -19.443 2.463 25.943 1.00 58.53 315 GLU A C 1
ATOM 2469 O O . GLU A 1 315 ? -20.369 2.758 25.186 1.00 58.53 315 GLU A O 1
ATOM 2474 N N . PHE A 1 316 ? -19.107 1.189 26.148 1.00 63.62 316 PHE A N 1
ATOM 2475 C CA . PHE A 1 316 ? -19.685 0.093 25.372 1.00 63.62 316 PHE A CA 1
ATOM 2476 C C . PHE A 1 316 ? -20.966 -0.496 25.986 1.00 63.62 316 PHE A C 1
ATOM 2478 O O . PHE A 1 316 ? -21.232 -0.415 27.185 1.00 63.62 316 PHE A O 1
ATOM 2485 N N . SER A 1 317 ? -21.814 -1.045 25.115 1.00 67.38 317 SER A N 1
ATOM 2486 C CA . SER A 1 317 ? -23.162 -1.522 25.425 1.00 67.38 317 SER A CA 1
ATOM 2487 C C . SER A 1 317 ? -23.197 -2.966 25.922 1.00 67.38 317 SER A C 1
ATOM 2489 O O . SER A 1 317 ? -22.301 -3.748 25.623 1.00 67.38 317 SER A O 1
ATOM 2491 N N . LYS A 1 318 ? -24.275 -3.340 26.630 1.00 74.56 318 LYS A N 1
ATOM 2492 C CA . LYS A 1 318 ? -24.521 -4.732 27.054 1.00 74.56 318 LYS A CA 1
ATOM 2493 C C . LYS A 1 318 ? -24.590 -5.700 25.866 1.00 74.56 318 LYS A C 1
ATOM 2495 O O . LYS A 1 318 ? -23.964 -6.742 25.916 1.00 74.56 318 LYS A O 1
ATOM 2500 N N . GLU A 1 319 ? -25.241 -5.298 24.775 1.00 73.94 319 GLU A N 1
ATOM 2501 C CA . GLU A 1 319 ? -25.357 -6.094 23.538 1.00 73.94 319 GLU A CA 1
ATOM 2502 C C . GLU A 1 319 ? -23.994 -6.429 22.918 1.00 73.94 319 GLU A C 1
ATOM 2504 O O . GLU A 1 319 ? -23.783 -7.517 22.394 1.00 73.94 319 GLU A O 1
ATOM 2509 N N . LEU A 1 320 ? -23.037 -5.501 22.992 1.00 70.62 320 LEU A N 1
ATOM 2510 C CA . LEU A 1 320 ? -21.693 -5.739 22.480 1.00 70.62 320 LEU A CA 1
ATOM 2511 C C . LEU A 1 320 ? -20.889 -6.665 23.400 1.00 70.62 320 LEU A C 1
ATOM 2513 O O . LEU A 1 320 ? -20.084 -7.446 22.908 1.00 70.62 320 LEU A O 1
ATOM 2517 N N . ILE A 1 321 ? -21.131 -6.626 24.713 1.00 73.88 321 ILE A N 1
ATOM 2518 C CA . ILE A 1 321 ? -20.565 -7.605 25.652 1.00 73.88 321 ILE A CA 1
ATOM 2519 C C . ILE A 1 321 ? -21.133 -8.999 25.356 1.00 73.88 321 ILE A C 1
ATOM 2521 O O . ILE A 1 321 ? -20.361 -9.944 25.238 1.00 73.88 321 ILE A O 1
ATOM 2525 N N . GLU A 1 322 ? -22.447 -9.111 25.146 1.00 80.00 322 GLU A N 1
ATOM 2526 C CA . GLU A 1 322 ? -23.111 -10.369 24.779 1.00 80.00 322 GLU A CA 1
ATOM 2527 C C . GLU A 1 322 ? -22.563 -10.946 23.464 1.00 80.00 322 GLU A C 1
ATOM 2529 O O . GLU A 1 322 ? -22.293 -12.142 23.386 1.00 80.00 322 GLU A O 1
ATOM 2534 N N . GLU A 1 323 ? -22.316 -10.115 22.445 1.00 75.81 323 GLU A N 1
ATOM 2535 C CA . GLU A 1 323 ? -21.717 -10.565 21.177 1.00 75.81 323 GLU A CA 1
ATOM 2536 C C . GLU A 1 323 ? -20.241 -10.980 21.326 1.00 75.81 323 GLU A C 1
ATOM 2538 O O . GLU A 1 323 ? -19.748 -11.873 20.636 1.00 75.81 323 GLU A O 1
ATOM 2543 N N . ILE A 1 324 ? -19.500 -10.342 22.231 1.00 72.88 324 ILE A N 1
ATOM 2544 C CA . ILE A 1 324 ? -18.116 -10.721 22.542 1.00 72.88 324 ILE A CA 1
ATOM 2545 C C . ILE A 1 324 ? -18.087 -12.073 23.258 1.00 72.88 324 ILE A C 1
ATOM 2547 O O . ILE A 1 324 ? -17.298 -12.947 22.888 1.00 72.88 324 ILE A O 1
ATOM 2551 N N . GLU A 1 325 ? -18.982 -12.272 24.225 1.00 77.00 325 GLU A N 1
ATOM 2552 C CA . GLU A 1 325 ? -19.144 -13.541 24.932 1.00 77.00 325 GLU A CA 1
ATOM 2553 C C . GLU A 1 325 ? -19.630 -14.655 23.993 1.00 77.00 325 GLU A C 1
ATOM 2555 O O . GLU A 1 325 ? -19.068 -15.752 24.015 1.00 77.00 325 GLU A O 1
ATOM 2560 N N . SER A 1 326 ? -20.590 -14.374 23.101 1.00 79.50 326 SER A N 1
ATOM 2561 C CA . SER A 1 326 ? -21.111 -15.340 22.117 1.00 79.50 326 SER A CA 1
ATOM 2562 C C . SER A 1 326 ? -20.022 -15.840 21.161 1.00 79.50 326 SER A C 1
ATOM 2564 O O . SER A 1 326 ? -20.013 -17.002 20.748 1.00 79.50 326 SER A O 1
ATOM 2566 N N . ARG A 1 327 ? -19.048 -14.979 20.849 1.00 71.38 327 ARG A N 1
ATOM 2567 C CA . ARG A 1 327 ? -17.883 -15.290 20.010 1.00 71.38 327 ARG A CA 1
ATOM 2568 C C . ARG A 1 327 ? -16.739 -15.967 20.768 1.00 71.38 327 ARG A C 1
ATOM 2570 O O . ARG A 1 327 ? -15.753 -16.343 20.120 1.00 71.38 327 ARG A O 1
ATOM 2577 N N . GLY A 1 328 ? -16.882 -16.145 22.084 1.00 66.62 328 GLY A N 1
ATOM 2578 C CA . GLY A 1 328 ? -15.932 -16.820 22.968 1.00 66.62 328 GLY A CA 1
ATOM 2579 C C . GLY A 1 328 ? -14.777 -15.944 23.458 1.00 66.62 328 GLY A C 1
ATOM 2580 O O . GLY A 1 328 ? -13.758 -16.484 23.891 1.00 66.62 328 GLY A O 1
ATOM 2581 N N . LEU A 1 329 ? -14.896 -14.616 23.375 1.00 71.06 329 LEU A N 1
ATOM 2582 C CA . LEU A 1 329 ? -13.875 -13.692 23.868 1.00 71.06 329 LEU A CA 1
ATOM 2583 C C . LEU A 1 329 ? -14.155 -13.298 25.319 1.00 71.06 329 LEU A C 1
ATOM 2585 O O . LEU A 1 329 ? -15.290 -13.048 25.715 1.00 71.06 329 LEU A O 1
ATOM 2589 N N . LYS A 1 330 ? -13.093 -13.157 26.110 1.00 72.00 330 LYS A N 1
ATOM 2590 C CA . LYS A 1 330 ? -13.160 -12.482 27.410 1.00 72.00 330 LYS A CA 1
ATOM 2591 C C . LYS A 1 330 ? -13.115 -10.974 27.188 1.00 72.00 330 LYS A C 1
ATOM 2593 O O . LYS A 1 330 ? -12.359 -10.515 26.336 1.00 72.00 330 LYS A O 1
ATOM 2598 N N . TYR A 1 331 ? -13.853 -10.189 27.963 1.00 68.75 331 TYR A N 1
ATOM 2599 C CA . TYR A 1 331 ? -13.762 -8.730 27.899 1.00 68.75 331 TYR A CA 1
ATOM 2600 C C . TYR A 1 331 ? -13.038 -8.163 29.122 1.00 68.75 331 TYR A C 1
ATOM 2602 O O . TYR A 1 331 ? -13.112 -8.705 30.225 1.00 68.75 331 TYR A O 1
ATOM 2610 N N . GLN A 1 332 ? -12.328 -7.055 28.929 1.00 69.62 332 GLN A N 1
ATOM 2611 C CA . GLN A 1 332 ? -11.744 -6.277 30.015 1.00 69.62 332 GLN A CA 1
ATOM 2612 C C . GLN A 1 332 ? -12.034 -4.798 29.780 1.00 69.62 332 GLN A C 1
ATOM 2614 O O . GLN A 1 332 ? -11.705 -4.249 28.729 1.00 69.62 332 GLN A O 1
ATOM 2619 N N . ILE A 1 333 ? -12.644 -4.159 30.776 1.00 68.00 333 ILE A N 1
ATOM 2620 C CA . ILE A 1 333 ? -12.982 -2.739 30.728 1.00 68.00 333 ILE A CA 1
ATOM 2621 C C . ILE A 1 333 ? -11.800 -1.935 31.271 1.00 68.00 333 ILE A C 1
ATOM 2623 O O . ILE A 1 333 ? -11.300 -2.213 32.364 1.00 68.00 333 ILE A O 1
ATOM 2627 N N . ALA A 1 334 ? -11.334 -0.949 30.509 1.00 62.50 334 ALA A N 1
ATOM 2628 C CA . ALA A 1 334 ? -10.265 -0.063 30.949 1.00 62.50 334 ALA A CA 1
ATOM 2629 C C . ALA A 1 334 ? -10.754 0.881 32.073 1.00 62.50 334 ALA A C 1
ATOM 2631 O O . ALA A 1 334 ? -11.891 1.357 32.029 1.00 62.50 334 ALA A O 1
ATOM 2632 N N . PRO A 1 335 ? -9.931 1.194 33.092 1.00 56.66 335 PRO A N 1
ATOM 2633 C CA . PRO A 1 335 ? -10.296 2.168 34.119 1.00 56.66 335 PRO A CA 1
ATOM 2634 C C . PRO A 1 335 ? -10.487 3.568 33.514 1.00 56.66 335 PRO A C 1
ATOM 2636 O O . PRO A 1 335 ? -9.675 4.004 32.694 1.00 56.66 335 PRO A O 1
ATOM 2639 N N . ARG A 1 336 ? -11.520 4.305 33.953 1.00 52.41 336 ARG A N 1
ATOM 2640 C CA . ARG A 1 336 ? -11.770 5.688 33.501 1.00 52.41 336 ARG A CA 1
ATOM 2641 C C . ARG A 1 336 ? -10.523 6.559 33.714 1.00 52.41 336 ARG A C 1
ATOM 2643 O O . ARG A 1 336 ? -10.009 6.635 34.825 1.00 52.41 336 ARG A O 1
ATOM 2650 N N . GLY A 1 337 ? -10.062 7.230 32.656 1.00 48.91 337 GLY A N 1
ATOM 2651 C CA . GLY A 1 337 ? -8.950 8.189 32.703 1.00 48.91 337 GLY A CA 1
ATOM 2652 C C . GLY A 1 337 ? -7.541 7.600 32.544 1.00 48.91 337 GLY A C 1
ATOM 2653 O O . GLY A 1 337 ? -6.585 8.367 32.461 1.00 48.91 337 GLY A O 1
ATOM 2654 N N . ASN A 1 338 ? -7.383 6.274 32.439 1.00 52.25 338 ASN A N 1
ATOM 2655 C CA . ASN A 1 338 ? -6.078 5.622 32.248 1.00 52.25 338 ASN A CA 1
ATOM 2656 C C . ASN A 1 338 ? -5.821 5.253 30.773 1.00 52.25 338 ASN A C 1
ATOM 2658 O O . ASN A 1 338 ? -5.537 4.103 30.428 1.00 52.25 338 ASN A O 1
ATOM 2662 N N . HIS A 1 339 ? -5.887 6.257 29.894 1.00 47.06 339 HIS A N 1
ATOM 2663 C CA . HIS A 1 339 ? -5.751 6.097 28.436 1.00 47.06 339 HIS A CA 1
ATOM 2664 C C . HIS A 1 339 ? -4.416 5.445 28.007 1.00 47.06 339 HIS A C 1
ATOM 2666 O O . HIS A 1 339 ? -4.378 4.640 27.081 1.00 47.06 339 HIS A O 1
ATOM 2672 N N . ARG A 1 340 ? -3.348 5.617 28.804 1.00 46.78 340 ARG A N 1
ATOM 2673 C CA . ARG A 1 340 ? -2.023 4.996 28.585 1.00 46.78 340 ARG A CA 1
ATOM 2674 C C . ARG A 1 340 ? -2.012 3.462 28.544 1.00 46.78 340 ARG A C 1
ATOM 2676 O O . ARG A 1 340 ? -1.028 2.888 28.089 1.00 46.78 340 ARG A O 1
ATOM 2683 N N . THR A 1 341 ? -3.049 2.794 29.051 1.00 49.91 341 THR A N 1
ATOM 2684 C CA . THR A 1 341 ? -3.099 1.320 29.143 1.00 49.91 341 THR A CA 1
ATOM 2685 C C . THR A 1 341 ? -3.771 0.637 27.949 1.00 49.91 341 THR A C 1
ATOM 2687 O O . THR A 1 341 ? -3.797 -0.597 27.895 1.00 49.91 341 THR A O 1
ATOM 2690 N N . ILE A 1 342 ? -4.287 1.413 26.988 1.00 61.31 342 ILE A N 1
ATOM 2691 C CA . ILE A 1 342 ? -5.034 0.915 25.829 1.00 61.31 342 ILE A CA 1
ATOM 2692 C C . ILE A 1 342 ? -4.141 1.004 24.576 1.00 61.31 342 ILE A C 1
ATOM 2694 O O . ILE A 1 342 ? -3.923 2.101 24.057 1.00 61.31 342 ILE A O 1
ATOM 2698 N N . PRO A 1 343 ? -3.642 -0.126 24.032 1.00 65.38 343 PRO A N 1
ATOM 2699 C CA . PRO A 1 343 ? -2.854 -0.131 22.793 1.00 65.38 343 PRO A CA 1
ATOM 2700 C C . PRO A 1 343 ? -3.566 0.539 21.604 1.00 65.38 343 PRO A C 1
ATOM 2702 O O . PRO A 1 343 ? -2.907 1.096 20.720 1.00 65.38 343 PRO A O 1
ATOM 2705 N N . ALA A 1 344 ? -4.906 0.550 21.609 1.00 65.56 344 ALA A N 1
ATOM 2706 C CA . ALA A 1 344 ? -5.715 1.202 20.584 1.00 65.56 344 ALA A CA 1
ATOM 2707 C C . ALA A 1 344 ? -5.502 2.723 20.489 1.00 65.56 344 ALA A C 1
ATOM 2709 O O . ALA A 1 344 ? -5.563 3.248 19.382 1.00 65.56 344 ALA A O 1
ATOM 2710 N N . GLU A 1 345 ? -5.183 3.445 21.572 1.00 72.12 345 GLU A N 1
ATOM 2711 C CA . GLU A 1 345 ? -4.973 4.904 21.497 1.00 72.12 345 GLU A CA 1
ATOM 2712 C C . GLU A 1 345 ? -3.749 5.241 20.627 1.00 72.12 345 GLU A C 1
ATOM 2714 O O . GLU A 1 345 ? -3.791 6.106 19.742 1.00 72.12 345 GLU A O 1
ATOM 2719 N N . ARG A 1 346 ? -2.656 4.493 20.814 1.00 75.00 346 ARG A N 1
ATOM 2720 C CA . ARG A 1 346 ? -1.455 4.633 19.984 1.00 75.00 346 ARG A CA 1
ATOM 2721 C C . ARG A 1 346 ? -1.734 4.208 18.544 1.00 75.00 346 ARG A C 1
ATOM 2723 O O . ARG A 1 346 ? -1.298 4.896 17.623 1.00 75.00 346 ARG A O 1
ATOM 2730 N N . ALA A 1 347 ? -2.497 3.132 18.342 1.00 77.56 347 ALA A N 1
ATOM 2731 C CA . ALA A 1 347 ? -2.920 2.699 17.012 1.00 77.56 347 ALA A CA 1
ATOM 2732 C C . ALA A 1 347 ? -3.781 3.760 16.302 1.00 77.56 347 ALA A C 1
ATOM 2734 O O . ALA A 1 347 ? -3.574 4.022 15.117 1.00 77.56 347 ALA A O 1
ATOM 2735 N N . ILE A 1 348 ? -4.676 4.440 17.026 1.00 80.00 348 ILE A N 1
ATOM 2736 C CA . ILE A 1 348 ? -5.453 5.578 16.525 1.00 80.00 348 ILE A CA 1
ATOM 2737 C C . ILE A 1 348 ? -4.525 6.697 16.062 1.00 80.00 348 ILE A C 1
ATOM 2739 O O . ILE A 1 348 ? -4.740 7.254 14.987 1.00 80.00 348 ILE A O 1
ATOM 2743 N N . GLN A 1 349 ? -3.499 7.039 16.844 1.00 82.62 349 GLN A N 1
ATOM 2744 C CA . GLN A 1 349 ? -2.532 8.063 16.449 1.00 82.62 349 GLN A CA 1
ATOM 2745 C C . GLN A 1 349 ? -1.793 7.664 15.164 1.00 82.62 349 GLN A C 1
ATOM 2747 O O . GLN A 1 349 ? -1.690 8.475 14.244 1.00 82.62 349 GLN A O 1
ATOM 2752 N N . THR A 1 350 ? -1.344 6.409 15.059 1.00 85.19 350 THR A N 1
ATOM 2753 C CA . THR A 1 350 ? -0.694 5.882 13.849 1.00 85.19 350 THR A CA 1
ATOM 2754 C C . THR A 1 350 ? -1.618 5.973 12.630 1.00 85.19 350 THR A C 1
ATOM 2756 O O . THR A 1 350 ? -1.207 6.496 11.594 1.00 85.19 350 THR A O 1
ATOM 2759 N N . VAL A 1 351 ? -2.871 5.519 12.752 1.00 87.00 351 VAL A N 1
ATOM 2760 C CA . VAL A 1 351 ? -3.858 5.583 11.661 1.00 87.00 351 VAL A CA 1
ATOM 2761 C C . VAL A 1 351 ? -4.155 7.026 11.279 1.00 87.00 351 VAL A C 1
ATOM 2763 O O . VAL A 1 351 ? -4.183 7.334 10.094 1.00 87.00 351 VAL A O 1
ATOM 2766 N N . LYS A 1 352 ? -4.333 7.931 12.249 1.00 88.00 352 LYS A N 1
ATOM 2767 C CA . LYS A 1 352 ? -4.578 9.355 11.982 1.00 88.00 352 LYS A CA 1
ATOM 2768 C C . LYS A 1 352 ? -3.435 9.982 11.194 1.00 88.00 352 LYS A C 1
ATOM 2770 O O . LYS A 1 352 ? -3.699 10.588 10.162 1.00 88.00 352 LYS A O 1
ATOM 2775 N N . ASN A 1 353 ? -2.195 9.814 11.647 1.00 89.44 353 ASN A N 1
ATOM 2776 C CA . ASN A 1 353 ? -1.029 10.404 10.991 1.00 89.44 353 ASN A CA 1
ATOM 2777 C C . ASN A 1 353 ? -0.901 9.914 9.538 1.00 89.44 353 ASN A C 1
ATOM 2779 O O . ASN A 1 353 ? -0.812 10.724 8.615 1.00 89.44 353 ASN A O 1
ATOM 2783 N N . HIS A 1 354 ? -0.995 8.594 9.336 1.00 91.00 354 HIS A N 1
ATOM 2784 C CA . HIS A 1 354 ? -0.913 7.963 8.013 1.00 91.00 354 HIS A CA 1
ATOM 2785 C C . HIS A 1 354 ? -2.092 8.322 7.101 1.00 91.00 354 HIS A C 1
ATOM 2787 O O . HIS A 1 354 ? -1.956 8.481 5.888 1.00 91.00 354 HIS A O 1
ATOM 2793 N N . PHE A 1 355 ? -3.289 8.458 7.669 1.00 91.62 355 PHE A N 1
ATOM 2794 C CA . PHE A 1 355 ? -4.468 8.821 6.897 1.00 91.62 355 PHE A CA 1
ATOM 2795 C C . PHE A 1 355 ? -4.446 10.299 6.499 1.00 91.62 355 PHE A C 1
ATOM 2797 O O . PHE A 1 355 ? -4.807 10.627 5.373 1.00 91.62 355 PHE A O 1
ATOM 2804 N N . VAL A 1 356 ? -3.958 11.190 7.367 1.00 90.06 356 VAL A N 1
ATOM 2805 C CA . VAL A 1 356 ? -3.775 12.614 7.046 1.00 90.06 356 VAL A CA 1
ATOM 2806 C C . VAL A 1 356 ? -2.734 12.802 5.939 1.00 90.06 356 VAL A C 1
ATOM 2808 O O . VAL A 1 356 ? -3.005 13.553 5.001 1.00 90.06 356 VAL A O 1
ATOM 2811 N N . SER A 1 357 ? -1.593 12.101 5.983 1.00 90.94 357 SER A N 1
ATOM 2812 C CA . SER A 1 357 ? -0.605 12.152 4.890 1.00 90.94 357 SER A CA 1
ATOM 2813 C C . SER A 1 357 ? -1.193 11.640 3.573 1.00 90.94 357 SER A C 1
ATOM 2815 O O . SER A 1 357 ? -1.024 12.276 2.531 1.00 90.94 357 SER A O 1
ATOM 2817 N N . THR A 1 358 ? -1.957 10.545 3.628 1.00 91.75 358 THR A N 1
ATOM 2818 C CA . THR A 1 358 ? -2.653 9.974 2.465 1.00 91.75 358 THR A CA 1
ATOM 2819 C C . THR A 1 358 ? -3.672 10.953 1.870 1.00 91.75 358 THR A C 1
ATOM 2821 O O . THR A 1 358 ? -3.699 11.158 0.658 1.00 91.75 358 THR A O 1
ATOM 2824 N N . LEU A 1 359 ? -4.488 11.602 2.707 1.00 90.88 359 LEU A N 1
ATOM 2825 C CA . LEU A 1 359 ? -5.490 12.577 2.265 1.00 90.88 359 LEU A CA 1
ATOM 2826 C C . LEU A 1 359 ? -4.860 13.838 1.670 1.00 90.88 359 LEU A C 1
ATOM 2828 O O . LEU A 1 359 ? -5.378 14.370 0.693 1.00 90.88 359 LEU A O 1
ATOM 2832 N N . TYR A 1 360 ? -3.742 14.307 2.228 1.00 90.75 360 TYR A N 1
ATOM 2833 C CA . TYR A 1 360 ? -3.015 15.448 1.671 1.00 90.75 360 TYR A CA 1
ATOM 2834 C C . TYR A 1 360 ? -2.412 15.126 0.293 1.00 90.75 360 TYR A C 1
ATOM 2836 O O . TYR A 1 360 ? -2.256 16.016 -0.538 1.00 90.75 360 TYR A O 1
ATOM 2844 N N . GLY A 1 361 ? -2.086 13.855 0.035 1.00 87.44 361 GLY A N 1
ATOM 2845 C CA . GLY A 1 361 ? -1.585 13.395 -1.260 1.00 87.44 361 GLY A CA 1
ATOM 2846 C C . GLY A 1 361 ? -2.644 13.194 -2.348 1.00 87.44 361 GLY A C 1
ATOM 2847 O O . GLY A 1 361 ? -2.270 12.925 -3.490 1.00 87.44 361 GLY A O 1
ATOM 2848 N N . CYS A 1 362 ? -3.932 13.325 -2.021 1.00 91.56 362 CYS A N 1
ATOM 2849 C CA . CYS A 1 362 ? -5.020 13.211 -2.991 1.00 91.56 362 CYS A CA 1
ATOM 2850 C C . CYS A 1 362 ? -5.002 14.363 -4.005 1.00 91.56 362 CYS A C 1
ATOM 2852 O O . CYS A 1 362 ? -4.484 15.449 -3.736 1.00 91.56 362 CYS A O 1
ATOM 2854 N N . ASP A 1 363 ? -5.617 14.144 -5.169 1.00 90.56 363 ASP A N 1
ATOM 2855 C CA . ASP A 1 363 ? -5.784 15.209 -6.155 1.00 90.56 363 ASP A CA 1
ATOM 2856 C C . ASP A 1 363 ? -6.607 16.379 -5.566 1.00 90.56 363 ASP A C 1
ATOM 2858 O O . ASP A 1 363 ? -7.591 16.127 -4.863 1.00 90.56 363 ASP A O 1
ATOM 2862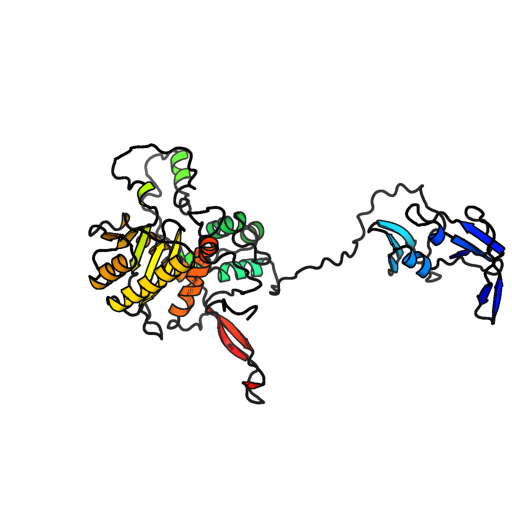 N N . PRO A 1 364 ? -6.279 17.655 -5.855 1.00 88.94 364 PRO A N 1
ATOM 2863 C CA . PRO A 1 364 ? -7.033 18.803 -5.341 1.00 88.94 364 PRO A CA 1
ATOM 2864 C C . PRO A 1 364 ? -8.529 18.791 -5.687 1.00 88.94 364 PRO A C 1
ATOM 2866 O O . PRO A 1 364 ? -9.329 19.390 -4.969 1.00 88.94 364 PRO A O 1
ATOM 2869 N N . SER A 1 365 ? -8.917 18.118 -6.776 1.00 91.38 365 SER A N 1
ATOM 2870 C CA . SER A 1 365 ? -10.315 17.953 -7.184 1.00 91.38 365 SER A CA 1
ATOM 2871 C C . SER A 1 365 ? -11.031 16.789 -6.489 1.00 91.38 365 SER A C 1
ATOM 2873 O O . SER A 1 365 ? -12.241 16.634 -6.659 1.00 91.38 365 SER A O 1
ATOM 2875 N N . PHE A 1 366 ? -10.321 15.970 -5.703 1.00 90.81 366 PHE A N 1
ATOM 2876 C CA . PHE A 1 366 ? -10.897 14.814 -5.025 1.00 90.81 366 PHE A CA 1
ATOM 2877 C C . PHE A 1 366 ? -12.023 15.242 -4.063 1.00 90.81 366 PHE A C 1
ATOM 2879 O O . PHE A 1 366 ? -11.812 16.087 -3.182 1.00 90.81 366 PHE A O 1
ATOM 2886 N N . PRO A 1 367 ? -13.231 14.655 -4.167 1.00 89.69 367 PRO A N 1
ATOM 2887 C CA . PRO A 1 367 ? -14.338 15.033 -3.302 1.00 89.69 367 PRO A CA 1
ATOM 2888 C C . PRO A 1 367 ? -14.059 14.674 -1.840 1.00 89.69 367 PRO A C 1
ATOM 2890 O O . PRO A 1 367 ? -14.008 13.501 -1.469 1.00 89.69 367 PRO A O 1
ATOM 2893 N N . LYS A 1 368 ? -13.983 15.687 -0.968 1.00 86.31 368 LYS A N 1
ATOM 2894 C CA . LYS A 1 368 ? -13.766 15.497 0.480 1.00 86.31 368 LYS A CA 1
ATOM 2895 C C . LYS A 1 368 ? -14.799 14.572 1.132 1.00 86.31 368 LYS A C 1
ATOM 2897 O O . LYS A 1 368 ? -14.489 13.923 2.120 1.00 86.31 368 LYS A O 1
ATOM 2902 N N . SER A 1 369 ? -16.010 14.477 0.580 1.00 87.62 369 SER A N 1
ATOM 2903 C CA . SER A 1 369 ? -17.073 13.576 1.048 1.00 87.62 369 SER A CA 1
ATOM 2904 C C . SER A 1 369 ? -16.823 12.092 0.742 1.00 87.62 369 SER A C 1
ATOM 2906 O O . SER A 1 369 ? -17.572 11.247 1.220 1.00 87.62 369 SER A O 1
ATOM 2908 N N . GLN A 1 370 ? -15.801 11.742 -0.041 1.00 89.94 370 GLN A N 1
ATOM 2909 C CA . GLN A 1 370 ? -15.449 10.353 -0.374 1.00 89.94 370 GLN A CA 1
ATOM 2910 C C . GLN A 1 370 ? -14.241 9.842 0.427 1.00 89.94 370 GLN A C 1
ATOM 2912 O O . GLN A 1 370 ? -13.650 8.824 0.068 1.00 89.94 370 GLN A O 1
ATOM 2917 N N . TRP A 1 371 ? -13.870 10.535 1.512 1.00 89.50 371 TRP A N 1
ATOM 2918 C CA . TRP A 1 371 ? -12.728 10.175 2.359 1.00 89.50 371 TRP A CA 1
ATOM 2919 C C . TRP A 1 371 ? -12.812 8.735 2.885 1.00 89.50 371 TRP A C 1
ATOM 2921 O O . TRP A 1 371 ? -11.805 8.034 2.944 1.00 89.50 371 TRP A O 1
ATOM 2931 N N . ASP A 1 372 ? -14.014 8.260 3.215 1.00 89.31 372 ASP A N 1
ATOM 2932 C CA . ASP A 1 372 ? -14.250 6.936 3.795 1.00 89.31 372 ASP A CA 1
ATOM 2933 C C . ASP A 1 372 ? -13.882 5.792 2.844 1.00 89.31 372 ASP A C 1
ATOM 2935 O O . ASP A 1 372 ? -13.512 4.708 3.290 1.00 89.31 372 ASP A O 1
ATOM 2939 N N . ARG A 1 373 ? -13.909 6.039 1.530 1.00 91.12 373 ARG A N 1
ATOM 2940 C CA . ARG A 1 373 ? -13.466 5.069 0.520 1.00 91.12 373 ARG A CA 1
ATOM 2941 C C . ARG A 1 373 ? -11.955 4.861 0.529 1.00 91.12 373 ARG A C 1
ATOM 2943 O O . ARG A 1 373 ? -11.506 3.763 0.225 1.00 91.12 373 ARG A O 1
ATOM 2950 N N . LEU A 1 374 ? -11.185 5.883 0.905 1.00 92.19 374 LEU A N 1
ATOM 2951 C CA . LEU A 1 374 ? -9.722 5.811 0.965 1.00 92.19 374 LEU A CA 1
ATOM 2952 C C . LEU A 1 374 ? -9.214 5.111 2.229 1.00 92.19 374 LEU A C 1
ATOM 2954 O O . LEU A 1 374 ? -8.059 4.692 2.278 1.00 92.19 374 LEU A O 1
ATOM 2958 N N . LEU A 1 375 ? -10.064 4.950 3.246 1.00 91.12 375 LEU A N 1
ATOM 2959 C CA . LEU A 1 375 ? -9.667 4.334 4.509 1.00 91.12 375 LEU A CA 1
ATOM 2960 C C . LEU A 1 375 ? -9.145 2.904 4.305 1.00 91.12 375 LEU A C 1
ATOM 2962 O O . LEU A 1 375 ? -8.135 2.526 4.891 1.00 91.12 375 LEU A O 1
ATOM 2966 N N . GLN A 1 376 ? -9.775 2.129 3.417 1.00 90.00 376 GLN A N 1
ATOM 2967 C CA . GLN A 1 376 ? -9.370 0.746 3.152 1.00 90.00 376 GLN A CA 1
ATOM 2968 C C . GLN A 1 376 ? -7.963 0.651 2.553 1.00 90.00 376 GLN A C 1
ATOM 2970 O O . GLN A 1 376 ? -7.179 -0.206 2.965 1.00 90.00 376 GLN A O 1
ATOM 2975 N N . VAL A 1 377 ? -7.626 1.525 1.597 1.00 91.62 377 VAL A N 1
ATOM 2976 C CA . VAL A 1 377 ? -6.281 1.542 1.006 1.00 91.62 377 VAL A CA 1
ATOM 2977 C C . VAL A 1 377 ? -5.249 2.087 1.994 1.00 91.62 377 VAL A C 1
ATOM 2979 O O . VAL A 1 377 ? -4.148 1.551 2.052 1.00 91.62 377 VAL A O 1
ATOM 2982 N N . ALA A 1 378 ? -5.612 3.058 2.837 1.00 92.25 378 ALA A N 1
ATOM 2983 C CA . ALA A 1 378 ? -4.729 3.572 3.883 1.00 92.25 378 ALA A CA 1
ATOM 2984 C C . ALA A 1 378 ? -4.386 2.504 4.939 1.00 92.25 378 ALA A C 1
ATOM 2986 O O . ALA A 1 378 ? -3.225 2.357 5.309 1.00 92.25 378 ALA A O 1
ATOM 2987 N N . VAL A 1 379 ? -5.367 1.714 5.389 1.00 91.62 379 VAL A N 1
ATOM 2988 C CA . VAL A 1 379 ? -5.147 0.584 6.314 1.00 91.62 379 VAL A CA 1
ATOM 2989 C C . VAL A 1 379 ? -4.292 -0.505 5.664 1.00 91.62 379 VAL A C 1
ATOM 2991 O O . VAL A 1 379 ? -3.408 -1.079 6.302 1.00 91.62 379 VAL A O 1
ATOM 2994 N N . LEU A 1 380 ? -4.532 -0.781 4.382 1.00 92.31 380 LEU A N 1
ATOM 2995 C CA . LEU A 1 380 ? -3.761 -1.750 3.610 1.00 92.31 380 LEU A CA 1
ATOM 2996 C C . LEU A 1 380 ? -2.284 -1.347 3.524 1.00 92.31 380 LEU A C 1
ATOM 2998 O O . LEU A 1 380 ? -1.421 -2.152 3.868 1.00 92.31 380 LEU A O 1
ATOM 3002 N N . THR A 1 381 ? -1.988 -0.108 3.126 1.00 92.56 381 THR A N 1
ATOM 3003 C CA . THR A 1 381 ? -0.604 0.371 2.993 1.00 92.56 381 THR A CA 1
ATOM 3004 C C . THR A 1 381 ? 0.076 0.526 4.348 1.00 92.56 381 THR A C 1
ATOM 3006 O O . THR A 1 381 ? 1.251 0.191 4.475 1.00 92.56 381 THR A O 1
ATOM 3009 N N . LEU A 1 382 ? -0.663 0.930 5.387 1.00 92.38 382 LEU A N 1
ATOM 3010 C CA . LEU A 1 382 ? -0.151 1.001 6.753 1.00 92.38 382 LEU A CA 1
ATOM 3011 C C . LEU A 1 382 ? 0.332 -0.369 7.248 1.00 92.38 382 LEU A C 1
ATOM 3013 O O . LEU A 1 382 ? 1.449 -0.491 7.749 1.00 92.38 382 LEU A O 1
ATOM 3017 N N . ASN A 1 383 ? -0.479 -1.415 7.078 1.00 91.38 383 ASN A N 1
ATOM 3018 C CA . ASN A 1 383 ? -0.123 -2.758 7.538 1.00 91.38 383 ASN A CA 1
ATOM 3019 C C . ASN A 1 383 ? 0.991 -3.408 6.701 1.00 91.38 383 ASN A C 1
ATOM 3021 O O . ASN A 1 383 ? 1.676 -4.295 7.208 1.00 91.38 383 ASN A O 1
ATOM 3025 N N . MET A 1 384 ? 1.221 -2.977 5.453 1.00 91.12 384 MET A N 1
ATOM 3026 C CA . MET A 1 384 ? 2.382 -3.423 4.662 1.00 91.12 384 MET A CA 1
ATOM 3027 C C . MET A 1 384 ? 3.710 -2.920 5.236 1.00 91.12 384 MET A C 1
ATOM 3029 O O . MET A 1 384 ? 4.745 -3.554 5.038 1.00 91.12 384 MET A O 1
ATOM 3033 N N . LEU A 1 385 ? 3.679 -1.788 5.942 1.00 89.69 385 LEU A N 1
ATOM 3034 C CA . LEU A 1 385 ? 4.856 -1.107 6.482 1.00 89.69 385 LEU A CA 1
ATOM 3035 C C . LEU A 1 385 ? 5.117 -1.420 7.958 1.00 89.69 385 LEU A C 1
ATOM 3037 O O . LEU A 1 385 ? 6.139 -1.002 8.499 1.00 89.69 385 LEU A O 1
ATOM 3041 N N . ARG A 1 386 ? 4.209 -2.142 8.620 1.00 86.62 386 ARG A N 1
ATOM 3042 C CA . ARG A 1 386 ? 4.330 -2.514 10.033 1.00 86.62 386 ARG A CA 1
ATOM 3043 C C . ARG A 1 386 ? 4.824 -3.953 10.182 1.00 86.62 386 ARG A C 1
ATOM 3045 O O . ARG A 1 386 ? 4.357 -4.808 9.434 1.00 86.62 386 ARG A O 1
ATOM 3052 N N . PRO A 1 387 ? 5.708 -4.247 11.151 1.00 82.75 387 PRO A N 1
ATOM 3053 C CA . PRO A 1 387 ? 6.098 -5.619 11.467 1.00 82.75 387 PRO A CA 1
ATOM 3054 C C . PRO A 1 387 ? 4.926 -6.413 12.037 1.00 82.75 387 PRO A C 1
ATOM 3056 O O . PRO A 1 387 ? 4.135 -5.879 12.814 1.00 82.75 387 PRO A O 1
ATOM 3059 N N . SER A 1 388 ? 4.872 -7.704 11.711 1.00 79.19 388 SER A N 1
ATOM 3060 C CA . SER A 1 388 ? 4.061 -8.652 12.471 1.00 79.19 388 SER A CA 1
ATOM 3061 C C . SER A 1 388 ? 4.746 -8.991 13.798 1.00 79.19 388 SER A C 1
ATOM 3063 O O . SER A 1 388 ? 5.961 -9.209 13.813 1.00 79.19 388 SER A O 1
ATOM 3065 N N . ARG A 1 389 ? 4.003 -9.064 14.917 1.00 72.88 389 ARG A N 1
ATOM 3066 C CA . ARG A 1 389 ? 4.597 -9.523 16.195 1.00 72.88 389 ARG A CA 1
ATOM 3067 C C . ARG A 1 389 ? 4.667 -11.049 16.311 1.00 72.88 389 ARG A C 1
ATOM 3069 O O . ARG A 1 389 ? 5.517 -11.546 17.047 1.00 72.88 389 ARG A O 1
ATOM 3076 N N . ILE A 1 390 ? 3.855 -11.789 15.548 1.00 71.38 390 ILE A N 1
ATOM 3077 C CA . ILE A 1 390 ? 3.956 -13.255 15.425 1.00 71.38 390 ILE A CA 1
ATOM 3078 C C . ILE A 1 390 ? 5.262 -13.617 14.720 1.00 71.38 390 ILE A C 1
ATOM 3080 O O . ILE A 1 390 ? 6.025 -14.459 15.193 1.00 71.38 390 ILE A O 1
ATOM 3084 N N . ASN A 1 391 ? 5.527 -12.960 13.589 1.00 76.81 391 ASN A N 1
ATOM 3085 C CA . ASN A 1 391 ? 6.731 -13.176 12.806 1.00 76.81 391 ASN A CA 1
ATOM 3086 C C . ASN A 1 391 ? 7.319 -11.838 12.332 1.00 76.81 391 ASN A C 1
ATOM 3088 O O . ASN A 1 391 ? 6.904 -11.326 11.291 1.00 76.81 391 ASN A O 1
ATOM 3092 N N . PRO A 1 392 ? 8.343 -11.312 13.026 1.00 75.81 392 PRO A N 1
ATOM 3093 C CA . PRO A 1 392 ? 8.986 -10.044 12.677 1.00 75.81 392 PRO A CA 1
ATOM 3094 C C . PRO A 1 392 ? 9.673 -10.015 11.305 1.00 75.81 392 PRO A C 1
ATOM 3096 O O . PRO A 1 392 ? 10.037 -8.935 10.834 1.00 75.81 392 PRO A O 1
ATOM 3099 N N . ALA A 1 393 ? 9.859 -11.171 10.654 1.00 80.44 393 ALA A N 1
ATOM 3100 C CA . ALA A 1 393 ? 10.338 -11.245 9.275 1.00 80.44 393 ALA A CA 1
ATOM 3101 C C . ALA A 1 393 ? 9.247 -10.893 8.250 1.00 80.44 393 ALA A C 1
ATOM 3103 O O . ALA A 1 393 ? 9.563 -10.618 7.096 1.00 80.44 393 ALA A O 1
ATOM 3104 N N . LYS A 1 394 ? 7.973 -10.863 8.652 1.00 84.12 394 LYS A N 1
ATOM 3105 C CA . LYS A 1 394 ? 6.836 -10.489 7.808 1.00 84.12 394 LYS A CA 1
ATOM 3106 C C . LYS A 1 394 ? 6.237 -9.156 8.249 1.00 84.12 394 LYS A C 1
ATOM 3108 O O . LYS A 1 394 ? 6.335 -8.760 9.412 1.00 84.12 394 LYS A O 1
ATOM 3113 N N . SER A 1 395 ? 5.557 -8.495 7.319 1.00 88.62 395 SER A N 1
ATOM 3114 C CA . SER A 1 395 ? 4.674 -7.382 7.651 1.00 88.62 395 SER A CA 1
ATOM 3115 C C . SER A 1 395 ? 3.369 -7.884 8.278 1.00 88.62 395 SER A C 1
ATOM 3117 O O . SER A 1 395 ? 2.959 -9.027 8.057 1.00 88.62 395 SER A O 1
ATOM 3119 N N . ALA A 1 396 ? 2.684 -7.019 9.025 1.00 85.81 396 ALA A N 1
ATOM 3120 C CA . ALA A 1 396 ? 1.354 -7.296 9.562 1.00 85.81 396 ALA A CA 1
ATOM 3121 C C . ALA A 1 396 ? 0.360 -7.621 8.433 1.00 85.81 396 ALA A C 1
ATOM 3123 O O . ALA A 1 396 ? -0.451 -8.533 8.558 1.00 85.81 396 ALA A O 1
ATOM 3124 N N . TYR A 1 397 ? 0.480 -6.950 7.280 1.00 89.94 397 TYR A N 1
ATOM 3125 C CA . TYR A 1 397 ? -0.313 -7.276 6.094 1.00 89.94 397 TYR A CA 1
ATOM 3126 C C . TYR A 1 397 ? -0.070 -8.709 5.613 1.00 89.94 397 TYR A C 1
ATOM 3128 O O . TYR A 1 397 ? -1.026 -9.444 5.371 1.00 89.94 397 TYR A O 1
ATOM 3136 N N . ASN A 1 398 ? 1.199 -9.110 5.496 1.00 87.69 398 ASN A N 1
ATOM 3137 C CA . ASN A 1 398 ? 1.556 -10.436 5.002 1.00 87.69 398 ASN A CA 1
ATOM 3138 C C . ASN A 1 398 ? 1.093 -11.553 5.940 1.00 87.69 398 ASN A C 1
ATOM 3140 O O . ASN A 1 398 ? 0.850 -12.666 5.478 1.00 87.69 398 ASN A O 1
ATOM 3144 N N . GLU A 1 399 ? 0.972 -11.266 7.234 1.00 83.06 399 GLU A N 1
ATOM 3145 C CA . GLU A 1 399 ? 0.437 -12.219 8.202 1.00 83.06 399 GLU A CA 1
ATOM 3146 C C . GLU A 1 399 ? -1.083 -12.390 8.064 1.00 83.06 399 GLU A C 1
ATOM 3148 O O . GLU A 1 399 ? -1.565 -13.514 8.133 1.00 83.06 399 GLU A O 1
ATOM 3153 N N . LEU A 1 400 ? -1.833 -11.311 7.799 1.00 82.12 400 LEU A N 1
ATOM 3154 C CA . LEU A 1 400 ? -3.296 -11.376 7.685 1.00 82.12 400 LEU A CA 1
ATOM 3155 C C . LEU A 1 400 ? -3.792 -11.842 6.309 1.00 82.12 400 LEU A C 1
ATOM 3157 O O . LEU A 1 400 ? -4.748 -12.607 6.214 1.00 82.12 400 LEU A O 1
ATOM 3161 N N . TRP A 1 401 ? -3.194 -11.332 5.232 1.00 87.25 401 TRP A N 1
ATOM 3162 C CA . TRP A 1 401 ? -3.703 -11.506 3.865 1.00 87.25 401 TRP A CA 1
ATOM 3163 C C . TRP A 1 401 ? -2.737 -12.254 2.941 1.00 87.25 401 TRP A C 1
ATOM 3165 O O . TRP A 1 401 ? -3.057 -12.474 1.772 1.00 87.25 401 TRP A O 1
ATOM 3175 N N . GLY A 1 402 ? -1.574 -12.666 3.448 1.00 86.56 402 GLY A N 1
ATOM 3176 C CA . GLY A 1 402 ? -0.512 -13.255 2.638 1.00 86.56 402 GLY A CA 1
ATOM 3177 C C . GLY A 1 402 ? 0.284 -12.214 1.848 1.00 86.56 402 GLY A C 1
ATOM 3178 O O . GLY A 1 402 ? 0.097 -11.006 1.988 1.00 86.56 402 GLY A O 1
ATOM 3179 N N . ASN A 1 403 ? 1.219 -12.685 1.019 1.00 86.69 403 ASN A N 1
ATOM 3180 C CA . ASN A 1 403 ? 2.138 -11.797 0.311 1.00 86.69 403 ASN A CA 1
ATOM 3181 C C . ASN A 1 403 ? 1.415 -10.943 -0.741 1.00 86.69 403 ASN A C 1
ATOM 3183 O O . ASN A 1 403 ? 0.740 -11.473 -1.627 1.00 86.69 403 ASN A O 1
ATOM 3187 N N . PHE A 1 404 ? 1.607 -9.627 -0.676 1.00 87.31 404 PHE A N 1
ATOM 3188 C CA . PHE A 1 404 ? 1.052 -8.719 -1.671 1.00 87.31 404 PHE A CA 1
ATOM 3189 C C . PHE A 1 404 ? 1.811 -8.802 -2.998 1.00 87.31 404 PHE A C 1
ATOM 3191 O O . PHE A 1 404 ? 3.029 -8.611 -3.042 1.00 87.31 404 PHE A O 1
ATOM 3198 N N . ASP A 1 405 ? 1.085 -9.006 -4.097 1.00 86.69 405 ASP A N 1
ATOM 3199 C CA . ASP A 1 405 ? 1.644 -8.964 -5.448 1.00 86.69 405 ASP A CA 1
ATOM 3200 C C . ASP A 1 405 ? 1.154 -7.728 -6.213 1.00 86.69 405 ASP A C 1
ATOM 3202 O O . ASP A 1 405 ? 0.034 -7.679 -6.731 1.00 86.69 405 ASP A O 1
ATOM 3206 N N . PHE A 1 406 ? 2.037 -6.734 -6.315 1.00 85.25 406 PHE A N 1
ATOM 3207 C CA . PHE A 1 406 ? 1.814 -5.496 -7.056 1.00 85.25 406 PHE A CA 1
ATOM 3208 C C . PHE A 1 406 ? 1.546 -5.729 -8.554 1.00 85.25 406 PHE A C 1
ATOM 3210 O O . PHE A 1 406 ? 0.821 -4.956 -9.176 1.00 85.25 406 PHE A O 1
ATOM 3217 N N . ASN A 1 407 ? 2.086 -6.795 -9.158 1.00 82.31 407 ASN A N 1
ATOM 3218 C CA . ASN A 1 407 ? 1.870 -7.089 -10.581 1.00 82.31 407 ASN A CA 1
ATOM 3219 C C . ASN A 1 407 ? 0.504 -7.725 -10.856 1.00 82.31 407 ASN A C 1
ATOM 3221 O O . ASN A 1 407 ? 0.017 -7.673 -11.990 1.00 82.31 407 ASN A O 1
ATOM 3225 N N . LYS A 1 408 ? -0.088 -8.354 -9.837 1.00 82.44 408 LYS A N 1
ATOM 3226 C CA . LYS A 1 408 ? -1.428 -8.944 -9.878 1.00 82.44 408 LYS A CA 1
ATOM 3227 C C . LYS A 1 408 ? -2.499 -7.913 -9.549 1.00 82.44 408 LYS A C 1
ATOM 3229 O O . LYS A 1 408 ? -3.490 -7.823 -10.267 1.00 82.44 408 LYS A O 1
ATOM 3234 N N . THR A 1 409 ? -2.289 -7.140 -8.492 1.00 84.88 409 THR A N 1
ATOM 3235 C CA . THR A 1 409 ? -3.216 -6.108 -8.017 1.00 84.88 409 THR A CA 1
ATOM 3236 C C . THR A 1 409 ? -2.455 -4.804 -7.853 1.00 84.88 409 THR A C 1
ATOM 3238 O O . THR A 1 409 ? -1.853 -4.580 -6.801 1.00 84.88 409 THR A O 1
ATOM 3241 N N . PRO A 1 410 ? -2.431 -3.953 -8.885 1.00 84.44 410 PRO A N 1
ATOM 3242 C CA . PRO A 1 410 ? -1.624 -2.754 -8.827 1.00 84.44 410 PRO A CA 1
ATOM 3243 C C . PRO A 1 410 ? -2.191 -1.715 -7.873 1.00 84.44 410 PRO A C 1
ATOM 3245 O O . PRO A 1 410 ? -3.401 -1.606 -7.665 1.00 84.44 410 PRO A O 1
ATOM 3248 N N . LEU A 1 411 ? -1.278 -0.943 -7.291 1.00 89.75 411 LEU A N 1
ATOM 3249 C CA . LEU A 1 411 ? -1.609 0.194 -6.449 1.00 89.75 411 LEU A CA 1
ATOM 3250 C C . LEU A 1 411 ? -1.168 1.483 -7.134 1.00 89.75 411 LEU A C 1
ATOM 3252 O O . LEU A 1 411 ? -0.095 1.558 -7.738 1.00 89.75 411 LEU A O 1
ATOM 3256 N N . ALA A 1 412 ? -1.997 2.505 -6.981 1.00 90.38 412 ALA A N 1
ATOM 3257 C CA . ALA A 1 412 ? -1.690 3.875 -7.343 1.00 90.38 412 ALA A CA 1
ATOM 3258 C C . ALA A 1 412 ? -1.838 4.776 -6.103 1.00 90.38 412 ALA A C 1
ATOM 3260 O O . ALA A 1 412 ? -2.446 4.355 -5.111 1.00 90.38 412 ALA A O 1
ATOM 3261 N N . PRO A 1 413 ? -1.300 6.009 -6.134 1.00 92.19 413 PRO A N 1
ATOM 3262 C CA . PRO A 1 413 ? -1.534 6.999 -5.092 1.00 92.19 413 PRO A CA 1
ATOM 3263 C C . PRO A 1 413 ? -3.035 7.150 -4.802 1.00 92.19 413 PRO A C 1
ATOM 3265 O O . PRO A 1 413 ? -3.809 7.406 -5.730 1.00 92.19 413 PRO A O 1
ATOM 3268 N N . PRO A 1 414 ? -3.473 6.962 -3.546 1.00 92.88 414 PRO A N 1
ATOM 3269 C CA . PRO A 1 414 ? -4.874 7.119 -3.174 1.00 92.88 414 PRO A CA 1
ATOM 3270 C C . PRO A 1 414 ? -5.417 8.497 -3.573 1.00 92.88 414 PRO A C 1
ATOM 3272 O O . PRO A 1 414 ? -4.767 9.516 -3.359 1.00 92.88 414 PRO A O 1
ATOM 3275 N N . GLY A 1 415 ? -6.607 8.529 -4.173 1.00 90.44 415 GLY A N 1
ATOM 3276 C CA . GLY A 1 415 ? -7.261 9.765 -4.600 1.00 90.44 415 GLY A CA 1
ATOM 3277 C C . GLY A 1 415 ? -6.650 10.432 -5.836 1.00 90.44 415 GLY A C 1
ATOM 3278 O O . GLY A 1 415 ? -7.032 11.560 -6.144 1.00 90.44 415 GLY A O 1
ATOM 3279 N N . CYS A 1 416 ? -5.730 9.779 -6.558 1.00 91.19 416 CYS A N 1
ATOM 3280 C CA . CYS A 1 416 ? -5.224 10.303 -7.827 1.00 91.19 416 CYS A CA 1
ATOM 3281 C C . CYS A 1 416 ? -6.266 10.187 -8.947 1.00 91.19 416 CYS A C 1
ATOM 3283 O O . CYS A 1 416 ? -7.124 9.299 -8.931 1.00 91.19 416 CYS A O 1
ATOM 3285 N N . LEU A 1 417 ? -6.180 11.086 -9.930 1.00 90.00 417 LEU A N 1
ATOM 3286 C CA . LEU A 1 417 ? -7.018 11.038 -11.123 1.00 90.00 417 LEU A CA 1
ATOM 3287 C C . LEU A 1 417 ? -6.650 9.836 -11.993 1.00 90.00 417 LEU A C 1
ATOM 3289 O O . LEU A 1 417 ? -5.490 9.638 -12.356 1.00 90.00 417 LEU A O 1
ATOM 3293 N N . ILE A 1 418 ? -7.669 9.075 -12.377 1.00 88.62 418 ILE A N 1
ATOM 3294 C CA . ILE A 1 418 ? -7.556 7.950 -13.302 1.00 88.62 418 ILE A CA 1
ATOM 3295 C C . ILE A 1 418 ? -8.532 8.120 -14.462 1.00 88.62 418 ILE A C 1
ATOM 3297 O O . ILE A 1 418 ? -9.545 8.814 -14.355 1.00 88.62 418 ILE A O 1
ATOM 3301 N N . VAL A 1 419 ? -8.238 7.449 -15.571 1.00 87.00 419 VAL A N 1
ATOM 3302 C CA . VAL A 1 419 ? -9.175 7.277 -16.682 1.00 87.00 419 VAL A CA 1
ATOM 3303 C C . VAL A 1 419 ? -9.412 5.785 -16.840 1.00 87.00 419 VAL A C 1
ATOM 3305 O O . VAL A 1 419 ? -8.503 5.051 -17.217 1.00 87.00 419 VAL A O 1
ATOM 3308 N N . ALA A 1 420 ? -10.623 5.339 -16.520 1.00 83.50 420 ALA A N 1
ATOM 3309 C CA . ALA A 1 420 ? -11.037 3.961 -16.733 1.00 83.50 420 ALA A CA 1
ATOM 3310 C C . ALA A 1 420 ? -11.526 3.810 -18.174 1.00 83.50 420 ALA A C 1
ATOM 3312 O O . ALA A 1 420 ? -12.355 4.596 -18.629 1.00 83.50 420 ALA A O 1
ATOM 3313 N N . HIS A 1 421 ? -11.005 2.823 -18.900 1.00 83.06 421 HIS A N 1
ATOM 3314 C CA . HIS A 1 421 ? -11.444 2.549 -20.264 1.00 83.06 421 HIS A CA 1
ATOM 3315 C C . HIS A 1 421 ? -12.857 1.951 -20.267 1.00 83.06 421 HIS A C 1
ATOM 3317 O O . HIS A 1 421 ? -13.109 0.944 -19.604 1.00 83.06 421 HIS A O 1
ATOM 3323 N N . GLU A 1 422 ? -13.758 2.533 -21.058 1.00 81.69 422 GLU A N 1
ATOM 3324 C CA . GLU A 1 422 ? -15.096 1.984 -21.279 1.00 81.69 422 GLU A CA 1
ATOM 3325 C C . GLU A 1 422 ? -15.108 1.086 -22.512 1.00 81.69 422 GLU A C 1
ATOM 3327 O O . GLU A 1 422 ? -14.633 1.453 -23.594 1.00 81.69 422 GLU A O 1
ATOM 3332 N N . ARG A 1 423 ? -15.675 -0.113 -22.359 1.00 78.69 423 ARG A N 1
ATOM 3333 C CA . ARG A 1 423 ? -15.764 -1.070 -23.461 1.00 78.69 423 ARG A CA 1
ATOM 3334 C C . ARG A 1 423 ? -16.665 -0.517 -24.570 1.00 78.69 423 ARG A C 1
ATOM 3336 O O . ARG A 1 423 ? -17.656 0.149 -24.277 1.00 78.69 423 ARG A O 1
ATOM 3343 N N . PRO A 1 424 ? -16.399 -0.860 -25.843 1.00 75.31 424 PRO A N 1
ATOM 3344 C CA . PRO A 1 424 ? -17.230 -0.424 -26.966 1.00 75.31 424 PRO A CA 1
ATOM 3345 C C . PRO A 1 424 ? -18.720 -0.777 -26.840 1.00 75.31 424 PRO A C 1
ATOM 3347 O O . PRO A 1 424 ? -19.549 -0.059 -27.380 1.00 75.31 424 PRO A O 1
ATOM 3350 N N . GLN A 1 425 ? -19.051 -1.859 -26.126 1.00 76.75 425 GLN A N 1
ATOM 3351 C CA . GLN A 1 425 ? -20.427 -2.320 -25.892 1.00 76.75 425 GLN A CA 1
ATOM 3352 C C . GLN A 1 425 ? -21.202 -1.436 -24.904 1.00 76.75 425 GLN A C 1
ATOM 3354 O O . GLN A 1 425 ? -22.421 -1.351 -24.992 1.00 76.75 425 GLN A O 1
ATOM 3359 N N . ASP A 1 426 ? -20.492 -0.772 -23.989 1.00 73.75 426 ASP A N 1
ATOM 3360 C CA . ASP A 1 426 ? -21.075 0.005 -22.892 1.00 73.75 426 ASP A CA 1
ATOM 3361 C C . ASP A 1 426 ? -21.157 1.512 -23.231 1.00 73.75 426 ASP A C 1
ATOM 3363 O O . ASP A 1 426 ? -21.722 2.297 -22.471 1.00 73.75 426 ASP A O 1
ATOM 3367 N N . ARG A 1 427 ? -20.619 1.933 -24.389 1.00 73.81 427 ARG A N 1
ATOM 3368 C CA . ARG A 1 427 ? -20.509 3.344 -24.799 1.00 73.81 427 ARG A CA 1
ATOM 3369 C C . ARG A 1 427 ? -21.300 3.651 -26.073 1.00 73.81 427 ARG A C 1
ATOM 3371 O O . ARG A 1 427 ? -21.469 2.808 -26.949 1.00 73.81 427 ARG A O 1
ATOM 3378 N N . LYS A 1 428 ? -21.733 4.907 -26.226 1.00 73.19 428 LYS A N 1
ATOM 3379 C CA . LYS A 1 428 ? -22.345 5.396 -27.479 1.00 73.19 428 LYS A CA 1
ATOM 3380 C C . LYS A 1 428 ? -21.283 5.533 -28.581 1.00 73.19 428 LYS A C 1
ATOM 3382 O O . LYS A 1 428 ? -20.107 5.727 -28.289 1.00 73.19 428 LYS A O 1
ATOM 3387 N N . THR A 1 429 ? -21.699 5.499 -29.847 1.00 69.94 429 THR A N 1
ATOM 3388 C CA . THR A 1 429 ? -20.813 5.502 -31.034 1.00 69.94 429 THR A CA 1
ATOM 3389 C C . THR A 1 429 ? -19.803 6.655 -31.089 1.00 69.94 429 THR A C 1
ATOM 3391 O O . THR A 1 429 ? -18.702 6.456 -31.590 1.00 69.94 429 THR A O 1
ATOM 3394 N N . TRP A 1 430 ? -20.140 7.819 -30.523 1.00 78.12 430 TRP A N 1
ATOM 3395 C CA . TRP A 1 430 ? -19.273 9.007 -30.429 1.00 78.12 430 TRP A CA 1
ATOM 3396 C C . TRP A 1 430 ? -18.919 9.400 -28.984 1.00 78.12 430 TRP A C 1
ATOM 3398 O O . TRP A 1 430 ? -18.460 10.513 -28.736 1.00 78.12 430 TRP A O 1
ATOM 3408 N N . ALA A 1 431 ? -19.176 8.528 -28.005 1.00 77.94 431 ALA A N 1
ATOM 3409 C CA . ALA A 1 431 ? -18.821 8.807 -26.617 1.00 77.94 431 ALA A CA 1
ATOM 3410 C C . ALA A 1 431 ? -17.306 8.691 -26.396 1.00 77.94 431 ALA A C 1
ATOM 3412 O O . ALA A 1 431 ? -16.607 7.957 -27.096 1.00 77.94 431 ALA A O 1
ATOM 3413 N N . ASN A 1 432 ? -16.809 9.399 -25.380 1.00 79.06 432 ASN A N 1
ATOM 3414 C CA . ASN A 1 432 ? -15.425 9.273 -24.938 1.00 79.06 432 ASN A CA 1
ATOM 3415 C C . ASN A 1 432 ? -15.093 7.809 -24.620 1.00 79.06 432 ASN A C 1
ATOM 3417 O O . ASN A 1 432 ? -15.912 7.074 -24.081 1.00 79.06 432 ASN A O 1
ATOM 3421 N N . HIS A 1 433 ? -13.867 7.387 -24.924 1.00 80.44 433 HIS A N 1
ATOM 3422 C CA . HIS A 1 433 ? -13.431 5.998 -24.727 1.00 80.44 433 HIS A CA 1
ATOM 3423 C C . HIS A 1 433 ? -13.072 5.668 -23.267 1.00 80.44 433 HIS A C 1
ATOM 3425 O O . HIS A 1 433 ? -12.602 4.569 -22.974 1.00 80.44 433 HIS A O 1
ATOM 3431 N N . GLY A 1 434 ? -13.247 6.620 -22.353 1.00 82.19 434 GLY A N 1
ATOM 3432 C CA . GLY A 1 434 ? -12.964 6.414 -20.948 1.00 82.19 434 GLY A CA 1
ATOM 3433 C C . GLY A 1 434 ? -13.609 7.455 -20.052 1.00 82.19 434 GLY A C 1
ATOM 3434 O O . GLY A 1 434 ? -13.881 8.589 -20.459 1.00 82.19 434 GLY A O 1
ATOM 3435 N N . VAL A 1 435 ? -13.819 7.045 -18.808 1.00 84.62 435 VAL A N 1
ATOM 3436 C CA . VAL A 1 435 ? -14.436 7.846 -17.757 1.00 84.62 435 VAL A CA 1
ATOM 3437 C C . VAL A 1 435 ? -13.371 8.269 -16.766 1.00 84.62 435 VAL A C 1
ATOM 3439 O O . VAL A 1 435 ? -12.577 7.460 -16.280 1.00 84.62 435 VAL A O 1
ATOM 3442 N N . LYS A 1 436 ? -13.355 9.568 -16.468 1.00 87.88 436 LYS A N 1
ATOM 3443 C CA . LYS A 1 436 ? -12.511 10.120 -15.412 1.00 87.88 436 LYS A CA 1
ATOM 3444 C C . LYS A 1 436 ? -13.046 9.665 -14.059 1.00 87.88 436 LYS A C 1
ATOM 3446 O O . LYS A 1 436 ? -14.241 9.762 -13.795 1.00 87.88 436 LYS A O 1
ATOM 3451 N N . GLY A 1 437 ? -12.150 9.214 -13.199 1.00 89.81 437 GLY A N 1
ATOM 3452 C CA . GLY A 1 437 ? -12.461 8.821 -11.835 1.00 89.81 437 GLY A CA 1
ATOM 3453 C C . GLY A 1 437 ? -11.279 9.066 -10.914 1.00 89.81 437 GLY A C 1
ATOM 3454 O O . GLY A 1 437 ? -10.284 9.678 -11.303 1.00 89.81 437 GLY A O 1
ATOM 3455 N N . TYR A 1 438 ? -11.390 8.549 -9.696 1.00 92.00 438 TYR A N 1
ATOM 3456 C CA . TYR A 1 438 ? -10.323 8.603 -8.705 1.00 92.00 438 TYR A CA 1
ATOM 3457 C C . TYR A 1 438 ? -9.954 7.197 -8.256 1.00 92.00 438 TYR A C 1
ATOM 3459 O O . TYR A 1 438 ? -10.833 6.347 -8.084 1.00 92.00 438 TYR A O 1
ATOM 3467 N N . PHE A 1 439 ? -8.666 6.953 -8.035 1.00 91.19 439 PHE A N 1
ATOM 3468 C CA . PHE A 1 439 ? -8.214 5.684 -7.482 1.00 91.19 439 PHE A CA 1
ATOM 3469 C C . PHE A 1 439 ? -8.586 5.590 -5.997 1.00 91.19 439 PHE A C 1
ATOM 3471 O O . PHE A 1 439 ? -8.087 6.355 -5.174 1.00 91.19 439 PHE A O 1
ATOM 3478 N N . ILE A 1 440 ? -9.464 4.649 -5.645 1.00 89.88 440 ILE A N 1
ATOM 3479 C CA . ILE A 1 440 ? -9.912 4.435 -4.256 1.00 89.88 440 ILE A CA 1
ATOM 3480 C C . ILE A 1 440 ? -9.314 3.183 -3.603 1.00 89.88 440 ILE A C 1
ATOM 3482 O O . ILE A 1 440 ? -9.416 3.016 -2.391 1.00 89.88 440 ILE A O 1
ATOM 3486 N N . GLY A 1 441 ? -8.680 2.310 -4.386 1.00 86.94 441 GLY A N 1
ATOM 3487 C CA . GLY A 1 441 ? -8.061 1.082 -3.904 1.00 86.94 441 GLY A CA 1
ATOM 3488 C C . GLY A 1 441 ? -8.032 -0.021 -4.964 1.00 86.94 441 GLY A C 1
ATOM 3489 O O . GLY A 1 441 ? -8.703 0.089 -5.993 1.00 86.94 441 GLY A O 1
ATOM 3490 N N . PRO A 1 442 ? -7.256 -1.090 -4.725 1.00 85.00 442 PRO A N 1
ATOM 3491 C CA . PRO A 1 442 ? -7.114 -2.190 -5.668 1.00 85.00 442 PRO A CA 1
ATOM 3492 C C . PRO A 1 442 ? -8.353 -3.090 -5.683 1.00 85.00 442 PRO A C 1
ATOM 3494 O O . PRO A 1 442 ? -8.953 -3.390 -4.645 1.00 85.00 442 PRO A O 1
ATOM 3497 N N . ALA A 1 443 ? -8.674 -3.627 -6.856 1.00 81.69 443 ALA A N 1
ATOM 3498 C CA . ALA A 1 443 ? -9.677 -4.671 -7.009 1.00 81.69 443 ALA A CA 1
ATOM 3499 C C . ALA A 1 443 ? -9.080 -6.041 -6.629 1.00 81.69 443 ALA A C 1
ATOM 3501 O O . ALA A 1 443 ? -8.572 -6.763 -7.478 1.00 81.69 443 ALA A O 1
ATOM 3502 N N . LYS A 1 444 ? -9.135 -6.413 -5.342 1.00 72.62 444 LYS A N 1
ATOM 3503 C CA . LYS A 1 444 ? -8.435 -7.598 -4.785 1.00 72.62 444 LYS A CA 1
ATOM 3504 C C . LYS A 1 444 ? -8.730 -8.933 -5.491 1.00 72.62 444 LYS A C 1
ATOM 3506 O O . LYS A 1 444 ? -7.886 -9.825 -5.483 1.00 72.62 444 LYS A O 1
ATOM 3511 N N . HIS A 1 445 ? -9.913 -9.078 -6.084 1.00 73.69 445 HIS A N 1
ATOM 3512 C CA . HIS A 1 445 ? -10.344 -10.306 -6.762 1.00 73.69 445 HIS A CA 1
ATOM 3513 C C . HIS A 1 445 ? -10.083 -10.308 -8.272 1.00 73.69 445 HIS A C 1
ATOM 3515 O O . HIS A 1 445 ? -10.304 -11.328 -8.920 1.00 73.69 445 HIS A O 1
ATOM 3521 N N . HIS A 1 446 ? -9.602 -9.199 -8.836 1.00 70.75 446 HIS A N 1
ATOM 3522 C CA . HIS A 1 446 ? -9.395 -9.063 -10.269 1.00 70.75 446 HIS A CA 1
ATOM 3523 C C . HIS A 1 446 ? -7.912 -8.880 -10.599 1.00 70.75 446 HIS A C 1
ATOM 3525 O O . HIS A 1 446 ? -7.210 -8.080 -9.984 1.00 70.75 446 HIS A O 1
ATOM 3531 N N . TYR A 1 447 ? -7.432 -9.656 -11.568 1.00 70.69 447 TYR A N 1
ATOM 3532 C CA . TYR A 1 447 ? -6.044 -9.622 -12.016 1.00 70.69 447 TYR A CA 1
ATOM 3533 C C . TYR A 1 447 ? -5.841 -8.477 -13.015 1.00 70.69 447 TYR A C 1
ATOM 3535 O O . TYR A 1 447 ? -6.441 -8.508 -14.085 1.00 70.69 447 TYR A O 1
ATOM 3543 N N . ARG A 1 448 ? -4.963 -7.518 -12.691 1.00 60.81 448 ARG A N 1
ATOM 3544 C CA . ARG A 1 448 ? -4.569 -6.387 -13.558 1.00 60.81 448 ARG A CA 1
ATOM 3545 C C . ARG A 1 448 ? -5.744 -5.556 -14.097 1.00 60.81 448 ARG A C 1
ATOM 3547 O O . ARG A 1 448 ? -5.829 -5.321 -15.302 1.00 60.81 448 ARG A O 1
ATOM 3554 N N . ASN A 1 449 ? -6.616 -5.110 -13.197 1.00 56.50 449 ASN A N 1
ATOM 3555 C CA . ASN A 1 449 ? -7.662 -4.133 -13.516 1.00 56.50 449 ASN A CA 1
ATOM 3556 C C . ASN A 1 449 ? -7.183 -2.690 -13.404 1.00 56.50 449 ASN A C 1
ATOM 3558 O O . ASN A 1 449 ? -6.383 -2.414 -12.478 1.00 56.50 449 ASN A O 1
#

Solvent-accessible surface area (backbone atoms only — not comparable to full-atom values): 26360 Å² total; per-residue (Å²): 65,43,27,7,47,92,47,44,78,54,56,50,83,48,82,72,68,82,48,78,44,81,44,98,86,79,46,72,49,59,41,78,37,23,23,38,43,50,49,45,90,90,57,58,72,76,62,28,38,31,33,11,26,76,88,36,86,67,63,47,81,52,64,65,51,39,41,77,65,67,31,49,77,49,81,53,98,61,33,34,39,33,29,43,94,94,38,78,64,45,71,22,51,42,42,85,89,78,71,44,70,47,70,68,71,53,53,76,86,82,68,87,65,71,84,69,79,76,77,81,75,81,66,82,67,84,68,83,67,63,96,69,89,60,99,40,74,38,60,43,39,46,48,54,39,40,35,46,24,27,60,58,68,68,52,52,38,55,26,45,76,55,58,54,55,74,47,46,80,88,70,45,54,67,50,41,76,74,41,45,72,91,53,65,35,27,47,74,22,66,70,69,83,80,68,87,72,85,73,63,96,61,92,75,53,78,70,65,66,66,65,73,74,60,80,68,68,74,84,70,80,83,83,78,94,84,80,96,82,89,87,88,84,80,96,60,81,59,79,81,74,44,66,32,27,30,22,47,45,71,53,72,75,47,98,54,60,22,81,88,50,28,26,31,42,39,32,37,28,34,59,42,46,50,32,56,45,66,42,76,24,56,56,93,48,62,70,48,50,44,54,46,49,52,55,52,51,51,52,38,47,73,40,71,45,73,64,43,32,39,39,36,58,82,86,68,51,70,70,50,51,51,54,37,48,76,72,65,28,45,78,43,72,52,65,90,90,53,65,91,78,44,71,18,58,59,47,46,51,52,50,48,25,44,43,45,7,27,59,64,59,26,38,92,84,51,62,72,39,53,53,69,56,40,46,60,40,44,38,52,35,50,18,45,54,32,53,12,59,77,44,69,77,35,18,15,31,38,64,52,74,39,81,75,47,40,80,43,40,50,79,61,37,45,33,30,82,40,70,49,78,53,54,76,90,82,48,60,99,84,51,76,66,47,47,81,48,61,39,46,64,59,56,87,92,43,77,66,117